Protein AF-0000000074166640 (afdb_homodimer)

Nearest PDB structures (foldseek):
  8iym-assembly3_C  TM=8.145E-01  e=6.809E-08  Helicobacter pylori 26695
  8iym-assembly1_A  TM=7.472E-01  e=8.675E-08  Helicobacter pylori 26695
  8iym-assembly2_B  TM=7.622E-01  e=2.151E-07  Helicobacter pylori 26695
  8iyo-assembly3_C  TM=7.269E-01  e=1.325E-07  Helicobacter pylori 26695
  3pp9-assembly2_B  TM=7.811E-01  e=7.218E-07  Bacillus anthracis str. Ames

pLDDT: mean 93.17, std 11.3, range [25.69, 98.88]

Foldseek 3Di:
DPPLPADWDKDFDDPVCLVQQCVQQQQPCVVPDVRGGCCSVCVNVLNVPDDLFKTKMWTPSPVHTQWIWMWGHQDQAEIEIDRTDGRPVCPPVCRSLVNVVVNLVSCVVSVHFKYKYKDFPVPPVVVVSCVVNFWAFDAKWWKFKQFADQPQDQPFDKDLDLVLAVVCLVPFPQCVRRVQWWDRLPDPPDIDHDDSVVSVCQCPVPVFKIWGADPVPGTFKIKGWSDWDWDADPVRDIFIETEITAIGGNALSRVSRHSSVVNSVCVVVVGRIYIHIYGDDPRNVVSCVVNVTDIDPGMMTMIMHGSVDPRVD/DPPLPADWDKDFDDPVCLVQVCVQQQQPCVVPDVRGGCCSVCVNVLSVPDDLFKTKMWTPSDVHTQWIWMWGHQDQAEIEIDRTDGRPVCPPVCRSLVNVVVNLVSCVVSVHFKYKYKDFPVPVVVVVSCVVNFWAFDAKWWKFKQFADQPQDQPFDKDLDLVLAVVCLVPFPQCVRRVQWWDRLPDPPDIDHDDSVVSVCQCPPPVFKIWGADPVPGTFKIKGWSDWDWDADPVRDIFIETEITAIGGNALSRVSRHSSVVNSVCVVVPGRIYIHIYGDDPRNVVSCVVNVTDIDPTMMTMIMHGSVDPRVD

InterPro domains:
  IPR000182 GNAT domain [PF00583] (36-114)
  IPR000182 GNAT domain [PS51186] (8-154)
  IPR016181 Acyl-CoA N-acyltransferase [SSF55729] (8-143)
  IPR050680 YpeA/RimI acetyltransferase [PTHR43420] (1-229)

Structure (mmCIF, N/CA/C/O backbone):
data_AF-0000000074166640-model_v1
#
loop_
_entity.id
_entity.type
_entity.pdbx_description
1 polymer 'N-acetyltransferase domain-containing protein'
#
loop_
_atom_site.group_PDB
_atom_site.id
_atom_site.type_symbol
_atom_site.label_atom_id
_atom_site.label_alt_id
_atom_site.label_comp_id
_atom_site.label_asym_id
_atom_site.label_entity_id
_atom_site.label_seq_id
_atom_site.pdbx_PDB_ins_code
_atom_site.Cartn_x
_atom_site.Cartn_y
_atom_site.Cartn_z
_atom_site.occupancy
_atom_site.B_iso_or_equiv
_atom_site.auth_seq_id
_atom_site.auth_comp_id
_atom_site.auth_asym_id
_atom_site.auth_atom_id
_atom_site.pdbx_PDB_model_num
ATOM 1 N N . MET A 1 1 ? -34.125 -19.766 -21.391 1 26.17 1 MET A N 1
ATOM 2 C CA . MET A 1 1 ? -33.031 -19.641 -20.453 1 26.17 1 MET A CA 1
ATOM 3 C C . MET A 1 1 ? -32.375 -20.984 -20.188 1 26.17 1 MET A C 1
ATOM 5 O O . MET A 1 1 ? -32.781 -21.703 -19.25 1 26.17 1 MET A O 1
ATOM 9 N N . ASP A 1 2 ? -32.25 -21.875 -21.219 1 32.22 2 ASP A N 1
ATOM 10 C CA . ASP A 1 2 ? -31.859 -23.266 -21.406 1 32.22 2 ASP A CA 1
ATOM 11 C C . ASP A 1 2 ? -30.531 -23.547 -20.703 1 32.22 2 ASP A C 1
ATOM 13 O O . ASP A 1 2 ? -29.578 -22.781 -20.812 1 32.22 2 ASP A O 1
ATOM 17 N N . GLY A 1 3 ? -30.5 -24.266 -19.594 1 36.62 3 GLY A N 1
ATOM 18 C CA . GLY A 1 3 ? -29.641 -24.734 -18.531 1 36.62 3 GLY A CA 1
ATOM 19 C C . GLY A 1 3 ? -28.281 -25.203 -19.031 1 36.62 3 GLY A C 1
ATOM 20 O O . GLY A 1 3 ? -28.203 -26 -19.969 1 36.62 3 GLY A O 1
ATOM 21 N N . MET A 1 4 ? -27.312 -24.328 -19.281 1 42.62 4 MET A N 1
ATOM 22 C CA . MET A 1 4 ? -25.922 -24.734 -19.516 1 42.62 4 MET A CA 1
ATOM 23 C C . MET A 1 4 ? -25.609 -26.047 -18.812 1 42.62 4 MET A C 1
ATOM 25 O O . MET A 1 4 ? -25.328 -26.078 -17.625 1 42.62 4 MET A O 1
ATOM 29 N N . SER A 1 5 ? -26.359 -27.031 -19.016 1 44.53 5 SER A N 1
ATOM 30 C CA . SER A 1 5 ? -26.609 -28.375 -18.484 1 44.53 5 SER A CA 1
ATOM 31 C C . SER A 1 5 ? -25.344 -29.203 -18.453 1 44.53 5 SER A C 1
ATOM 33 O O . SER A 1 5 ? -25.344 -30.328 -17.938 1 44.53 5 SER A O 1
ATOM 35 N N . GLY A 1 6 ? -24.375 -28.953 -19.391 1 56.66 6 GLY A N 1
ATOM 36 C CA . GLY A 1 6 ? -23.375 -30 -19.391 1 56.66 6 GLY A CA 1
ATOM 37 C C . GLY A 1 6 ? -22.453 -29.938 -18.188 1 56.66 6 GLY A C 1
ATOM 38 O O . GLY A 1 6 ? -22.328 -28.906 -17.531 1 56.66 6 GLY A O 1
ATOM 39 N N . GLU A 1 7 ? -22.078 -31.047 -17.516 1 79.88 7 GLU A N 1
ATOM 40 C CA . GLU A 1 7 ? -21.234 -31.266 -16.328 1 79.88 7 GLU A CA 1
ATOM 41 C C . GLU A 1 7 ? -19.875 -30.594 -16.484 1 79.88 7 GLU A C 1
ATOM 43 O O . GLU A 1 7 ? -19.219 -30.734 -17.516 1 79.88 7 GLU A O 1
ATOM 48 N N . LEU A 1 8 ? -19.578 -29.438 -15.789 1 90.25 8 LEU A N 1
ATOM 49 C CA . LEU A 1 8 ? -18.266 -28.781 -15.727 1 90.25 8 LEU A CA 1
ATOM 50 C C . LEU A 1 8 ? -17.188 -29.766 -15.281 1 90.25 8 LEU A C 1
ATOM 52 O O . LEU A 1 8 ? -17.359 -30.469 -14.281 1 90.25 8 LEU A O 1
ATOM 56 N N . THR A 1 9 ? -16.203 -29.938 -16.188 1 95.44 9 THR A N 1
ATOM 57 C CA . THR A 1 9 ? -15.094 -30.828 -15.859 1 95.44 9 THR A CA 1
ATOM 58 C C . THR A 1 9 ? -13.781 -30.047 -15.836 1 95.44 9 THR A C 1
ATOM 60 O O . THR A 1 9 ? -13.461 -29.328 -16.781 1 95.44 9 THR A O 1
ATOM 63 N N . VAL A 1 10 ? -13.047 -30.172 -14.742 1 97.56 10 VAL A N 1
ATOM 64 C CA . VAL A 1 10 ? -11.711 -29.578 -14.688 1 97.56 10 VAL A CA 1
ATOM 65 C C . VAL A 1 10 ? -10.688 -30.578 -15.203 1 97.56 10 VAL A C 1
ATOM 67 O O . VAL A 1 10 ? -10.664 -31.734 -14.766 1 97.56 10 VAL A O 1
ATOM 70 N N . ARG A 1 11 ? -9.906 -30.141 -16.109 1 97.81 11 ARG A N 1
ATOM 71 C CA . ARG A 1 11 ? -8.891 -31.016 -16.719 1 97.81 11 ARG A CA 1
ATOM 72 C C . ARG A 1 11 ? -7.645 -30.219 -17.094 1 97.81 11 ARG A C 1
ATOM 74 O O . ARG A 1 11 ? -7.656 -28.984 -17.062 1 97.81 11 ARG A O 1
ATOM 81 N N . GLN A 1 12 ? -6.602 -30.984 -17.438 1 98 12 GLN A N 1
ATOM 82 C CA . GLN A 1 12 ? -5.418 -30.344 -17.984 1 98 12 GLN A CA 1
ATOM 83 C C . GLN A 1 12 ? -5.723 -29.703 -19.344 1 98 12 GLN A C 1
ATOM 85 O O . GLN A 1 12 ? -6.441 -30.281 -20.156 1 98 12 GLN A O 1
ATOM 90 N N . ALA A 1 13 ? -5.18 -28.594 -19.578 1 98.25 13 ALA A N 1
ATOM 91 C CA . ALA A 1 13 ? -5.375 -27.859 -20.828 1 98.25 13 ALA A CA 1
ATOM 92 C C . ALA A 1 13 ? -4.676 -28.578 -21.984 1 98.25 13 ALA A C 1
ATOM 94 O O . ALA A 1 13 ? -3.705 -29.297 -21.781 1 98.25 13 ALA A O 1
ATOM 95 N N . ARG A 1 14 ? -5.195 -28.406 -23.188 1 97.31 14 ARG A N 1
ATOM 96 C CA . ARG A 1 14 ? -4.621 -28.859 -24.438 1 97.31 14 ARG A CA 1
ATOM 97 C C . ARG A 1 14 ? -4.461 -27.719 -25.438 1 97.31 14 ARG A C 1
ATOM 99 O O . ARG A 1 14 ? -5.133 -26.688 -25.312 1 97.31 14 ARG A O 1
ATOM 106 N N . LEU A 1 15 ? -3.543 -27.938 -26.375 1 96.38 15 LEU A N 1
ATOM 107 C CA . LEU A 1 15 ? -3.289 -26.891 -27.359 1 96.38 15 LEU A CA 1
ATOM 108 C C . LEU A 1 15 ? -4.566 -26.516 -28.109 1 96.38 15 LEU A C 1
ATOM 110 O O . LEU A 1 15 ? -4.758 -25.359 -28.484 1 96.38 15 LEU A O 1
ATOM 114 N N . SER A 1 16 ? -5.449 -27.469 -28.266 1 95.62 16 SER A N 1
ATOM 115 C CA . SER A 1 16 ? -6.688 -27.25 -29 1 95.62 16 SER A CA 1
ATOM 116 C C . SER A 1 16 ? -7.625 -26.312 -28.25 1 95.62 16 SER A C 1
ATOM 118 O O . SER A 1 16 ? -8.609 -25.828 -28.797 1 95.62 16 SER A O 1
ATOM 120 N N . ASP A 1 17 ? -7.32 -26.047 -26.969 1 96.5 17 ASP A N 1
ATOM 121 C CA . ASP A 1 17 ? -8.156 -25.156 -26.172 1 96.5 17 ASP A CA 1
ATOM 122 C C . ASP A 1 17 ? -7.824 -23.688 -26.469 1 96.5 17 ASP A C 1
ATOM 124 O O . ASP A 1 17 ? -8.492 -22.781 -25.953 1 96.5 17 ASP A O 1
ATOM 128 N N . HIS A 1 18 ? -6.82 -23.453 -27.297 1 95.38 18 HIS A N 1
ATOM 129 C CA . HIS A 1 18 ? -6.262 -22.125 -27.484 1 95.38 18 HIS A CA 1
ATOM 130 C C . HIS A 1 18 ? -7.34 -21.125 -27.891 1 95.38 18 HIS A C 1
ATOM 132 O O . HIS A 1 18 ? -7.453 -20.047 -27.297 1 95.38 18 HIS A O 1
ATOM 138 N N . GLU A 1 19 ? -8.109 -21.438 -28.875 1 93.62 19 GLU A N 1
ATOM 139 C CA . GLU A 1 19 ? -9.117 -20.516 -29.375 1 93.62 19 GLU A CA 1
ATOM 140 C C . GLU A 1 19 ? -10.156 -20.188 -28.312 1 93.62 19 GLU A C 1
ATOM 142 O O . GLU A 1 19 ? -10.539 -19.016 -28.156 1 93.62 19 GLU A O 1
ATOM 147 N N . ALA A 1 20 ? -10.602 -21.172 -27.609 1 94.06 20 ALA A N 1
ATOM 148 C CA . ALA A 1 20 ? -11.625 -20.984 -26.594 1 94.06 20 ALA A CA 1
ATOM 149 C C . ALA A 1 20 ? -11.094 -20.156 -25.438 1 94.06 20 ALA A C 1
ATOM 151 O O . ALA A 1 20 ? -11.812 -19.297 -24.891 1 94.06 20 ALA A O 1
ATOM 152 N N . VAL A 1 21 ? -9.852 -20.375 -25.016 1 94.62 21 VAL A N 1
ATOM 153 C CA . VAL A 1 21 ? -9.234 -19.625 -23.938 1 94.62 21 VAL A CA 1
ATOM 154 C C . VAL A 1 21 ? -9.055 -18.172 -24.359 1 94.62 21 VAL A C 1
ATOM 156 O O . VAL A 1 21 ? -9.344 -17.25 -23.594 1 94.62 21 VAL A O 1
ATOM 159 N N . THR A 1 22 ? -8.562 -18 -25.578 1 91.69 22 THR A N 1
ATOM 160 C CA . THR A 1 22 ? -8.367 -16.656 -26.109 1 91.69 22 THR A CA 1
ATOM 161 C C . THR A 1 22 ? -9.688 -15.883 -26.156 1 91.69 22 THR A C 1
ATOM 163 O O . THR A 1 22 ? -9.719 -14.688 -25.859 1 91.69 22 THR A O 1
ATOM 166 N N . ALA A 1 23 ? -10.742 -16.531 -26.438 1 89.38 23 ALA A N 1
ATOM 167 C CA . ALA A 1 23 ? -12.047 -15.906 -26.625 1 89.38 23 ALA A CA 1
ATOM 168 C C . ALA A 1 23 ? -12.492 -15.18 -25.359 1 89.38 23 ALA A C 1
ATOM 170 O O . ALA A 1 23 ? -13.047 -14.078 -25.422 1 89.38 23 ALA A O 1
ATOM 171 N N . PHE A 1 24 ? -12.234 -15.789 -24.203 1 89.5 24 PHE A N 1
ATOM 172 C CA . PHE A 1 24 ? -12.781 -15.133 -23.016 1 89.5 24 PHE A CA 1
ATOM 173 C C . PHE A 1 24 ? -11.703 -14.336 -22.297 1 89.5 24 PHE A C 1
ATOM 175 O O . PHE A 1 24 ? -12 -13.586 -21.359 1 89.5 24 PHE A O 1
ATOM 182 N N . THR A 1 25 ? -10.492 -14.398 -22.672 1 88.62 25 THR A N 1
ATOM 183 C CA . THR A 1 25 ? -9.43 -13.68 -21.969 1 88.62 25 THR A CA 1
ATOM 184 C C . THR A 1 25 ? -9.023 -12.422 -22.75 1 88.62 25 THR A C 1
ATOM 186 O O . THR A 1 25 ? -8.344 -11.547 -22.219 1 88.62 25 THR A O 1
ATOM 189 N N . SER A 1 26 ? -9.383 -12.398 -23.984 1 72.25 26 SER A N 1
ATOM 190 C CA . SER A 1 26 ? -8.93 -11.297 -24.812 1 72.25 26 SER A CA 1
ATOM 191 C C . SER A 1 26 ? -9.453 -9.961 -24.312 1 72.25 26 SER A C 1
ATOM 193 O O . SER A 1 26 ? -8.773 -8.945 -24.406 1 72.25 26 SER A O 1
ATOM 195 N N . ASP A 1 27 ? -10.68 -10.008 -23.812 1 63.03 27 ASP A N 1
ATOM 196 C CA . ASP A 1 27 ? -11.273 -8.734 -23.406 1 63.03 27 ASP A CA 1
ATOM 197 C C . ASP A 1 27 ? -11.07 -8.5 -21.906 1 63.03 27 ASP A C 1
ATOM 199 O O . ASP A 1 27 ? -11.688 -7.609 -21.328 1 63.03 27 ASP A O 1
ATOM 203 N N . THR A 1 28 ? -10.156 -9.367 -21.312 1 56.81 28 THR A N 1
ATOM 204 C CA . THR A 1 28 ? -9.867 -9.242 -19.891 1 56.81 28 THR A CA 1
ATOM 205 C C . THR A 1 28 ? -8.945 -8.055 -19.625 1 56.81 28 THR A C 1
ATOM 207 O O . THR A 1 28 ? -7.902 -7.922 -20.266 1 56.81 28 THR A O 1
ATOM 210 N N . TRP A 1 29 ? -9.383 -6.891 -19.031 1 55.88 29 TRP A N 1
ATOM 211 C CA . TRP A 1 29 ? -8.68 -5.703 -18.547 1 55.88 29 TRP A CA 1
ATOM 212 C C . TRP A 1 29 ? -8.586 -4.648 -19.656 1 55.88 29 TRP A C 1
ATOM 214 O O . TRP A 1 29 ? -7.672 -3.816 -19.641 1 55.88 29 TRP A O 1
ATOM 224 N N . ALA A 1 30 ? -9.234 -4.801 -20.797 1 46.44 30 ALA A N 1
ATOM 225 C CA . ALA A 1 30 ? -9.141 -3.875 -21.922 1 46.44 30 ALA A CA 1
ATOM 226 C C . ALA A 1 30 ? -9.078 -2.43 -21.438 1 46.44 30 ALA A C 1
ATOM 228 O O . ALA A 1 30 ? -8.43 -1.587 -22.078 1 46.44 30 ALA A O 1
ATOM 229 N N . GLU A 1 31 ? -9.656 -2.09 -20.359 1 45.41 31 GLU A N 1
ATOM 230 C CA . GLU A 1 31 ? -9.664 -0.694 -19.938 1 45.41 31 GLU A CA 1
ATOM 231 C C . GLU A 1 31 ? -8.375 -0.33 -19.203 1 45.41 31 GLU A C 1
ATOM 233 O O . GLU A 1 31 ? -8.047 0.849 -19.062 1 45.41 31 GLU A O 1
ATOM 238 N N . ARG A 1 32 ? -7.637 -1.278 -18.703 1 47.03 32 ARG A N 1
ATOM 239 C CA . ARG A 1 32 ? -6.512 -0.924 -17.844 1 47.03 32 ARG A CA 1
ATOM 240 C C . ARG A 1 32 ? -5.184 -1.232 -18.516 1 47.03 32 ARG A C 1
ATOM 242 O O . ARG A 1 32 ? -4.137 -0.723 -18.109 1 47.03 32 ARG A O 1
ATOM 249 N N . ARG A 1 33 ? -5.082 -2.242 -19.484 1 52.22 33 ARG A N 1
ATOM 250 C CA . ARG A 1 33 ? -3.814 -2.525 -20.156 1 52.22 33 ARG A CA 1
ATOM 251 C C . ARG A 1 33 ? -3.941 -2.363 -21.656 1 52.22 33 ARG A C 1
ATOM 253 O O . ARG A 1 33 ? -4.855 -2.912 -22.281 1 52.22 33 ARG A O 1
ATOM 260 N N . ASP A 1 34 ? -3.188 -1.453 -22.25 1 48.44 34 ASP A N 1
ATOM 261 C CA . ASP A 1 34 ? -3.158 -1.223 -23.688 1 48.44 34 ASP A CA 1
ATOM 262 C C . ASP A 1 34 ? -3.061 -2.541 -24.453 1 48.44 34 ASP A C 1
ATOM 264 O O . ASP A 1 34 ? -3.623 -2.676 -25.547 1 48.44 34 ASP A O 1
ATOM 268 N N . ASN A 1 35 ? -2.234 -3.531 -23.922 1 56.31 35 ASN A N 1
ATOM 269 C CA . ASN A 1 35 ? -1.966 -4.691 -24.766 1 56.31 35 ASN A CA 1
ATOM 270 C C . ASN A 1 35 ? -2.865 -5.871 -24.406 1 56.31 35 ASN A C 1
ATOM 272 O O . ASN A 1 35 ? -2.654 -6.988 -24.875 1 56.31 35 ASN A O 1
ATOM 276 N N . GLY A 1 36 ? -3.928 -5.602 -23.641 1 66.31 36 GLY A N 1
ATOM 277 C CA . GLY A 1 36 ? -4.875 -6.652 -23.312 1 66.31 36 GLY A CA 1
ATOM 278 C C . GLY A 1 36 ? -4.312 -7.691 -22.359 1 66.31 36 GLY A C 1
ATOM 279 O O . GLY A 1 36 ? -3.314 -7.438 -21.688 1 66.31 36 GLY A O 1
ATOM 280 N N . ASP A 1 37 ? -4.91 -8.82 -22.219 1 80.31 37 ASP A N 1
ATOM 281 C CA . ASP A 1 37 ? -4.48 -9.93 -21.375 1 80.31 37 ASP A CA 1
ATOM 282 C C . ASP A 1 37 ? -3.299 -10.672 -21.984 1 80.31 37 ASP A C 1
ATOM 284 O O . ASP A 1 37 ? -3.232 -10.828 -23.219 1 80.31 37 ASP A O 1
ATOM 288 N N . TYR A 1 38 ? -2.354 -11.156 -21.203 1 84.88 38 TYR A N 1
ATOM 289 C CA . TYR A 1 38 ? -1.164 -11.828 -21.703 1 84.88 38 TYR A CA 1
ATOM 290 C C . TYR A 1 38 ? -1.438 -13.305 -21.953 1 84.88 38 TYR A C 1
ATOM 292 O O . TYR A 1 38 ? -0.659 -13.984 -22.625 1 84.88 38 TYR A O 1
ATOM 300 N N . ILE A 1 39 ? -2.508 -13.805 -21.516 1 89.94 39 ILE A N 1
ATOM 301 C CA . ILE A 1 39 ? -2.77 -15.242 -21.547 1 89.94 39 ILE A CA 1
ATOM 302 C C . ILE A 1 39 ? -2.816 -15.734 -22.984 1 89.94 39 ILE A C 1
ATOM 304 O O . ILE A 1 39 ? -2.186 -16.734 -23.328 1 89.94 39 ILE A O 1
ATOM 308 N N . PRO A 1 40 ? -3.477 -15.016 -23.906 1 88.69 40 PRO A N 1
ATOM 309 C CA . PRO A 1 40 ? -3.49 -15.492 -25.297 1 88.69 40 PRO A CA 1
ATOM 310 C C . PRO A 1 40 ? -2.092 -15.602 -25.906 1 88.69 40 PRO A C 1
ATOM 312 O O . PRO A 1 40 ? -1.842 -16.469 -26.734 1 88.69 40 PRO A O 1
ATOM 315 N N . GLN A 1 41 ? -1.213 -14.797 -25.406 1 87.5 41 GLN A N 1
ATOM 316 C CA . GLN A 1 41 ? 0.131 -14.734 -25.984 1 87.5 41 GLN A CA 1
ATOM 317 C C . GLN A 1 41 ? 1.009 -15.859 -25.438 1 87.5 41 GLN A C 1
ATOM 319 O O . GLN A 1 41 ? 1.956 -16.297 -26.094 1 87.5 41 GLN A O 1
ATOM 324 N N . ILE A 1 42 ? 0.632 -16.359 -24.281 1 91.94 42 ILE A N 1
ATOM 325 C CA . ILE A 1 42 ? 1.574 -17.266 -23.641 1 91.94 42 ILE A CA 1
ATOM 326 C C . ILE A 1 42 ? 0.932 -18.641 -23.484 1 91.94 42 ILE A C 1
ATOM 328 O O . ILE A 1 42 ? 1.604 -19.609 -23.109 1 91.94 42 ILE A O 1
ATOM 332 N N . PHE A 1 43 ? -0.308 -18.828 -23.875 1 95.19 43 PHE A N 1
ATOM 333 C CA . PHE A 1 43 ? -1.073 -20.047 -23.625 1 95.19 43 PHE A CA 1
ATOM 334 C C . PHE A 1 43 ? -0.373 -21.266 -24.219 1 95.19 43 PHE A C 1
ATOM 336 O O . PHE A 1 43 ? -0.228 -22.297 -23.562 1 95.19 43 PHE A O 1
ATOM 343 N N . GLU A 1 44 ? 0.084 -21.188 -25.438 1 94.94 44 GLU A N 1
ATOM 344 C CA . GLU A 1 44 ? 0.714 -22.312 -26.109 1 94.94 44 GLU A CA 1
ATOM 345 C C . GLU A 1 44 ? 1.984 -22.75 -25.375 1 94.94 44 GLU A C 1
ATOM 347 O O . GLU A 1 44 ? 2.242 -23.953 -25.234 1 94.94 44 GLU A O 1
ATOM 352 N N . GLU A 1 45 ? 2.688 -2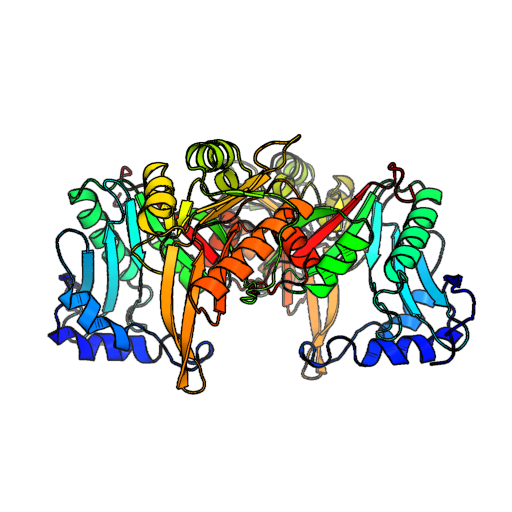1.766 -25 1 94.44 45 GLU A N 1
ATOM 353 C CA . GLU A 1 45 ? 3.898 -22.078 -24.25 1 94.44 45 GLU A CA 1
ATOM 354 C C . GLU A 1 45 ? 3.566 -22.75 -22.922 1 94.44 45 GLU A C 1
ATOM 356 O O . GLU A 1 45 ? 4.246 -23.688 -22.5 1 94.44 45 GLU A O 1
ATOM 361 N N . TRP A 1 46 ? 2.523 -22.281 -22.203 1 96 46 TRP A N 1
ATOM 362 C CA . TRP A 1 46 ? 2.07 -22.875 -20.938 1 96 46 TRP A CA 1
ATOM 363 C C . TRP A 1 46 ? 1.764 -24.359 -21.125 1 96 46 TRP A C 1
ATOM 365 O O . TRP A 1 46 ? 2.26 -25.188 -20.359 1 96 46 TRP A O 1
ATOM 375 N N . VAL A 1 47 ? 1.047 -24.625 -22.125 1 96.88 47 VAL A N 1
ATOM 376 C CA . VAL A 1 47 ? 0.603 -25.984 -22.359 1 96.88 47 VAL A CA 1
ATOM 377 C C . VAL A 1 47 ? 1.791 -26.844 -22.781 1 96.88 47 VAL A C 1
ATOM 379 O O . VAL A 1 47 ? 1.934 -27.984 -22.328 1 96.88 47 VAL A O 1
ATOM 382 N N . ALA A 1 48 ? 2.641 -26.266 -23.594 1 95.81 48 ALA A N 1
ATOM 383 C CA . ALA A 1 48 ? 3.787 -27 -24.109 1 95.81 48 ALA A CA 1
ATOM 384 C C . ALA A 1 48 ? 4.766 -27.359 -23 1 95.81 48 ALA A C 1
ATOM 386 O O . ALA A 1 48 ? 5.473 -28.359 -23.078 1 95.81 48 ALA A O 1
ATOM 387 N N . THR A 1 49 ? 4.801 -26.562 -22.031 1 94.88 49 THR A N 1
ATOM 388 C CA . THR A 1 49 ? 5.809 -26.75 -20.984 1 94.88 49 THR A CA 1
ATOM 389 C C . THR A 1 49 ? 5.207 -27.438 -19.766 1 94.88 49 THR A C 1
ATOM 391 O O . THR A 1 49 ? 5.902 -27.688 -18.781 1 94.88 49 THR A O 1
ATOM 394 N N . ASP A 1 50 ? 3.941 -27.766 -19.781 1 96.31 50 ASP A N 1
ATOM 395 C CA . ASP A 1 50 ? 3.328 -28.531 -18.703 1 96.31 50 ASP A CA 1
ATOM 396 C C . ASP A 1 50 ? 4.07 -29.844 -18.469 1 96.31 50 ASP A C 1
ATOM 398 O O . ASP A 1 50 ? 4.492 -30.5 -19.422 1 96.31 50 ASP A O 1
ATOM 402 N N . GLY A 1 51 ? 4.297 -30.188 -17.25 1 94.25 51 GLY A N 1
ATOM 403 C CA . GLY A 1 51 ? 5.02 -31.375 -16.828 1 94.25 51 GLY A CA 1
ATOM 404 C C . GLY A 1 51 ? 4.902 -31.641 -15.352 1 94.25 51 GLY A C 1
ATOM 405 O O . GLY A 1 51 ? 3.865 -31.375 -14.742 1 94.25 51 GLY A O 1
ATOM 406 N N . PRO A 1 52 ? 5.844 -32.312 -14.82 1 94.12 52 PRO A N 1
ATOM 407 C CA . PRO A 1 52 ? 5.781 -32.688 -13.414 1 94.12 52 PRO A CA 1
ATOM 408 C C . PRO A 1 52 ? 5.73 -31.5 -12.469 1 94.12 52 PRO A C 1
ATOM 410 O O . PRO A 1 52 ? 5.215 -31.609 -11.352 1 94.12 52 PRO A O 1
ATOM 413 N N . ARG A 1 53 ? 6.289 -30.375 -12.883 1 95.88 53 ARG A N 1
ATOM 414 C CA . ARG A 1 53 ? 6.395 -29.234 -11.961 1 95.88 53 ARG A CA 1
ATOM 415 C C . ARG A 1 53 ? 5.457 -28.109 -12.375 1 95.88 53 ARG A C 1
ATOM 417 O O . ARG A 1 53 ? 5.52 -27.016 -11.82 1 95.88 53 ARG A O 1
ATOM 424 N N . GLN A 1 54 ? 4.703 -28.328 -13.352 1 97.56 54 GLN A N 1
ATOM 425 C CA . GLN A 1 54 ? 3.793 -27.312 -13.875 1 97.56 54 GLN A CA 1
ATOM 426 C C . GLN A 1 54 ? 2.543 -27.953 -14.477 1 97.56 54 GLN A C 1
ATOM 428 O O . GLN A 1 54 ? 2.629 -28.984 -15.156 1 97.56 54 GLN A O 1
ATOM 433 N N . ARG A 1 55 ? 1.431 -27.391 -14.258 1 98.25 55 ARG A N 1
ATOM 434 C CA . ARG A 1 55 ? 0.184 -27.875 -14.852 1 98.25 55 ARG A CA 1
ATOM 435 C C . ARG A 1 55 ? -0.775 -26.719 -15.117 1 98.25 55 ARG A C 1
ATOM 437 O O . ARG A 1 55 ? -0.981 -25.859 -14.25 1 98.25 55 ARG A O 1
ATOM 444 N N . THR A 1 56 ? -1.287 -26.688 -16.297 1 98.56 56 THR A N 1
ATOM 445 C CA . THR A 1 56 ? -2.32 -25.734 -16.688 1 98.56 56 THR A CA 1
ATOM 446 C C . THR A 1 56 ? -3.691 -26.406 -16.719 1 98.56 56 THR A C 1
ATOM 448 O O . THR A 1 56 ? -3.885 -27.406 -17.438 1 98.56 56 THR A O 1
ATOM 451 N N . PHE A 1 57 ? -4.602 -25.891 -15.93 1 98.31 57 PHE A N 1
ATOM 452 C CA . PHE A 1 57 ? -5.953 -26.438 -15.844 1 98.31 57 PHE A CA 1
ATOM 453 C C . PHE A 1 57 ? -6.945 -25.547 -16.578 1 98.31 57 PHE A C 1
ATOM 455 O O . PHE A 1 57 ? -6.82 -24.312 -16.547 1 98.31 57 PHE A O 1
ATOM 462 N N . VAL A 1 58 ? -7.906 -26.141 -17.203 1 98 58 VAL A N 1
ATOM 463 C CA . VAL A 1 58 ? -9.078 -25.438 -17.719 1 98 58 VAL A CA 1
ATOM 464 C C . VAL A 1 58 ? -10.352 -26.062 -17.172 1 98 58 VAL A C 1
ATOM 466 O O . VAL A 1 58 ? -10.359 -27.25 -16.812 1 98 58 VAL A O 1
ATOM 469 N N . ALA A 1 59 ? -11.312 -25.266 -16.984 1 97.38 59 ALA A N 1
ATOM 470 C CA . ALA A 1 59 ? -12.672 -25.75 -16.719 1 97.38 59 ALA A CA 1
ATOM 471 C C . ALA A 1 59 ? -13.469 -25.875 -18.016 1 97.38 59 ALA A C 1
ATOM 473 O O . ALA A 1 59 ? -13.82 -24.875 -18.641 1 97.38 59 ALA A O 1
ATOM 474 N N . ASP A 1 60 ? -13.758 -27.109 -18.359 1 96.19 60 ASP A N 1
ATOM 475 C CA . ASP A 1 60 ? -14.414 -27.453 -19.625 1 96.19 60 ASP A CA 1
ATOM 476 C C . ASP A 1 60 ? -15.93 -27.562 -19.438 1 96.19 60 ASP A C 1
ATOM 478 O O . ASP A 1 60 ? -16.422 -28.5 -18.797 1 96.19 60 ASP A O 1
ATOM 482 N N . ALA A 1 61 ? -16.594 -26.625 -20.047 1 93.75 61 ALA A N 1
ATOM 483 C CA . ALA A 1 61 ? -18.062 -26.594 -19.938 1 93.75 61 ALA A CA 1
ATOM 484 C C . ALA A 1 61 ? -18.703 -27.188 -21.188 1 93.75 61 ALA A C 1
ATOM 486 O O . ALA A 1 61 ? -19.891 -26.969 -21.438 1 93.75 61 ALA A O 1
ATOM 487 N N . GLY A 1 62 ? -17.969 -27.938 -22.016 1 90.81 62 GLY A N 1
ATOM 488 C CA . GLY A 1 62 ? -18.453 -28.5 -23.266 1 90.81 62 GLY A CA 1
ATOM 489 C C . GLY A 1 62 ? -18.203 -27.594 -24.453 1 90.81 62 GLY A C 1
ATOM 490 O O . GLY A 1 62 ? -17.141 -27.656 -25.062 1 90.81 62 GLY A O 1
ATOM 491 N N . ASP A 1 63 ? -19.016 -26.641 -24.688 1 86.38 63 ASP A N 1
ATOM 492 C CA . ASP A 1 63 ? -18.906 -25.75 -25.859 1 86.38 63 ASP A CA 1
ATOM 493 C C . ASP A 1 63 ? -17.984 -24.562 -25.562 1 86.38 63 ASP A C 1
ATOM 495 O O . ASP A 1 63 ? -17.594 -23.844 -26.469 1 86.38 63 ASP A O 1
ATOM 499 N N . ASP A 1 64 ? -17.672 -24.469 -24.266 1 91.75 64 ASP A N 1
ATOM 500 C CA . ASP A 1 64 ? -16.875 -23.328 -23.828 1 91.75 64 ASP A CA 1
ATOM 501 C C . ASP A 1 64 ? -15.836 -23.734 -22.797 1 91.75 64 ASP A C 1
ATOM 503 O O . ASP A 1 64 ? -15.953 -24.797 -22.188 1 91.75 64 ASP A O 1
ATOM 507 N N . ILE A 1 65 ? -14.797 -22.938 -22.734 1 95.56 65 ILE A N 1
ATOM 508 C CA . ILE A 1 65 ? -13.914 -23 -21.578 1 95.56 65 ILE A CA 1
ATOM 509 C C . ILE A 1 65 ? -14.344 -21.953 -20.531 1 95.56 65 ILE A C 1
ATOM 511 O O . ILE A 1 65 ? -14.445 -20.766 -20.844 1 95.56 65 ILE A O 1
ATOM 515 N N . ALA A 1 66 ? -14.586 -22.469 -19.359 1 96.12 66 ALA A N 1
ATOM 516 C CA . ALA A 1 66 ? -15.18 -21.625 -18.328 1 96.12 66 ALA A CA 1
ATOM 517 C C . ALA A 1 66 ? -14.102 -20.938 -17.484 1 96.12 66 ALA A C 1
ATOM 519 O O . ALA A 1 66 ? -14.383 -19.984 -16.766 1 96.12 66 ALA A O 1
ATOM 520 N N . GLY A 1 67 ? -12.898 -21.344 -17.547 1 96.5 67 GLY A N 1
ATOM 521 C CA . GLY A 1 67 ? -11.82 -20.75 -16.781 1 96.5 67 GLY A CA 1
ATOM 522 C C . GLY A 1 67 ? -10.477 -21.406 -17.016 1 96.5 67 GLY A C 1
ATOM 523 O O . GLY A 1 67 ? -10.398 -22.453 -17.656 1 96.5 67 GLY A O 1
ATOM 524 N N . ILE A 1 68 ? -9.438 -20.781 -16.531 1 97.19 68 ILE A N 1
ATOM 525 C CA . ILE A 1 68 ? -8.078 -21.297 -16.703 1 97.19 68 ILE A CA 1
ATOM 526 C C . ILE A 1 68 ? -7.234 -20.906 -15.492 1 97.19 68 ILE A C 1
ATOM 528 O O . ILE A 1 68 ? -7.484 -19.891 -14.852 1 97.19 68 ILE A O 1
ATOM 532 N N . VAL A 1 69 ? -6.277 -21.719 -15.102 1 97.75 69 VAL A N 1
ATOM 533 C CA . VAL A 1 69 ? -5.266 -21.422 -14.094 1 97.75 69 VAL A CA 1
ATOM 534 C C . VAL A 1 69 ? -4.027 -22.281 -14.336 1 97.75 69 VAL A C 1
ATOM 536 O O . VAL A 1 69 ? -4.129 -23.406 -14.82 1 97.75 69 VAL A O 1
ATOM 539 N N . GLN A 1 70 ? -2.9 -21.75 -14.07 1 98.38 70 GLN A N 1
ATOM 540 C CA . GLN A 1 70 ? -1.681 -22.547 -14.07 1 98.38 70 GLN A CA 1
ATOM 541 C C . GLN A 1 70 ? -1.053 -22.594 -12.688 1 98.38 70 GLN A C 1
ATOM 543 O O . GLN A 1 70 ? -1.01 -21.578 -11.984 1 98.38 70 GLN A O 1
ATOM 548 N N . PHE A 1 71 ? -0.623 -23.75 -12.289 1 98.56 71 PHE A N 1
ATOM 549 C CA . PHE A 1 71 ? 0.162 -23.953 -11.078 1 98.56 71 PHE A CA 1
ATOM 550 C C . PHE A 1 71 ? 1.585 -24.391 -11.422 1 98.56 71 PHE A C 1
ATOM 552 O O . PHE A 1 71 ? 1.795 -25.219 -12.305 1 98.56 71 PHE A O 1
ATOM 559 N N . VAL A 1 72 ? 2.537 -23.781 -10.789 1 98.5 72 VAL A N 1
ATOM 560 C CA . VAL A 1 72 ? 3.949 -24.109 -10.945 1 98.5 72 VAL A CA 1
ATOM 561 C C . VAL A 1 72 ? 4.559 -24.469 -9.594 1 98.5 72 VAL A C 1
ATOM 563 O O . VAL A 1 72 ? 4.363 -23.75 -8.609 1 98.5 72 VAL A O 1
ATOM 566 N N . GLN A 1 73 ? 5.191 -25.594 -9.531 1 98.31 73 GLN A N 1
ATOM 567 C CA . GLN A 1 73 ? 5.949 -25.938 -8.336 1 98.31 73 GLN A CA 1
ATOM 568 C C . GLN A 1 73 ? 7.273 -25.172 -8.289 1 98.31 73 GLN A C 1
ATOM 570 O O . GLN A 1 73 ? 8.117 -25.328 -9.18 1 98.31 73 GLN A O 1
ATOM 575 N N . LEU A 1 74 ? 7.512 -24.406 -7.277 1 98 74 LEU A N 1
ATOM 576 C CA . LEU A 1 74 ? 8.695 -23.562 -7.176 1 98 74 LEU A CA 1
ATOM 577 C C . LEU A 1 74 ? 9.781 -24.234 -6.344 1 98 74 LEU A C 1
ATOM 579 O O . LEU A 1 74 ? 10.961 -23.938 -6.496 1 98 74 LEU A O 1
ATOM 583 N N . SER A 1 75 ? 9.422 -25.031 -5.387 1 97.25 75 SER A N 1
ATOM 584 C CA . SER A 1 75 ? 10.289 -25.844 -4.539 1 97.25 75 SER A CA 1
ATOM 585 C C . SER A 1 75 ? 9.586 -27.125 -4.109 1 97.25 75 SER A C 1
ATOM 587 O O . SER A 1 75 ? 8.484 -27.422 -4.57 1 97.25 75 SER A O 1
ATOM 589 N N . ALA A 1 76 ? 10.219 -27.875 -3.26 1 96 76 ALA A N 1
ATOM 590 C CA . ALA A 1 76 ? 9.641 -29.125 -2.797 1 96 76 ALA A CA 1
ATOM 591 C C . ALA A 1 76 ? 8.328 -28.891 -2.057 1 96 76 ALA A C 1
ATOM 593 O O . ALA A 1 76 ? 7.457 -29.766 -2.031 1 96 76 ALA A O 1
ATOM 594 N N . HIS A 1 77 ? 8.148 -27.703 -1.518 1 97.38 77 HIS A N 1
ATOM 595 C CA . HIS A 1 77 ? 6.98 -27.531 -0.666 1 97.38 77 HIS A CA 1
ATOM 596 C C . HIS A 1 77 ? 6.18 -26.297 -1.068 1 97.38 77 HIS A C 1
ATOM 598 O O . HIS A 1 77 ? 5.254 -25.891 -0.362 1 97.38 77 HIS A O 1
ATOM 604 N N . GLU A 1 78 ? 6.594 -25.609 -2.148 1 98.62 78 GLU A N 1
ATOM 605 C CA . GLU A 1 78 ? 5.902 -24.391 -2.531 1 98.62 78 GLU A CA 1
ATOM 606 C C . GLU A 1 78 ? 5.387 -24.469 -3.963 1 98.62 78 GLU A C 1
ATOM 608 O O . GLU A 1 78 ? 6.086 -24.953 -4.855 1 98.62 78 GLU A O 1
ATOM 613 N N . ALA A 1 79 ? 4.207 -23.922 -4.164 1 98.62 79 ALA A N 1
ATOM 614 C CA . ALA A 1 79 ? 3.637 -23.781 -5.5 1 98.62 79 ALA A CA 1
ATOM 615 C C . ALA A 1 79 ? 3.127 -22.359 -5.719 1 98.62 79 ALA A C 1
ATOM 617 O O . ALA A 1 79 ? 2.904 -21.609 -4.762 1 98.62 79 ALA A O 1
ATOM 618 N N . TRP A 1 80 ? 3.043 -22.016 -6.934 1 98.75 80 TRP A N 1
ATOM 619 C CA . TRP A 1 80 ? 2.574 -20.688 -7.352 1 98.75 80 TRP A CA 1
ATOM 620 C C . TRP A 1 80 ? 1.417 -20.812 -8.336 1 98.75 80 TRP A C 1
ATOM 622 O O . TRP A 1 80 ? 1.497 -21.562 -9.312 1 98.75 80 TRP A O 1
ATOM 632 N N . ALA A 1 81 ? 0.35 -20.125 -8.062 1 98.44 81 ALA A N 1
ATOM 633 C CA . ALA A 1 81 ? -0.81 -20.062 -8.945 1 98.44 81 ALA A CA 1
ATOM 634 C C . ALA A 1 81 ? -0.801 -18.781 -9.781 1 98.44 81 ALA A C 1
ATOM 636 O O . ALA A 1 81 ? -0.627 -17.688 -9.242 1 98.44 81 ALA A O 1
ATOM 637 N N . GLN A 1 82 ? -0.995 -18.891 -11.07 1 97.12 82 GLN A N 1
ATOM 638 C CA . GLN A 1 82 ? -0.989 -17.719 -11.938 1 97.12 82 GLN A CA 1
ATOM 639 C C . GLN A 1 82 ? -2.002 -17.859 -13.07 1 97.12 82 GLN A C 1
ATOM 641 O O . GLN A 1 82 ? -2.436 -18.969 -13.383 1 97.12 82 GLN A O 1
ATOM 646 N N . GLY A 1 83 ? -2.396 -16.719 -13.641 1 95.06 83 GLY A N 1
ATOM 647 C CA . GLY A 1 83 ? -3.322 -16.703 -14.758 1 95.06 83 GLY A CA 1
ATOM 648 C C . GLY A 1 83 ? -4.719 -17.172 -14.383 1 95.06 83 GLY A C 1
ATOM 649 O O . GLY A 1 83 ? -5.383 -17.859 -15.172 1 95.06 83 GLY A O 1
ATOM 650 N N . MET A 1 84 ? -5.117 -16.891 -13.18 1 94.62 84 MET A N 1
ATOM 651 C CA . MET A 1 84 ? -6.449 -17.281 -12.727 1 94.62 84 MET A CA 1
ATOM 652 C C . MET A 1 84 ? -7.523 -16.422 -13.398 1 94.62 84 MET A C 1
ATOM 654 O O . MET A 1 84 ? -7.695 -15.258 -13.055 1 94.62 84 MET A O 1
ATOM 658 N N . ARG A 1 85 ? -8.156 -17.047 -14.414 1 94.44 85 ARG A N 1
ATOM 659 C CA . ARG A 1 85 ? -9.195 -16.359 -15.164 1 94.44 85 ARG A CA 1
ATOM 660 C C . ARG A 1 85 ? -10.492 -17.156 -15.164 1 94.44 85 ARG A C 1
ATOM 662 O O . ARG A 1 85 ? -10.477 -18.391 -15.281 1 94.44 85 ARG A O 1
ATOM 669 N N . THR A 1 86 ? -11.508 -16.5 -14.977 1 92.94 86 THR A N 1
ATOM 670 C CA . THR A 1 86 ? -12.844 -17.078 -15.133 1 92.94 86 THR A CA 1
ATOM 671 C C . THR A 1 86 ? -13.594 -16.391 -16.281 1 92.94 86 THR A C 1
ATOM 673 O O . THR A 1 86 ? -13.633 -15.164 -16.359 1 92.94 86 THR A O 1
ATOM 676 N N . ASN A 1 87 ? -14.117 -17.219 -17.141 1 92.5 87 ASN A N 1
ATOM 677 C CA . ASN A 1 87 ? -15.008 -16.734 -18.203 1 92.5 87 ASN A CA 1
ATOM 678 C C . ASN A 1 87 ? -16.188 -15.961 -17.625 1 92.5 87 ASN A C 1
ATOM 680 O O . ASN A 1 87 ? -16.891 -16.453 -16.75 1 92.5 87 ASN A O 1
ATOM 684 N N . PRO A 1 88 ? -16.328 -14.766 -18.094 1 90.06 88 PRO A N 1
ATOM 685 C CA . PRO A 1 88 ? -17.391 -13.914 -17.547 1 90.06 88 PRO A CA 1
ATOM 686 C C . PRO A 1 88 ? -18.75 -14.594 -17.547 1 90.06 88 PRO A C 1
ATOM 688 O O . PRO A 1 88 ? -19.562 -14.359 -16.656 1 90.06 88 PRO A O 1
ATOM 691 N N . GLU A 1 89 ? -19.031 -15.422 -18.469 1 89.88 89 GLU A N 1
ATOM 692 C CA . GLU A 1 89 ? -20.312 -16.109 -18.578 1 89.88 89 GLU A CA 1
ATOM 693 C C . GLU A 1 89 ? -20.516 -17.109 -17.453 1 89.88 89 GLU A C 1
ATOM 695 O O . GLU A 1 89 ? -21.625 -17.578 -17.219 1 89.88 89 GLU A O 1
ATOM 700 N N . TYR A 1 90 ? -19.469 -17.406 -16.828 1 90.38 90 TYR A N 1
ATOM 701 C CA . TYR A 1 90 ? -19.547 -18.438 -15.805 1 90.38 90 TYR A CA 1
ATOM 702 C C . TYR A 1 90 ? -19.219 -17.875 -14.43 1 90.38 90 TYR A C 1
ATOM 704 O O . TYR A 1 90 ? -18.969 -18.625 -13.484 1 90.38 90 TYR A O 1
ATOM 712 N N . ARG A 1 91 ? -19.156 -16.562 -14.305 1 86.31 91 ARG A N 1
ATOM 713 C CA . ARG A 1 91 ? -18.844 -15.945 -13.016 1 86.31 91 ARG A CA 1
ATOM 714 C C . ARG A 1 91 ? -19.953 -16.234 -12 1 86.31 91 ARG A C 1
ATOM 716 O O . ARG A 1 91 ? -21.141 -16.25 -12.352 1 86.31 91 ARG A O 1
ATOM 723 N N . GLY A 1 92 ? -19.531 -16.453 -10.789 1 83.88 92 GLY A N 1
ATOM 724 C CA . GLY A 1 92 ? -20.5 -16.75 -9.734 1 83.88 92 GLY A CA 1
ATOM 725 C C . GLY A 1 92 ? -20.938 -18.203 -9.727 1 83.88 92 GLY A C 1
ATOM 726 O O . GLY A 1 92 ? -21.781 -18.594 -8.922 1 83.88 92 GLY A O 1
ATOM 727 N N . SER A 1 93 ? -20.312 -19.031 -10.633 1 85.44 93 SER A N 1
ATOM 728 C CA . SER A 1 93 ? -20.734 -20.422 -10.773 1 85.44 93 SER A CA 1
ATOM 729 C C . SER A 1 93 ? -19.797 -21.359 -10.023 1 85.44 93 SER A C 1
ATOM 731 O O . SER A 1 93 ? -19.906 -22.578 -10.125 1 85.44 93 SER A O 1
ATOM 733 N N . GLY A 1 94 ? -18.891 -20.781 -9.32 1 88.31 94 GLY A N 1
ATOM 734 C CA . GLY A 1 94 ? -17.969 -21.609 -8.547 1 88.31 94 GLY A CA 1
ATOM 735 C C . GLY A 1 94 ? -16.812 -22.141 -9.367 1 88.31 94 GLY A C 1
ATOM 736 O O . GLY A 1 94 ? -15.977 -22.891 -8.859 1 88.31 94 GLY A O 1
ATOM 737 N N . VAL A 1 95 ? -16.688 -21.828 -10.578 1 91.5 95 VAL A N 1
ATOM 738 C CA . VAL A 1 95 ? -15.664 -22.297 -11.508 1 91.5 95 VAL A CA 1
ATOM 739 C C . VAL A 1 95 ? -14.273 -22 -10.953 1 91.5 95 VAL A C 1
ATOM 741 O O . VAL A 1 95 ? -13.383 -22.844 -10.984 1 91.5 95 VAL A O 1
ATOM 744 N N . GLY A 1 96 ? -14.094 -20.828 -10.445 1 92.31 96 GLY A N 1
ATOM 745 C CA . GLY A 1 96 ? -12.805 -20.438 -9.891 1 92.31 96 GLY A CA 1
ATOM 746 C C . GLY A 1 96 ? -12.344 -21.344 -8.766 1 92.31 96 GLY A C 1
ATOM 747 O O . GLY A 1 96 ? -11.188 -21.766 -8.734 1 92.31 96 GLY A O 1
ATOM 748 N N . LEU A 1 97 ? -13.266 -21.641 -7.938 1 93 97 LEU A N 1
ATOM 749 C CA . LEU A 1 97 ? -12.984 -22.5 -6.793 1 93 97 LEU A CA 1
ATOM 750 C C . LEU A 1 97 ? -12.602 -23.906 -7.254 1 93 97 LEU A C 1
ATOM 752 O O . LEU A 1 97 ? -11.648 -24.484 -6.742 1 93 97 LEU A O 1
ATOM 756 N N . GLN A 1 98 ? -13.32 -24.391 -8.164 1 94.25 98 GLN A N 1
ATOM 757 C CA . GLN A 1 98 ? -13.055 -25.734 -8.672 1 94.25 98 GLN A CA 1
ATOM 758 C C . GLN A 1 98 ? -11.68 -25.812 -9.328 1 94.25 98 GLN A C 1
ATOM 760 O O . GLN A 1 98 ? -10.945 -26.781 -9.148 1 94.25 98 GLN A O 1
ATOM 765 N N . LEU A 1 99 ? -11.375 -24.812 -10.102 1 95.94 99 LEU A N 1
ATOM 766 C CA . LEU A 1 99 ? -10.078 -24.75 -10.766 1 95.94 99 LEU A CA 1
ATOM 767 C C . LEU A 1 99 ? -8.945 -24.719 -9.75 1 95.94 99 LEU A C 1
ATOM 769 O O . LEU A 1 99 ? -7.98 -25.484 -9.867 1 95.94 99 LEU A O 1
ATOM 773 N N . VAL A 1 100 ? -9.07 -23.891 -8.789 1 96.75 100 VAL A N 1
ATOM 774 C CA . VAL A 1 100 ? -8.023 -23.703 -7.789 1 96.75 100 VAL A CA 1
ATOM 775 C C . VAL A 1 100 ? -7.875 -24.969 -6.953 1 96.75 100 VAL A C 1
ATOM 777 O O . VAL A 1 100 ? -6.758 -25.391 -6.652 1 96.75 100 VAL A O 1
ATOM 780 N N . HIS A 1 101 ? -8.961 -25.594 -6.617 1 96.69 101 HIS A N 1
ATOM 781 C CA . HIS A 1 101 ? -8.906 -26.828 -5.844 1 96.69 101 HIS A CA 1
ATOM 782 C C . HIS A 1 101 ? -8.227 -27.953 -6.633 1 96.69 101 H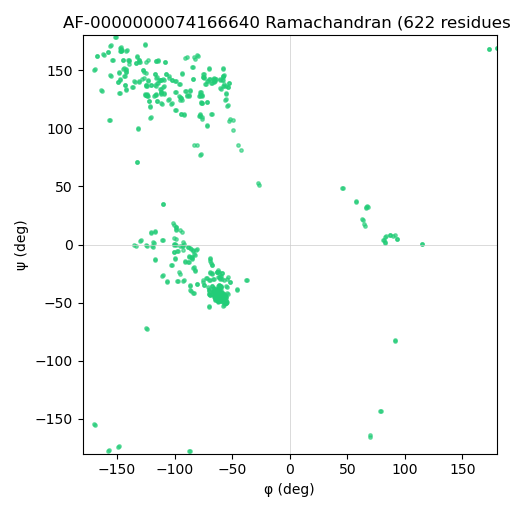IS A C 1
ATOM 784 O O . HIS A 1 101 ? -7.508 -28.766 -6.062 1 96.69 101 HIS A O 1
ATOM 790 N N . ALA A 1 102 ? -8.516 -27.984 -7.91 1 97.12 102 ALA A N 1
ATOM 791 C CA . ALA A 1 102 ? -7.801 -28.953 -8.742 1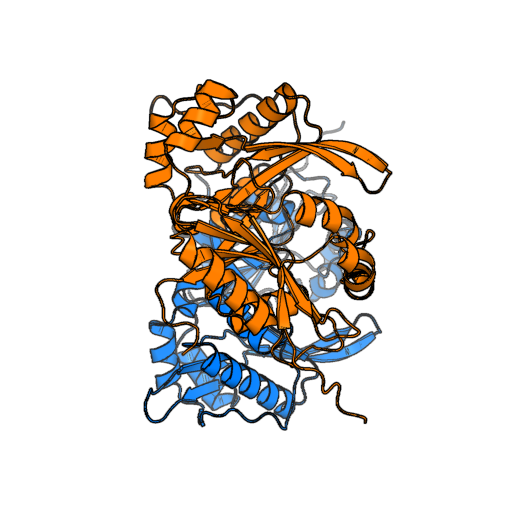 97.12 102 ALA A CA 1
ATOM 792 C C . ALA A 1 102 ? -6.293 -28.703 -8.688 1 97.12 102 ALA A C 1
ATOM 794 O O . ALA A 1 102 ? -5.504 -29.641 -8.625 1 97.12 102 ALA A O 1
ATOM 795 N N . GLY A 1 103 ? -5.926 -27.438 -8.766 1 97.88 103 GLY A N 1
ATOM 796 C CA . GLY A 1 103 ? -4.523 -27.078 -8.625 1 97.88 103 GLY A CA 1
ATOM 797 C C . GLY A 1 103 ? -3.945 -27.438 -7.273 1 97.88 103 GLY A C 1
ATOM 798 O O . GLY A 1 103 ? -2.82 -27.938 -7.188 1 97.88 103 GLY A O 1
ATOM 799 N N . PHE A 1 104 ? -4.707 -27.188 -6.195 1 98.06 104 PHE A N 1
ATOM 800 C CA . PHE A 1 104 ? -4.289 -27.562 -4.855 1 98.06 104 PHE A CA 1
ATOM 801 C C . PHE A 1 104 ? -4.07 -29.078 -4.762 1 98.06 104 PHE A C 1
ATOM 803 O O . PHE A 1 104 ? -3.066 -29.531 -4.207 1 98.06 104 PHE A O 1
ATOM 810 N N . ASP A 1 105 ? -4.992 -29.828 -5.289 1 97.44 105 ASP A N 1
ATOM 811 C CA . ASP A 1 105 ? -4.871 -31.281 -5.285 1 97.44 105 ASP A CA 1
ATOM 812 C C . ASP A 1 105 ? -3.594 -31.719 -5.988 1 97.44 105 ASP A C 1
ATOM 814 O O . ASP A 1 105 ? -2.84 -32.531 -5.461 1 97.44 105 ASP A O 1
ATOM 818 N N . TRP A 1 106 ? -3.457 -31.219 -7.172 1 97.56 106 TRP A N 1
ATOM 819 C CA . TRP A 1 106 ? -2.264 -31.547 -7.945 1 97.56 106 TRP A CA 1
ATOM 820 C C . TRP A 1 106 ? -0.999 -31.219 -7.16 1 97.56 106 TRP A C 1
ATOM 822 O O . TRP A 1 106 ? -0.083 -32.031 -7.078 1 97.56 106 TRP A O 1
ATOM 832 N N . ALA A 1 107 ? -0.917 -30.016 -6.613 1 97.62 107 ALA A N 1
ATOM 833 C CA . ALA A 1 107 ? 0.254 -29.578 -5.855 1 97.62 107 ALA A CA 1
ATOM 834 C C . ALA A 1 107 ? 0.493 -30.5 -4.652 1 97.62 107 ALA A C 1
ATOM 836 O O . ALA A 1 107 ? 1.631 -30.875 -4.375 1 97.62 107 ALA A O 1
ATOM 837 N N . ARG A 1 108 ? -0.548 -30.844 -4.004 1 96.06 108 ARG A N 1
ATOM 838 C CA . ARG A 1 108 ? -0.45 -31.734 -2.852 1 96.06 108 ARG A CA 1
ATOM 839 C C . ARG A 1 108 ? 0.143 -33.094 -3.25 1 96.06 108 ARG A C 1
ATOM 841 O O . ARG A 1 108 ? 0.936 -33.656 -2.504 1 96.06 108 ARG A O 1
ATOM 848 N N . GLU A 1 109 ? -0.304 -33.531 -4.316 1 95.56 109 GLU A N 1
ATOM 849 C CA . GLU A 1 109 ? 0.201 -34.812 -4.805 1 95.56 109 GLU A CA 1
ATOM 850 C C . GLU A 1 109 ? 1.713 -34.781 -5.008 1 95.56 109 GLU A C 1
ATOM 852 O O . GLU A 1 109 ? 2.383 -35.812 -4.945 1 95.56 109 GLU A O 1
ATOM 857 N N . GLN A 1 110 ? 2.248 -33.625 -5.215 1 94.81 110 GLN A N 1
ATOM 858 C CA . GLN A 1 110 ? 3.68 -33.438 -5.441 1 94.81 110 GLN A CA 1
ATOM 859 C C . GLN A 1 110 ? 4.41 -33.156 -4.133 1 94.81 110 GLN A C 1
ATOM 861 O O . GLN A 1 110 ? 5.605 -32.844 -4.141 1 94.81 110 GLN A O 1
ATOM 866 N N . GLY A 1 111 ? 3.682 -33.125 -3.033 1 95 111 GLY A N 1
ATOM 867 C CA . GLY A 1 111 ? 4.289 -32.906 -1.731 1 95 111 GLY A CA 1
ATOM 868 C C . GLY A 1 111 ? 4.293 -31.438 -1.32 1 95 111 GLY A C 1
ATOM 869 O O . GLY A 1 111 ? 4.855 -31.078 -0.284 1 95 111 GLY A O 1
ATOM 870 N N . VAL A 1 112 ? 3.713 -30.594 -2.062 1 97.69 112 VAL A N 1
ATOM 871 C CA . VAL A 1 112 ? 3.658 -29.156 -1.803 1 97.69 112 VAL A CA 1
ATOM 872 C C . VAL A 1 112 ? 2.727 -28.891 -0.625 1 97.69 112 VAL A C 1
ATOM 874 O O . VAL A 1 112 ? 1.653 -29.484 -0.52 1 97.69 112 VAL A O 1
ATOM 877 N N . THR A 1 113 ? 3.113 -27.906 0.268 1 98.19 113 THR A N 1
ATOM 878 C CA . THR A 1 113 ? 2.328 -27.656 1.471 1 98.19 113 THR A CA 1
ATOM 879 C C . THR A 1 113 ? 1.753 -26.25 1.455 1 98.19 113 THR A C 1
ATOM 881 O O . THR A 1 113 ? 0.875 -25.922 2.256 1 98.19 113 THR A O 1
ATOM 884 N N . VAL A 1 114 ? 2.262 -25.391 0.533 1 98.5 114 VAL A N 1
ATOM 885 C CA . VAL A 1 114 ? 1.738 -24.031 0.467 1 98.5 114 VAL A CA 1
ATOM 886 C C . VAL A 1 114 ? 1.649 -23.578 -0.99 1 98.5 114 VAL A C 1
ATOM 888 O O . VAL A 1 114 ? 2.557 -23.844 -1.783 1 98.5 114 VAL A O 1
ATOM 891 N N . ALA A 1 115 ? 0.571 -23.016 -1.384 1 98.62 115 ALA A N 1
ATOM 892 C CA . ALA A 1 115 ? 0.382 -22.359 -2.678 1 98.62 115 ALA A CA 1
ATOM 893 C C . ALA A 1 115 ? 0.156 -20.859 -2.51 1 98.62 115 ALA A C 1
ATOM 895 O O . ALA A 1 115 ? -0.546 -20.438 -1.591 1 98.62 115 ALA A O 1
ATOM 896 N N . ARG A 1 116 ? 0.744 -20.078 -3.365 1 98.81 116 ARG A N 1
ATOM 897 C CA . ARG A 1 116 ? 0.602 -18.625 -3.273 1 98.81 116 ARG A CA 1
ATOM 898 C C . ARG A 1 116 ? 0.262 -18.031 -4.633 1 98.81 116 ARG A C 1
ATOM 900 O O . ARG A 1 116 ? 0.423 -18.672 -5.664 1 98.81 116 ARG A O 1
ATOM 907 N N . ASN A 1 117 ? -0.226 -16.859 -4.648 1 98.44 117 ASN A N 1
ATOM 908 C CA . ASN A 1 117 ? -0.471 -16.047 -5.828 1 98.44 117 ASN A CA 1
ATOM 909 C C . ASN A 1 117 ? -0.253 -14.562 -5.535 1 98.44 117 ASN A C 1
ATOM 911 O O . ASN A 1 117 ? 0.009 -14.18 -4.395 1 98.44 117 ASN A O 1
ATOM 915 N N . MET A 1 118 ? -0.214 -13.844 -6.562 1 97.88 118 MET A N 1
ATOM 916 C CA . MET A 1 118 ? 0 -12.398 -6.441 1 97.88 118 MET A CA 1
ATOM 917 C C . MET A 1 118 ? -1.116 -11.625 -7.133 1 97.88 118 MET A C 1
ATOM 919 O O . MET A 1 118 ? -1.558 -12 -8.219 1 97.88 118 MET A O 1
ATOM 923 N N . VAL A 1 119 ? -1.592 -10.578 -6.492 1 96.88 119 VAL A N 1
ATOM 924 C CA . VAL A 1 119 ? -2.662 -9.734 -7.012 1 96.88 119 VAL A CA 1
ATOM 925 C C . VAL A 1 119 ? -2.316 -8.266 -6.781 1 96.88 119 VAL A C 1
ATOM 927 O O . VAL A 1 119 ? -1.871 -7.887 -5.695 1 96.88 119 VAL A O 1
ATOM 930 N N . PHE A 1 120 ? -2.541 -7.461 -7.812 1 94.44 120 PHE A N 1
ATOM 931 C CA . PHE A 1 120 ? -2.4 -6.027 -7.578 1 94.44 120 PHE A CA 1
ATOM 932 C C . PHE A 1 120 ? -3.338 -5.566 -6.469 1 94.44 120 PHE A C 1
ATOM 934 O O . PHE A 1 120 ? -4.488 -5.996 -6.398 1 94.44 120 PHE A O 1
ATOM 941 N N . SER A 1 121 ? -2.881 -4.605 -5.703 1 93.88 121 SER A N 1
ATOM 942 C CA . SER A 1 121 ? -3.641 -4.191 -4.531 1 93.88 121 SER A CA 1
ATOM 943 C C . SER A 1 121 ? -4.93 -3.48 -4.93 1 93.88 121 SER A C 1
ATOM 945 O O . SER A 1 121 ? -5.887 -3.439 -4.152 1 93.88 121 SER A O 1
ATOM 947 N N . TRP A 1 122 ? -5.008 -2.904 -6.117 1 91.5 122 TRP A N 1
ATOM 948 C CA . TRP A 1 122 ? -6.176 -2.156 -6.574 1 91.5 122 TRP A CA 1
ATOM 949 C C . TRP A 1 122 ? -7.191 -3.082 -7.234 1 91.5 122 TRP A C 1
ATOM 951 O O . TRP A 1 122 ? -8.336 -2.684 -7.484 1 91.5 122 TRP A O 1
ATOM 961 N N . ASN A 1 123 ? -6.746 -4.266 -7.559 1 92.75 123 ASN A N 1
ATOM 962 C CA . ASN A 1 123 ? -7.57 -5.223 -8.289 1 92.75 123 ASN A CA 1
ATOM 963 C C . ASN A 1 123 ? -8.586 -5.906 -7.371 1 92.75 123 ASN A C 1
ATOM 965 O O . ASN A 1 123 ? -8.477 -7.105 -7.105 1 92.75 123 ASN A O 1
ATOM 969 N N . VAL A 1 124 ? -9.602 -5.23 -7.059 1 92.38 124 VAL A N 1
ATOM 970 C CA . VAL A 1 124 ? -10.617 -5.652 -6.094 1 92.38 124 VAL A CA 1
ATOM 971 C C . VAL A 1 124 ? -11.203 -7 -6.516 1 92.38 124 VAL A C 1
ATOM 973 O O . VAL A 1 124 ? -11.344 -7.906 -5.691 1 92.38 124 VAL A O 1
ATOM 976 N N . MET A 1 125 ? -11.516 -7.141 -7.75 1 90.5 125 MET A N 1
ATOM 977 C CA . MET A 1 125 ? -12.117 -8.375 -8.242 1 90.5 125 MET A CA 1
ATOM 978 C C . MET A 1 125 ? -11.156 -9.555 -8.078 1 90.5 125 MET A C 1
ATOM 980 O O . MET A 1 125 ? -11.555 -10.625 -7.629 1 90.5 125 MET A O 1
ATOM 984 N N . GLY A 1 126 ? -9.891 -9.289 -8.484 1 93.5 126 GLY A N 1
ATOM 985 C CA . GLY A 1 126 ? -8.891 -10.336 -8.352 1 93.5 126 GLY A CA 1
ATOM 986 C C . GLY A 1 126 ? -8.656 -10.758 -6.91 1 93.5 126 GLY A C 1
ATOM 987 O O . GLY A 1 126 ? -8.539 -11.945 -6.617 1 93.5 126 GLY A O 1
ATOM 988 N N . LEU A 1 127 ? -8.594 -9.805 -6.016 1 95.62 127 LEU A N 1
ATOM 989 C CA . LEU A 1 127 ? -8.414 -10.086 -4.598 1 95.62 127 LEU A CA 1
ATOM 990 C C . LEU A 1 127 ? -9.594 -10.898 -4.051 1 95.62 127 LEU A C 1
ATOM 992 O O . LEU A 1 127 ? -9.391 -11.891 -3.35 1 95.62 127 LEU A O 1
ATOM 996 N N . GLY A 1 128 ? -10.766 -10.438 -4.352 1 93.69 128 GLY A N 1
ATOM 997 C CA . GLY A 1 128 ? -11.953 -11.172 -3.939 1 93.69 128 GLY A CA 1
ATOM 998 C C . GLY A 1 128 ? -11.969 -12.602 -4.434 1 93.69 128 GLY A C 1
ATOM 999 O O . GLY A 1 128 ? -12.32 -13.516 -3.688 1 93.69 128 GLY A O 1
ATOM 1000 N N . HIS A 1 129 ? -11.617 -12.781 -5.672 1 92.5 129 HIS A N 1
ATOM 1001 C CA . HIS A 1 129 ? -11.555 -14.109 -6.262 1 92.5 129 HIS A CA 1
ATOM 1002 C C . HIS A 1 129 ? -10.555 -14.992 -5.527 1 92.5 129 HIS A C 1
ATOM 1004 O O . HIS A 1 129 ? -10.852 -16.156 -5.215 1 92.5 129 HIS A O 1
ATOM 1010 N N . SER A 1 130 ? -9.383 -14.484 -5.281 1 96.25 130 SER A N 1
ATOM 1011 C CA . SER A 1 130 ? -8.359 -15.25 -4.574 1 96.25 130 SER A CA 1
ATOM 1012 C C . SER A 1 130 ? -8.844 -15.672 -3.191 1 96.25 130 SER A C 1
ATOM 1014 O O . SER A 1 130 ? -8.703 -16.844 -2.809 1 96.25 130 SER A O 1
ATOM 1016 N N . ARG A 1 131 ? -9.422 -14.758 -2.514 1 95.56 131 ARG A N 1
ATOM 1017 C CA . ARG A 1 131 ? -9.938 -15.047 -1.182 1 95.56 131 ARG A CA 1
ATOM 1018 C C . ARG A 1 131 ? -11.031 -16.109 -1.241 1 95.56 131 ARG A C 1
ATOM 1020 O O . ARG A 1 131 ? -11.039 -17.047 -0.446 1 95.56 131 ARG A O 1
ATOM 1027 N N . ALA A 1 132 ? -11.891 -15.969 -2.178 1 91 132 ALA A N 1
ATOM 1028 C CA . ALA A 1 132 ? -13.008 -16.906 -2.328 1 91 132 ALA A CA 1
ATOM 1029 C C . ALA A 1 132 ? -12.516 -18.281 -2.73 1 91 132 ALA A C 1
ATOM 1031 O O . ALA A 1 132 ? -13.18 -19.297 -2.455 1 91 132 ALA A O 1
ATOM 1032 N N . SER A 1 133 ? -11.375 -18.297 -3.342 1 91.62 133 SER A N 1
ATOM 1033 C CA . SER A 1 133 ? -10.836 -19.562 -3.842 1 91.62 133 SER A CA 1
ATOM 1034 C C . SER A 1 133 ? -9.992 -20.266 -2.779 1 91.62 133 SER A C 1
ATOM 1036 O O . SER A 1 133 ? -9.461 -21.344 -3.02 1 91.62 133 SER A O 1
ATOM 1038 N N . GLY A 1 134 ? -9.844 -19.641 -1.659 1 92.25 134 GLY A N 1
ATOM 1039 C CA . GLY A 1 134 ? -9.203 -20.359 -0.565 1 92.25 134 GLY A CA 1
ATOM 1040 C C . GLY A 1 134 ? -7.867 -19.766 -0.163 1 92.25 134 GLY A C 1
ATOM 1041 O O . GLY A 1 134 ? -7.199 -20.281 0.735 1 92.25 134 GLY A O 1
ATOM 1042 N N . PHE A 1 135 ? -7.445 -18.75 -0.773 1 97.44 135 PHE A N 1
ATOM 1043 C CA . PHE A 1 135 ? -6.207 -18.094 -0.375 1 97.44 135 PHE A CA 1
ATOM 1044 C C . PHE A 1 135 ? -6.457 -17.125 0.77 1 97.44 135 PHE A C 1
ATOM 1046 O O . PHE A 1 135 ? -7.488 -16.438 0.801 1 97.44 135 PHE A O 1
ATOM 1053 N N . ALA A 1 136 ? -5.559 -17.047 1.668 1 97.38 136 ALA A N 1
ATOM 1054 C CA . ALA A 1 136 ? -5.555 -16.078 2.768 1 97.38 136 ALA A CA 1
ATOM 1055 C C . ALA A 1 136 ? -4.48 -15.023 2.559 1 97.38 136 ALA A C 1
ATOM 1057 O O . ALA A 1 136 ? -3.518 -15.234 1.821 1 97.38 136 ALA A O 1
ATOM 1058 N N . PRO A 1 137 ? -4.656 -13.859 3.178 1 97.56 137 PRO A N 1
ATOM 1059 C CA . PRO A 1 137 ? -3.635 -12.812 3.049 1 97.56 137 PRO A CA 1
ATOM 1060 C C . PRO A 1 137 ? -2.271 -13.258 3.578 1 97.56 137 PRO A C 1
ATOM 1062 O O . PRO A 1 137 ? -2.195 -13.961 4.59 1 97.56 137 PRO A O 1
ATOM 1065 N N . ALA A 1 138 ? -1.204 -12.852 2.902 1 98 138 ALA A N 1
ATOM 1066 C CA . ALA A 1 138 ? 0.144 -13.203 3.344 1 98 138 ALA A CA 1
ATOM 1067 C C . ALA A 1 138 ? 1.001 -11.953 3.527 1 98 138 ALA A C 1
ATOM 1069 O O . ALA A 1 138 ? 1.286 -11.547 4.656 1 98 138 ALA A O 1
ATOM 1070 N N . THR A 1 139 ? 1.388 -11.328 2.398 1 98.12 139 THR A N 1
ATOM 1071 C CA . THR A 1 139 ? 2.275 -10.172 2.512 1 98.12 139 THR A CA 1
ATOM 1072 C C . THR A 1 139 ? 2.062 -9.211 1.347 1 98.12 139 THR A C 1
ATOM 1074 O O . THR A 1 139 ? 1.198 -9.438 0.497 1 98.12 139 THR A O 1
ATOM 1077 N N . GLU A 1 140 ? 2.809 -8.086 1.366 1 98.12 140 GLU A N 1
ATOM 1078 C CA . GLU A 1 140 ? 2.721 -7.059 0.331 1 98.12 140 GLU A CA 1
ATOM 1079 C C . GLU A 1 140 ? 4.094 -6.469 0.02 1 98.12 140 GLU A C 1
ATOM 1081 O O . GLU A 1 140 ? 4.953 -6.387 0.899 1 98.12 140 GLU A O 1
ATOM 1086 N N . PHE A 1 141 ? 4.289 -6.07 -1.205 1 98.25 141 PHE A N 1
ATOM 1087 C CA . PHE A 1 141 ? 5.551 -5.477 -1.643 1 98.25 141 PHE A CA 1
ATOM 1088 C C . PHE A 1 141 ? 5.309 -4.426 -2.717 1 98.25 141 PHE A C 1
ATOM 1090 O O . PHE A 1 141 ? 4.184 -4.258 -3.189 1 98.25 141 PHE A O 1
ATOM 1097 N N . ARG A 1 142 ? 6.312 -3.66 -2.98 1 97 142 ARG A N 1
ATOM 1098 C CA . ARG A 1 142 ? 6.305 -2.633 -4.02 1 97 142 ARG A CA 1
ATOM 1099 C C . ARG A 1 142 ? 7.57 -2.705 -4.867 1 97 142 ARG A C 1
ATOM 1101 O O . ARG A 1 142 ? 8.602 -3.199 -4.414 1 97 142 ARG A O 1
ATOM 1108 N N . TRP A 1 143 ? 7.504 -2.197 -6.117 1 97.94 143 TRP A N 1
ATOM 1109 C CA . TRP A 1 143 ? 8.648 -2.186 -7.02 1 97.94 143 TRP A CA 1
ATOM 1110 C C . TRP A 1 143 ? 9.375 -0.846 -6.961 1 97.94 143 TRP A C 1
ATOM 1112 O O . TRP A 1 143 ? 8.742 0.21 -6.918 1 97.94 143 TRP A O 1
ATOM 1122 N N . VAL A 1 144 ? 10.695 -0.927 -6.961 1 98.12 144 VAL A N 1
ATOM 1123 C CA . VAL A 1 144 ? 11.57 0.232 -7.062 1 98.12 144 VAL A CA 1
ATOM 1124 C C . VAL A 1 144 ? 12.398 0.143 -8.344 1 98.12 144 VAL A C 1
ATOM 1126 O O . VAL A 1 144 ? 12.82 -0.944 -8.742 1 98.12 144 VAL A O 1
ATOM 1129 N N . HIS A 1 145 ? 12.727 1.324 -8.977 1 98.38 145 HIS A N 1
ATOM 1130 C CA . HIS A 1 145 ? 13.32 1.291 -10.312 1 98.38 145 HIS A CA 1
ATOM 1131 C C . HIS A 1 145 ? 14.539 2.201 -10.391 1 98.38 145 HIS A C 1
ATOM 1133 O O . HIS A 1 145 ? 14.531 3.189 -11.133 1 98.38 145 HIS A O 1
ATOM 1139 N N . PRO A 1 146 ? 15.609 1.812 -9.758 1 98.44 146 PRO A N 1
ATOM 1140 C CA . PRO A 1 146 ? 16.828 2.592 -9.992 1 98.44 146 PRO A CA 1
ATOM 1141 C C . PRO A 1 146 ? 17.234 2.625 -11.469 1 98.44 146 PRO A C 1
ATOM 1143 O O . PRO A 1 146 ? 17.094 1.624 -12.172 1 98.44 146 PRO A O 1
ATOM 1146 N N . THR A 1 147 ? 17.703 3.74 -11.93 1 98.38 147 THR A N 1
ATOM 1147 C CA . THR A 1 147 ? 18.203 3.855 -13.297 1 98.38 147 THR A CA 1
ATOM 1148 C C . THR A 1 147 ? 19.594 3.258 -13.406 1 98.38 147 THR A C 1
ATOM 1150 O O . THR A 1 147 ? 20.5 3.609 -12.641 1 98.38 147 THR A O 1
ATOM 1153 N N . PRO A 1 148 ? 19.734 2.387 -14.359 1 98.75 148 PRO A N 1
ATOM 1154 C CA . PRO A 1 148 ? 21.078 1.868 -14.555 1 98.75 148 PRO A CA 1
ATOM 1155 C C . PRO A 1 148 ? 22.109 2.977 -14.75 1 98.75 148 PRO A C 1
ATOM 1157 O O . PRO A 1 148 ? 21.859 3.941 -15.477 1 98.75 148 PRO A O 1
ATOM 1160 N N . ASP A 1 149 ? 23.266 2.857 -14.086 1 98.69 149 ASP A N 1
ATOM 1161 C CA . ASP A 1 149 ? 24.297 3.885 -14.078 1 98.69 149 ASP A CA 1
ATOM 1162 C C . ASP A 1 149 ? 25.656 3.283 -13.758 1 98.69 149 ASP A C 1
ATOM 1164 O O . ASP A 1 149 ? 25.969 3.023 -12.594 1 98.69 149 ASP A O 1
ATOM 1168 N N . ALA A 1 150 ? 26.516 3.184 -14.727 1 98.19 150 ALA A N 1
ATOM 1169 C CA . ALA A 1 150 ? 27.828 2.564 -14.57 1 98.19 150 ALA A CA 1
ATOM 1170 C C . ALA A 1 150 ? 28.719 3.402 -13.664 1 98.19 150 ALA A C 1
ATOM 1172 O O . ALA A 1 150 ? 29.703 2.902 -13.125 1 98.19 150 ALA A O 1
ATOM 1173 N N . THR A 1 151 ? 28.359 4.605 -13.484 1 98.12 151 THR A N 1
ATOM 1174 C CA . THR A 1 151 ? 29.219 5.512 -12.742 1 98.12 151 THR A CA 1
ATOM 1175 C C . THR A 1 151 ? 28.781 5.609 -11.289 1 98.12 151 THR A C 1
ATOM 1177 O O . THR A 1 151 ? 29.406 6.312 -10.484 1 98.12 151 THR A O 1
ATOM 1180 N N . ALA A 1 152 ? 27.656 4.977 -10.961 1 97.62 152 ALA A N 1
ATOM 1181 C CA . ALA A 1 152 ? 27.188 5.012 -9.586 1 97.62 152 ALA A CA 1
ATOM 1182 C C . ALA A 1 152 ? 28.234 4.453 -8.625 1 97.62 152 ALA A C 1
ATOM 1184 O O . ALA A 1 152 ? 28.859 3.434 -8.914 1 97.62 152 ALA A O 1
ATOM 1185 N N . THR A 1 153 ? 28.453 5.113 -7.492 1 95.75 153 THR A N 1
ATOM 1186 C CA . THR A 1 153 ? 29.469 4.695 -6.539 1 95.75 153 THR A CA 1
ATOM 1187 C C . THR A 1 153 ? 28.906 4.656 -5.121 1 95.75 153 THR A C 1
ATOM 1189 O O . THR A 1 153 ? 28.828 5.691 -4.453 1 95.75 153 THR A O 1
ATOM 1192 N N . PRO A 1 154 ? 28.562 3.51 -4.648 1 96.31 154 PRO A N 1
ATOM 1193 C CA . PRO A 1 154 ? 28.188 3.406 -3.236 1 96.31 154 PRO A CA 1
ATOM 1194 C C . PRO A 1 154 ? 29.297 3.877 -2.299 1 96.31 154 PRO A C 1
ATOM 1196 O O . PRO A 1 154 ? 30.484 3.738 -2.617 1 96.31 154 PRO A O 1
ATOM 1199 N N . SER A 1 155 ? 28.922 4.477 -1.216 1 95.69 155 SER A N 1
ATOM 1200 C CA . SER A 1 155 ? 29.875 4.926 -0.211 1 95.69 155 SER A CA 1
ATOM 1201 C C . SER A 1 155 ? 30.484 3.748 0.541 1 95.69 155 SER A C 1
ATOM 1203 O O . SER A 1 155 ? 31.656 3.781 0.907 1 95.69 155 SER A O 1
ATOM 1205 N N . ARG A 1 156 ? 29.734 2.736 0.805 1 95.56 156 ARG A N 1
ATOM 1206 C CA . ARG A 1 156 ? 30.172 1.529 1.504 1 95.56 156 ARG A CA 1
ATOM 1207 C C . ARG A 1 156 ? 30.672 0.479 0.522 1 95.56 156 ARG A C 1
ATOM 1209 O O . ARG A 1 156 ? 30.391 0.552 -0.675 1 95.56 156 ARG A O 1
ATOM 1216 N N . ALA A 1 157 ? 31.422 -0.42 1.08 1 97.12 157 ALA A N 1
ATOM 1217 C CA . ALA A 1 157 ? 31.891 -1.531 0.258 1 97.12 157 ALA A CA 1
ATOM 1218 C C . ALA A 1 157 ? 30.734 -2.412 -0.192 1 97.12 157 ALA A C 1
ATOM 1220 O O . ALA A 1 157 ? 29.797 -2.668 0.577 1 97.12 157 ALA A O 1
ATOM 1221 N N . VAL A 1 158 ? 30.797 -2.863 -1.438 1 98 158 VAL A N 1
ATOM 1222 C CA . VAL A 1 158 ? 29.844 -3.828 -1.97 1 98 158 VAL A CA 1
ATOM 1223 C C . VAL A 1 158 ? 30.531 -5.168 -2.209 1 98 158 VAL A C 1
ATOM 1225 O O . VAL A 1 158 ? 31.5 -5.242 -2.969 1 98 158 VAL A O 1
ATOM 1228 N N . THR A 1 159 ? 30.047 -6.172 -1.584 1 97.56 159 THR A N 1
ATOM 1229 C CA . THR A 1 159 ? 30.656 -7.492 -1.684 1 97.56 159 THR A CA 1
ATOM 1230 C C . THR A 1 159 ? 29.625 -8.531 -2.129 1 97.56 159 THR A C 1
ATOM 1232 O O . THR A 1 159 ? 28.438 -8.219 -2.281 1 97.56 159 THR A O 1
ATOM 1235 N N . GLY A 1 160 ? 30.094 -9.742 -2.406 1 98.12 160 GLY A N 1
ATOM 1236 C CA . GLY A 1 160 ? 29.25 -10.883 -2.711 1 98.12 160 GLY A CA 1
ATOM 1237 C C . GLY A 1 160 ? 29.25 -11.93 -1.618 1 98.12 160 GLY A C 1
ATOM 1238 O O . GLY A 1 160 ? 29.188 -13.133 -1.903 1 98.12 160 GLY A O 1
ATOM 1239 N N . ASP A 1 161 ? 29.344 -11.461 -0.384 1 97.56 161 ASP A N 1
ATOM 1240 C CA . ASP A 1 161 ? 29.484 -12.383 0.744 1 97.56 161 ASP A CA 1
ATOM 1241 C C . ASP A 1 161 ? 28.141 -13.016 1.096 1 97.56 161 ASP A C 1
ATOM 1243 O O . ASP A 1 161 ? 27.281 -12.375 1.711 1 97.56 161 ASP A O 1
ATOM 1247 N N . VAL A 1 162 ? 28.062 -14.32 0.842 1 98.38 162 VAL A N 1
ATOM 1248 C CA . VAL A 1 162 ? 26.828 -15.062 1.007 1 98.38 162 VAL A CA 1
ATOM 1249 C C . VAL A 1 162 ? 26.453 -15.133 2.488 1 98.38 162 VAL A C 1
ATOM 1251 O O . VAL A 1 162 ? 25.281 -14.977 2.852 1 98.38 162 VAL A O 1
ATOM 1254 N N . ASN A 1 163 ? 27.422 -15.383 3.318 1 98.06 163 ASN A N 1
ATOM 1255 C CA . ASN A 1 163 ? 27.156 -15.516 4.746 1 98.06 163 ASN A CA 1
ATOM 1256 C C . ASN A 1 163 ? 26.672 -14.195 5.355 1 98.06 163 ASN A C 1
ATOM 1258 O O . ASN A 1 163 ? 25.781 -14.188 6.199 1 98.06 163 ASN A O 1
ATOM 1262 N N . ALA A 1 164 ? 27.266 -13.148 4.945 1 98.06 164 ALA A N 1
ATOM 1263 C CA . ALA A 1 164 ? 26.859 -11.828 5.422 1 98.06 164 ALA A CA 1
ATOM 1264 C C . ALA A 1 164 ? 25.422 -11.516 4.992 1 98.06 164 ALA A C 1
ATOM 1266 O O . ALA A 1 164 ? 24.609 -11.047 5.801 1 98.06 164 ALA A O 1
ATOM 1267 N N . ALA A 1 165 ? 25.141 -11.781 3.752 1 98.56 165 ALA A N 1
ATOM 1268 C CA . ALA A 1 165 ? 23.797 -11.547 3.23 1 98.56 165 ALA A CA 1
ATOM 1269 C C . ALA A 1 165 ? 22.766 -12.367 3.986 1 98.56 165 ALA A C 1
ATOM 1271 O O . ALA A 1 165 ? 21.719 -11.859 4.375 1 98.56 165 ALA A O 1
ATOM 1272 N N . TRP A 1 166 ? 23.094 -13.648 4.191 1 98.19 166 TRP A N 1
ATOM 1273 C CA . TRP A 1 166 ? 22.156 -14.57 4.832 1 98.19 166 TRP A CA 1
ATOM 1274 C C . TRP A 1 166 ? 21.891 -14.156 6.277 1 98.19 166 TRP A C 1
ATOM 1276 O O . TRP A 1 166 ? 20.75 -14.141 6.727 1 98.19 166 TRP A O 1
ATOM 1286 N N . ARG A 1 167 ? 22.938 -13.859 6.996 1 97.5 167 ARG A N 1
ATOM 1287 C CA . ARG A 1 167 ? 22.797 -13.414 8.383 1 97.5 167 ARG A CA 1
ATOM 1288 C C . ARG A 1 167 ? 21.953 -12.148 8.461 1 97.5 167 ARG A C 1
ATOM 1290 O O . ARG A 1 167 ? 21.094 -12.031 9.336 1 97.5 167 ARG A O 1
ATOM 1297 N N . PHE A 1 168 ? 22.266 -11.258 7.586 1 98.19 168 PHE A N 1
ATOM 1298 C CA . PHE A 1 168 ? 21.484 -10.031 7.547 1 98.19 168 PHE A CA 1
ATOM 1299 C C . PHE A 1 168 ? 20.016 -10.336 7.305 1 98.19 168 PHE A C 1
ATOM 1301 O O . PHE A 1 168 ? 19.141 -9.852 8.031 1 98.19 168 PHE A O 1
ATOM 1308 N N . TRP A 1 169 ? 19.688 -11.164 6.273 1 97.94 169 TRP A N 1
ATOM 1309 C CA . TRP A 1 169 ? 18.328 -11.516 5.875 1 97.94 169 TRP A CA 1
ATOM 1310 C C . TRP A 1 169 ? 17.562 -12.133 7.039 1 97.94 169 TRP A C 1
ATOM 1312 O O . TRP A 1 169 ? 16.438 -11.75 7.316 1 97.94 169 TRP A O 1
ATOM 1322 N N . GLN A 1 170 ? 18.156 -12.992 7.766 1 96.88 170 GLN A N 1
ATOM 1323 C CA . GLN A 1 170 ? 17.5 -13.766 8.805 1 96.88 170 GLN A CA 1
ATOM 1324 C C . GLN A 1 170 ? 16.969 -12.859 9.914 1 96.88 170 GLN A C 1
ATOM 1326 O O . GLN A 1 170 ? 16 -13.203 10.594 1 96.88 170 GLN A O 1
ATOM 1331 N N . SER A 1 171 ? 17.562 -11.695 10.039 1 95.38 171 SER A N 1
ATOM 1332 C CA . SER A 1 171 ? 17.141 -10.82 11.125 1 95.38 171 SER A CA 1
ATOM 1333 C C . SER A 1 171 ? 16.625 -9.484 10.594 1 95.38 171 SER A C 1
ATOM 1335 O O . SER A 1 171 ? 16.484 -8.531 11.359 1 95.38 171 SER A O 1
ATOM 1337 N N . SER A 1 172 ? 16.438 -9.406 9.367 1 96.88 172 SER A N 1
ATOM 1338 C CA . SER A 1 172 ? 16.109 -8.125 8.742 1 96.88 172 SER A CA 1
ATOM 1339 C C . SER A 1 172 ? 14.617 -7.844 8.812 1 96.88 172 SER A C 1
ATOM 1341 O O . SER A 1 172 ? 13.805 -8.773 8.82 1 96.88 172 SER A O 1
ATOM 1343 N N . ARG A 1 173 ? 14.266 -6.523 8.812 1 94.62 173 ARG A N 1
ATOM 1344 C CA . ARG A 1 173 ? 12.891 -6.055 8.688 1 94.62 173 ARG A CA 1
ATOM 1345 C C . ARG A 1 173 ? 12.281 -6.512 7.367 1 94.62 173 ARG A C 1
ATOM 1347 O O . ARG A 1 173 ? 11.094 -6.863 7.312 1 94.62 173 ARG A O 1
ATOM 1354 N N . ALA A 1 174 ? 13.062 -6.543 6.34 1 97.31 174 ALA A N 1
ATOM 1355 C CA . ALA A 1 174 ? 12.578 -6.961 5.023 1 97.31 174 ALA A CA 1
ATOM 1356 C C . ALA A 1 174 ? 12.078 -8.406 5.059 1 97.31 174 ALA A C 1
ATOM 1358 O O . ALA A 1 174 ? 11 -8.703 4.531 1 97.31 174 ALA A O 1
ATOM 1359 N N . ARG A 1 175 ? 12.836 -9.273 5.676 1 97.88 175 ARG A N 1
ATOM 1360 C CA . ARG A 1 175 ? 12.422 -10.664 5.793 1 97.88 175 ARG A CA 1
ATOM 1361 C C . ARG A 1 175 ? 11.109 -10.781 6.562 1 97.88 175 ARG A C 1
ATOM 1363 O O . ARG A 1 175 ? 10.203 -11.5 6.137 1 97.88 175 ARG A O 1
ATOM 1370 N N . ASP A 1 176 ? 11.047 -10.102 7.707 1 96.88 176 ASP A N 1
ATOM 1371 C CA . ASP A 1 176 ? 9.852 -10.172 8.539 1 96.88 176 ASP A CA 1
ATOM 1372 C C . ASP A 1 176 ? 8.617 -9.695 7.77 1 96.88 176 ASP A C 1
ATOM 1374 O O . ASP A 1 176 ? 7.578 -10.359 7.789 1 96.88 176 ASP A O 1
ATOM 1378 N N . ARG A 1 177 ? 8.742 -8.625 7.059 1 97.06 177 ARG A N 1
ATOM 1379 C CA . ARG A 1 177 ? 7.621 -8.023 6.344 1 97.06 177 ARG A CA 1
ATOM 1380 C C . ARG A 1 177 ? 7.18 -8.898 5.18 1 97.06 177 ARG A C 1
ATOM 1382 O O . ARG A 1 177 ? 5.996 -8.938 4.836 1 97.06 177 ARG A O 1
ATOM 1389 N N . LEU A 1 178 ? 8.117 -9.617 4.605 1 98.38 178 LEU A N 1
ATOM 1390 C CA . LEU A 1 178 ? 7.812 -10.414 3.422 1 98.38 178 LEU A CA 1
ATOM 1391 C C . LEU A 1 178 ? 7.586 -11.875 3.799 1 98.38 178 LEU A C 1
ATOM 1393 O O . LEU A 1 178 ? 7.391 -12.727 2.924 1 98.38 178 LEU A O 1
ATOM 1397 N N . GLN A 1 179 ? 7.691 -12.164 5.027 1 97.5 179 GLN A N 1
ATOM 1398 C CA . GLN A 1 179 ? 7.543 -13.531 5.527 1 97.5 179 GLN A CA 1
ATOM 1399 C C . GLN A 1 179 ? 8.547 -14.469 4.867 1 97.5 179 GLN A C 1
ATOM 1401 O O . GLN A 1 179 ? 8.188 -15.586 4.477 1 97.5 179 GLN A O 1
ATOM 1406 N N . GLY A 1 180 ? 9.742 -13.922 4.645 1 98.31 180 GLY A N 1
ATOM 1407 C CA . GLY A 1 180 ? 10.844 -14.727 4.137 1 98.31 180 GLY A CA 1
ATOM 1408 C C . GLY A 1 180 ? 10.812 -14.891 2.631 1 98.31 180 GLY A C 1
ATOM 1409 O O . GLY A 1 180 ? 11.609 -15.648 2.072 1 98.31 180 GLY A O 1
ATOM 1410 N N . LEU A 1 181 ? 9.93 -14.219 1.959 1 98.69 181 LEU A N 1
ATOM 1411 C CA . LEU A 1 181 ? 9.758 -14.438 0.527 1 98.69 181 LEU A CA 1
ATOM 1412 C C . LEU A 1 181 ? 10.602 -13.461 -0.278 1 98.69 181 LEU A C 1
ATOM 1414 O O . LEU A 1 181 ? 10.82 -12.32 0.149 1 98.69 181 LEU A O 1
ATOM 1418 N N . ALA A 1 182 ? 11.07 -13.891 -1.4 1 98.62 182 ALA A N 1
ATOM 1419 C CA . ALA A 1 182 ? 11.734 -13.109 -2.441 1 98.62 182 ALA A CA 1
ATOM 1420 C C . ALA A 1 182 ? 11.312 -13.578 -3.832 1 98.62 182 ALA A C 1
ATOM 1422 O O . ALA A 1 182 ? 10.703 -14.641 -3.975 1 98.62 182 ALA A O 1
ATOM 1423 N N . LEU A 1 183 ? 11.633 -12.805 -4.797 1 98.25 183 LEU A N 1
ATOM 1424 C CA . LEU A 1 183 ? 11.352 -13.227 -6.164 1 98.25 183 LEU A CA 1
ATOM 1425 C C . LEU A 1 183 ? 12.086 -14.523 -6.492 1 98.25 183 LEU A C 1
ATOM 1427 O O . LEU A 1 183 ? 13.266 -14.672 -6.164 1 98.25 183 LEU A O 1
ATOM 1431 N N . HIS A 1 184 ? 11.32 -15.367 -7.09 1 97.5 184 HIS A N 1
ATOM 1432 C CA . HIS A 1 184 ? 11.922 -16.609 -7.57 1 97.5 184 HIS A CA 1
ATOM 1433 C C . HIS A 1 184 ? 12.852 -16.344 -8.75 1 97.5 184 HIS A C 1
ATOM 1435 O O . HIS A 1 184 ? 12.57 -15.492 -9.594 1 97.5 184 HIS A O 1
ATOM 1441 N N . THR A 1 185 ? 13.938 -17.047 -8.797 1 94.88 185 THR A N 1
ATOM 1442 C CA . THR A 1 185 ? 14.977 -16.75 -9.781 1 94.88 185 THR A CA 1
ATOM 1443 C C . THR A 1 185 ? 14.555 -17.234 -11.164 1 94.88 185 THR A C 1
ATOM 1445 O O . THR A 1 185 ? 14.914 -16.625 -12.172 1 94.88 185 THR A O 1
ATOM 1448 N N . ASP A 1 186 ? 13.773 -18.297 -11.234 1 91.69 186 ASP A N 1
ATOM 1449 C CA . ASP A 1 186 ? 13.5 -18.922 -12.523 1 91.69 186 ASP A CA 1
ATOM 1450 C C . ASP A 1 186 ? 12.078 -18.625 -12.992 1 91.69 186 ASP A C 1
ATOM 1452 O O . ASP A 1 186 ? 11.781 -18.688 -14.188 1 91.69 186 ASP A O 1
ATOM 1456 N N . GLU A 1 187 ? 11.188 -18.5 -12.047 1 94.44 187 GLU A N 1
ATOM 1457 C CA . GLU A 1 187 ? 9.797 -18.203 -12.398 1 94.44 187 GLU A CA 1
ATOM 1458 C C . GLU A 1 187 ? 9.484 -16.719 -12.242 1 94.44 187 GLU A C 1
ATOM 1460 O O . GLU A 1 187 ? 9.438 -16.203 -11.117 1 94.44 187 GLU A O 1
ATOM 1465 N N . SER A 1 188 ? 9.18 -16.109 -13.352 1 90.75 188 SER A N 1
ATOM 1466 C CA . SER A 1 188 ? 8.906 -14.672 -13.328 1 90.75 188 SER A CA 1
ATOM 1467 C C . SER A 1 188 ? 7.633 -14.367 -12.547 1 90.75 188 SER A C 1
ATOM 1469 O O . SER A 1 188 ? 6.68 -15.156 -12.562 1 90.75 188 SER A O 1
ATOM 1471 N N . TRP A 1 189 ? 7.637 -13.266 -11.812 1 91.94 189 TRP A N 1
ATOM 1472 C CA . TRP A 1 189 ? 6.5 -12.711 -11.086 1 91.94 189 TRP A CA 1
ATOM 1473 C C . TRP A 1 189 ? 6.062 -13.648 -9.961 1 91.94 189 TRP A C 1
ATOM 1475 O O . TRP A 1 189 ? 4.906 -13.609 -9.531 1 91.94 189 TRP A O 1
ATOM 1485 N N . ALA A 1 190 ? 6.875 -14.562 -9.602 1 97.88 190 ALA A N 1
ATOM 1486 C CA . ALA A 1 190 ? 6.562 -15.477 -8.5 1 97.88 190 ALA A CA 1
ATOM 1487 C C . ALA A 1 190 ? 7.488 -15.234 -7.309 1 97.88 190 ALA A C 1
ATOM 1489 O O . ALA A 1 190 ? 8.672 -14.93 -7.484 1 97.88 190 ALA A O 1
ATOM 1490 N N . LEU A 1 191 ? 6.949 -15.328 -6.16 1 98.62 191 LEU A N 1
ATOM 1491 C CA . LEU A 1 191 ? 7.754 -15.258 -4.945 1 98.62 191 LEU A CA 1
ATOM 1492 C C . LEU A 1 191 ? 7.867 -16.625 -4.289 1 98.62 191 LEU A C 1
ATOM 1494 O O . LEU A 1 191 ? 6.93 -17.438 -4.344 1 98.62 191 LEU A O 1
ATOM 1498 N N . ALA A 1 192 ? 8.953 -16.891 -3.688 1 98.44 192 ALA A N 1
ATOM 1499 C CA . ALA A 1 192 ? 9.234 -18.094 -2.912 1 98.44 192 ALA A CA 1
ATOM 1500 C C . ALA A 1 192 ? 10.164 -17.781 -1.739 1 98.44 192 ALA A C 1
ATOM 1502 O O . ALA A 1 192 ? 10.734 -16.703 -1.662 1 98.44 192 ALA A O 1
ATOM 1503 N N . GLU A 1 193 ? 10.227 -18.734 -0.858 1 98 193 GLU A N 1
ATOM 1504 C CA . GLU A 1 193 ? 11.156 -18.594 0.255 1 98 193 GLU A CA 1
ATOM 1505 C C . GLU A 1 193 ? 12.578 -18.359 -0.244 1 98 193 GLU A C 1
ATOM 1507 O O . GLU A 1 193 ? 13.062 -19.078 -1.129 1 98 193 GLU A O 1
ATOM 1512 N N . LEU A 1 194 ? 13.219 -17.344 0.291 1 98.38 194 LEU A N 1
ATOM 1513 C CA . LEU A 1 194 ? 14.633 -17.156 0.002 1 98.38 194 LEU A CA 1
ATOM 1514 C C . LEU A 1 194 ? 15.492 -18.109 0.81 1 98.38 194 LEU A C 1
ATOM 1516 O O . LEU A 1 194 ? 15.305 -18.25 2.021 1 98.38 194 LEU A O 1
ATOM 1520 N N . THR A 1 195 ? 16.359 -18.781 0.162 1 97.38 195 THR A N 1
ATOM 1521 C CA . THR A 1 195 ? 17.25 -19.719 0.833 1 97.38 195 THR A CA 1
ATOM 1522 C C . THR A 1 195 ? 18.703 -19.266 0.7 1 97.38 195 THR A C 1
ATOM 1524 O O . THR A 1 195 ? 19.047 -18.516 -0.219 1 97.38 195 THR A O 1
ATOM 1527 N N . ARG A 1 196 ? 19.484 -19.734 1.592 1 97.44 196 ARG A N 1
ATOM 1528 C CA . ARG A 1 196 ? 20.922 -19.453 1.52 1 97.44 196 ARG A CA 1
ATOM 1529 C C . ARG A 1 196 ? 21.516 -19.984 0.225 1 97.44 196 ARG A C 1
ATOM 1531 O O . ARG A 1 196 ? 22.391 -19.359 -0.365 1 97.44 196 ARG A O 1
ATOM 1538 N N . ASP A 1 197 ? 21.031 -21.109 -0.208 1 96.56 197 ASP A N 1
ATOM 1539 C CA . ASP A 1 197 ? 21.531 -21.719 -1.438 1 96.56 197 ASP A CA 1
ATOM 1540 C C . ASP A 1 197 ? 21.25 -20.812 -2.645 1 96.56 197 ASP A C 1
ATOM 1542 O O . ASP A 1 197 ? 22.078 -20.734 -3.557 1 96.56 197 ASP A O 1
ATOM 1546 N N . ARG A 1 198 ? 20.125 -20.25 -2.686 1 96.62 198 ARG A N 1
ATOM 1547 C CA . ARG A 1 198 ? 19.812 -19.344 -3.781 1 96.62 198 ARG A CA 1
ATOM 1548 C C . ARG A 1 198 ? 20.75 -18.141 -3.791 1 96.62 198 ARG A C 1
ATOM 1550 O O . ARG A 1 198 ? 21.172 -17.688 -4.855 1 96.62 198 ARG A O 1
ATOM 1557 N N . LEU A 1 199 ? 21.078 -17.594 -2.625 1 97.75 199 LEU A N 1
ATOM 1558 C CA . LEU A 1 199 ? 22.031 -16.5 -2.531 1 97.75 199 LEU A CA 1
ATOM 1559 C C . LEU A 1 199 ? 23.422 -16.938 -2.971 1 97.75 199 LEU A C 1
ATOM 1561 O O . LEU A 1 199 ? 24.125 -16.188 -3.645 1 97.75 199 LEU A O 1
ATOM 1565 N N . ALA A 1 200 ? 23.781 -18.141 -2.561 1 97.81 200 ALA A N 1
ATOM 1566 C CA . ALA A 1 200 ? 25.062 -18.688 -2.971 1 97.81 200 ALA A CA 1
ATOM 1567 C C . ALA A 1 200 ? 25.156 -18.797 -4.492 1 97.81 200 ALA A C 1
ATOM 1569 O O . ALA A 1 200 ? 26.172 -18.453 -5.086 1 97.81 200 ALA A O 1
ATOM 1570 N N . ALA A 1 201 ? 24.141 -19.281 -5.086 1 96.81 201 ALA A N 1
ATOM 1571 C CA . ALA A 1 201 ? 24.094 -19.406 -6.539 1 96.81 201 ALA A CA 1
ATOM 1572 C C . ALA A 1 201 ? 24.188 -18.031 -7.207 1 96.81 201 ALA A C 1
ATOM 1574 O O . ALA A 1 201 ? 24.875 -17.875 -8.211 1 96.81 201 ALA A O 1
ATOM 1575 N N . ALA A 1 202 ? 23.484 -17.062 -6.68 1 96 202 ALA A N 1
ATOM 1576 C CA . ALA A 1 202 ? 23.547 -15.711 -7.207 1 96 202 ALA A CA 1
ATOM 1577 C C . ALA A 1 202 ? 24.969 -15.156 -7.148 1 96 202 ALA A C 1
ATOM 1579 O O . ALA A 1 202 ? 25.406 -14.461 -8.07 1 96 202 ALA A O 1
ATOM 1580 N N . SER A 1 203 ? 25.609 -15.406 -6.086 1 95.94 203 SER A N 1
ATOM 1581 C CA . SER A 1 203 ? 26.969 -14.914 -5.895 1 95.94 203 SER A CA 1
ATOM 1582 C C . SER A 1 203 ? 27.953 -15.633 -6.812 1 95.94 203 SER A C 1
ATOM 1584 O O . SER A 1 203 ? 28.656 -14.992 -7.605 1 95.94 203 SER A O 1
ATOM 1586 N N . SER A 1 204 ? 27.953 -16.953 -6.77 1 94.56 204 SER A N 1
ATOM 1587 C CA . SER A 1 204 ? 29 -17.75 -7.395 1 94.56 204 SER A CA 1
ATOM 1588 C C . SER A 1 204 ? 28.766 -17.906 -8.891 1 94.56 204 SER A C 1
ATOM 1590 O O . SER A 1 204 ? 29.719 -17.938 -9.672 1 94.56 204 SER A O 1
ATOM 1592 N N . GLU A 1 205 ? 27.547 -17.969 -9.273 1 89.19 205 GLU A N 1
ATOM 1593 C CA . GLU A 1 205 ? 27.25 -18.328 -10.656 1 89.19 205 GLU A CA 1
ATOM 1594 C C . GLU A 1 205 ? 27.031 -17.078 -11.508 1 89.19 205 GLU A C 1
ATOM 1596 O O . GLU A 1 205 ? 27.266 -17.094 -12.719 1 89.19 205 GLU A O 1
ATOM 1601 N N . ARG A 1 206 ? 26.656 -15.961 -10.922 1 89.75 206 ARG A N 1
ATOM 1602 C CA . ARG A 1 206 ? 26.172 -14.859 -11.742 1 89.75 206 ARG A CA 1
ATOM 1603 C C . ARG A 1 206 ? 26.781 -13.531 -11.297 1 89.75 206 ARG A C 1
ATOM 1605 O O . ARG A 1 206 ? 26.531 -12.492 -11.914 1 89.75 206 ARG A O 1
ATOM 1612 N N . ASP A 1 207 ? 27.641 -13.555 -10.258 1 95.06 207 ASP A N 1
ATOM 1613 C CA . ASP A 1 207 ? 28.125 -12.297 -9.695 1 95.06 207 ASP A CA 1
ATOM 1614 C C . ASP A 1 207 ? 26.969 -11.312 -9.5 1 95.06 207 ASP A C 1
ATOM 1616 O O . ASP A 1 207 ? 27.031 -10.172 -9.969 1 95.06 207 ASP A O 1
ATOM 1620 N N . ALA A 1 208 ? 25.922 -11.828 -8.891 1 97.5 208 ALA A N 1
ATOM 1621 C CA . ALA A 1 208 ? 24.641 -11.109 -8.852 1 97.5 208 ALA A CA 1
ATOM 1622 C C . ALA A 1 208 ? 24.234 -10.781 -7.422 1 97.5 208 ALA A C 1
ATOM 1624 O O . ALA A 1 208 ? 23.125 -10.328 -7.176 1 97.5 208 ALA A O 1
ATOM 1625 N N . LEU A 1 209 ? 25.078 -11.148 -6.422 1 98.75 209 LEU A N 1
ATOM 1626 C CA . LEU A 1 209 ? 24.812 -10.828 -5.027 1 98.75 209 LEU A CA 1
ATOM 1627 C C . LEU A 1 209 ? 25.516 -9.531 -4.621 1 98.75 209 LEU A C 1
ATOM 1629 O O . LEU A 1 209 ? 26.719 -9.383 -4.828 1 98.75 209 LEU A O 1
ATOM 1633 N N . LEU A 1 210 ? 24.766 -8.594 -4.094 1 98.81 210 LEU A N 1
ATOM 1634 C CA . LEU A 1 210 ? 25.266 -7.281 -3.695 1 98.81 210 LEU A CA 1
ATOM 1635 C C . LEU A 1 210 ? 25.031 -7.039 -2.207 1 98.81 210 LEU A C 1
ATOM 1637 O O . LEU A 1 210 ? 23.891 -6.859 -1.772 1 98.81 210 LEU A O 1
ATOM 1641 N N . VAL A 1 211 ? 26.094 -7.043 -1.447 1 98.75 211 VAL A N 1
ATOM 1642 C CA . VAL A 1 211 ? 26.047 -6.836 -0.004 1 98.75 211 VAL A CA 1
ATOM 1643 C C . VAL A 1 211 ? 26.781 -5.551 0.363 1 98.75 211 VAL A C 1
ATOM 1645 O O . VAL A 1 211 ? 27.953 -5.383 0.018 1 98.75 211 VAL A O 1
ATOM 1648 N N . VAL A 1 212 ? 26.094 -4.699 1.017 1 98.38 212 VAL A N 1
ATOM 1649 C CA . VAL A 1 212 ? 26.703 -3.439 1.439 1 98.38 212 VAL A CA 1
ATOM 1650 C C . VAL A 1 212 ? 27.203 -3.566 2.873 1 98.38 212 VAL A C 1
ATOM 1652 O O . VAL A 1 212 ? 26.453 -3.91 3.781 1 98.38 212 VAL A O 1
ATOM 1655 N N . GLN A 1 213 ? 28.453 -3.211 3.025 1 97.38 213 GLN A N 1
ATOM 1656 C CA . GLN A 1 213 ? 29.109 -3.41 4.316 1 97.38 213 GLN A CA 1
ATOM 1657 C C . GLN A 1 213 ? 29.906 -2.18 4.727 1 97.38 213 GLN A C 1
ATOM 1659 O O . GLN A 1 213 ? 30.484 -1.502 3.875 1 97.38 213 GLN A O 1
ATOM 1664 N N . ASP A 1 214 ? 29.797 -1.956 5.945 1 94.12 214 ASP A N 1
ATOM 1665 C CA . ASP A 1 214 ? 30.562 -0.914 6.617 1 94.12 214 ASP A CA 1
ATOM 1666 C C . ASP A 1 214 ? 31.578 -1.518 7.578 1 94.12 214 ASP A C 1
ATOM 1668 O O . ASP A 1 214 ? 31.281 -2.498 8.266 1 94.12 214 ASP A O 1
ATOM 1672 N N . ASP A 1 215 ? 32.812 -0.918 7.668 1 91.56 215 ASP A N 1
ATOM 1673 C CA . ASP A 1 215 ? 33.875 -1.469 8.508 1 91.56 215 ASP A CA 1
ATOM 1674 C C . ASP A 1 215 ? 33.438 -1.495 9.977 1 91.56 215 ASP A C 1
ATOM 1676 O O . ASP A 1 215 ? 33.75 -2.449 10.703 1 91.56 215 ASP A O 1
ATOM 1680 N N . ALA A 1 216 ? 32.812 -0.483 10.367 1 93 216 ALA A N 1
ATOM 1681 C CA . ALA A 1 216 ? 32.469 -0.35 11.773 1 93 216 ALA A CA 1
ATOM 1682 C C . ALA A 1 216 ? 31.141 -1.057 12.07 1 93 216 ALA A C 1
ATOM 1684 O O . ALA A 1 216 ? 31.016 -1.769 13.07 1 93 216 ALA A O 1
ATOM 1685 N N . ALA A 1 217 ? 30.188 -0.986 11.227 1 93.12 217 ALA A N 1
ATOM 1686 C CA . ALA A 1 217 ? 28.828 -1.428 11.516 1 93.12 217 ALA A CA 1
ATOM 1687 C C . ALA A 1 217 ? 28.562 -2.82 10.945 1 93.12 217 ALA A C 1
ATOM 1689 O O . ALA A 1 217 ? 27.594 -3.473 11.312 1 93.12 217 ALA A O 1
ATOM 1690 N N . GLY A 1 218 ? 29.484 -3.32 10.062 1 96.38 218 GLY A N 1
ATOM 1691 C CA . GLY A 1 218 ? 29.25 -4.605 9.422 1 96.38 218 GLY A CA 1
ATOM 1692 C C . GLY A 1 218 ? 28.281 -4.523 8.25 1 96.38 218 GLY A C 1
ATOM 1693 O O . GLY A 1 218 ? 28.344 -3.584 7.453 1 96.38 218 GLY A O 1
ATOM 1694 N N . THR A 1 219 ? 27.453 -5.57 8.117 1 98 219 THR A N 1
ATOM 1695 C CA . THR A 1 219 ? 26.531 -5.629 6.988 1 98 219 THR A CA 1
ATOM 1696 C C . THR A 1 219 ? 25.328 -4.723 7.227 1 98 219 THR A C 1
ATOM 1698 O O . THR A 1 219 ? 24.656 -4.832 8.258 1 98 219 THR A O 1
ATOM 1701 N N . GLU A 1 220 ? 25.016 -3.916 6.238 1 98 220 GLU A N 1
ATOM 1702 C CA . GLU A 1 220 ? 23.953 -2.936 6.434 1 98 220 GLU A CA 1
ATOM 1703 C C . GLU A 1 220 ? 22.859 -3.084 5.375 1 98 220 GLU A C 1
ATOM 1705 O O . GLU A 1 220 ? 21.891 -2.326 5.363 1 98 220 GLU A O 1
ATOM 1710 N N . GLY A 1 221 ? 22.984 -4.004 4.445 1 98.31 221 GLY A N 1
ATOM 1711 C CA . GLY A 1 221 ? 21.969 -4.262 3.441 1 98.31 221 GLY A CA 1
ATOM 1712 C C . GLY A 1 221 ? 22.422 -5.254 2.381 1 98.31 221 GLY A C 1
ATOM 1713 O O . GLY A 1 221 ? 23.594 -5.605 2.311 1 98.31 221 GLY A O 1
ATOM 1714 N N . PHE A 1 222 ? 21.5 -5.691 1.607 1 98.56 222 PHE A N 1
ATOM 1715 C CA . PHE A 1 222 ? 21.844 -6.562 0.491 1 98.56 222 PHE A CA 1
ATOM 1716 C C . PHE A 1 222 ? 20.703 -6.602 -0.529 1 98.56 222 PHE A C 1
ATOM 1718 O O . PHE A 1 222 ? 19.594 -6.168 -0.243 1 98.56 222 PHE A O 1
ATOM 1725 N N . THR A 1 223 ? 21 -7.047 -1.636 1 98.81 223 THR A N 1
ATOM 1726 C CA . THR A 1 223 ? 20.094 -7.457 -2.701 1 98.81 223 THR A CA 1
ATOM 1727 C C . THR A 1 223 ? 20.766 -8.461 -3.631 1 98.81 223 THR A C 1
ATOM 1729 O O . THR A 1 223 ? 21.938 -8.805 -3.439 1 98.81 223 THR A O 1
ATOM 1732 N N . PHE A 1 224 ? 20 -9.039 -4.523 1 98.75 224 PHE A N 1
ATOM 1733 C CA . PHE A 1 224 ? 20.578 -9.914 -5.527 1 98.75 224 PHE A CA 1
ATOM 1734 C C . PHE A 1 224 ? 19.797 -9.844 -6.832 1 98.75 224 PHE A C 1
ATOM 1736 O O . PHE A 1 224 ? 18.578 -9.688 -6.82 1 98.75 224 PHE A O 1
ATOM 1743 N N . ARG A 1 225 ? 20.453 -9.898 -7.871 1 98.69 225 ARG A N 1
ATOM 1744 C CA . ARG A 1 225 ? 19.797 -9.945 -9.172 1 98.69 225 ARG A CA 1
ATOM 1745 C C . ARG A 1 225 ? 19.25 -11.328 -9.461 1 98.69 225 ARG A C 1
ATOM 1747 O O . ARG A 1 225 ? 20 -12.312 -9.508 1 98.69 225 ARG A O 1
ATOM 1754 N N . ALA A 1 226 ? 17.984 -11.406 -9.695 1 97.69 226 ALA A N 1
ATOM 1755 C CA . ALA A 1 226 ? 17.312 -12.672 -9.977 1 97.69 226 ALA A CA 1
ATOM 1756 C C . ALA A 1 226 ? 17.453 -13.047 -11.445 1 97.69 226 ALA A C 1
ATOM 1758 O O . ALA A 1 226 ? 17.688 -14.211 -11.773 1 97.69 226 ALA A O 1
ATOM 1759 N N . ARG A 1 227 ? 17.297 -12.047 -12.32 1 96.94 227 ARG A N 1
ATOM 1760 C CA . ARG A 1 227 ? 17.359 -12.344 -13.742 1 96.94 227 ARG A CA 1
ATOM 1761 C C . ARG A 1 227 ? 17.469 -11.07 -14.57 1 96.94 227 ARG A C 1
ATOM 1763 O O . ARG A 1 227 ? 17.266 -9.969 -14.047 1 96.94 227 ARG A O 1
ATOM 1770 N N . THR A 1 228 ? 17.891 -11.266 -15.781 1 97.06 228 THR A N 1
ATOM 1771 C CA . THR A 1 228 ? 17.719 -10.289 -16.859 1 97.06 228 THR A CA 1
ATOM 1772 C C . THR A 1 228 ? 16.828 -10.844 -17.953 1 97.06 228 THR A C 1
ATOM 1774 O O . THR A 1 228 ? 16.828 -12.047 -18.219 1 97.06 228 THR A O 1
ATOM 1777 N N . TYR A 1 229 ? 16.031 -10 -18.516 1 95.31 229 TYR A N 1
ATOM 1778 C CA . TYR A 1 229 ? 15.172 -10.445 -19.609 1 95.31 229 TYR A CA 1
ATOM 1779 C C . TYR A 1 229 ? 14.82 -9.289 -20.531 1 95.31 229 TYR A C 1
ATOM 1781 O O . TYR A 1 229 ? 14.914 -8.125 -20.156 1 95.31 229 TYR A O 1
ATOM 1789 N N . ASP A 1 230 ? 14.438 -9.68 -21.719 1 95.31 230 ASP A N 1
ATOM 1790 C CA . ASP A 1 230 ? 14.039 -8.688 -22.703 1 95.31 230 ASP A CA 1
ATOM 1791 C C . ASP A 1 230 ? 12.516 -8.57 -22.781 1 95.31 230 ASP A C 1
ATOM 1793 O O . ASP A 1 230 ? 11.805 -9.562 -22.656 1 95.31 230 ASP A O 1
ATOM 1797 N N . ARG A 1 231 ? 12.094 -7.34 -22.922 1 91.12 231 ARG A N 1
ATOM 1798 C CA . ARG A 1 231 ? 10.672 -7.066 -23.094 1 91.12 231 ARG A CA 1
ATOM 1799 C C . ARG A 1 231 ? 10.453 -5.91 -24.062 1 91.12 231 ARG A C 1
ATOM 1801 O O . ARG A 1 231 ? 11.211 -4.941 -24.062 1 91.12 231 ARG A O 1
ATOM 1808 N N . GLU A 1 232 ? 9.375 -6.043 -24.812 1 89.75 232 GLU A N 1
ATOM 1809 C CA . GLU A 1 232 ? 9.023 -4.941 -25.703 1 89.75 232 GLU A CA 1
ATOM 1810 C C . GLU A 1 232 ? 8.172 -3.896 -24.984 1 89.75 232 GLU A C 1
ATOM 1812 O O . GLU A 1 232 ? 7.199 -4.238 -24.312 1 89.75 232 GLU A O 1
ATOM 1817 N N . ASN A 1 233 ? 8.547 -2.654 -25.141 1 87.38 233 ASN A N 1
ATOM 1818 C CA . ASN A 1 233 ? 7.758 -1.594 -24.516 1 87.38 233 ASN A CA 1
ATOM 1819 C C . ASN A 1 233 ? 6.613 -1.146 -25.422 1 87.38 233 ASN A C 1
ATOM 1821 O O . ASN A 1 233 ? 6.379 -1.738 -26.484 1 87.38 233 ASN A O 1
ATOM 1825 N N . ALA A 1 234 ? 5.84 -0.157 -25.016 1 84 234 ALA A N 1
ATOM 1826 C CA . ALA A 1 234 ? 4.633 0.296 -25.703 1 84 234 ALA A CA 1
ATOM 1827 C C . ALA A 1 234 ? 4.965 0.825 -27.094 1 84 234 ALA A C 1
ATOM 1829 O O . ALA A 1 234 ? 4.137 0.75 -28 1 84 234 ALA A O 1
ATOM 1830 N N . ASP A 1 235 ? 6.172 1.25 -27.344 1 88.31 235 ASP A N 1
ATOM 1831 C CA . ASP A 1 235 ? 6.605 1.819 -28.609 1 88.31 235 ASP A CA 1
ATOM 1832 C C . ASP A 1 235 ? 7.188 0.743 -29.531 1 88.31 235 ASP A C 1
ATOM 1834 O O . ASP A 1 235 ? 7.691 1.047 -30.609 1 88.31 235 ASP A O 1
ATOM 1838 N N . GLY A 1 236 ? 7.207 -0.423 -29.016 1 88.38 236 GLY A N 1
ATOM 1839 C CA . GLY A 1 236 ? 7.711 -1.531 -29.797 1 88.38 236 GLY A CA 1
ATOM 1840 C C . GLY A 1 236 ? 9.219 -1.707 -29.688 1 88.38 236 GLY A C 1
ATOM 1841 O O . GLY A 1 236 ? 9.812 -2.463 -30.453 1 88.38 236 GLY A O 1
ATOM 1842 N N . VAL A 1 237 ? 9.758 -0.986 -28.828 1 93.69 237 VAL A N 1
ATOM 1843 C CA . VAL A 1 237 ? 11.203 -1.087 -28.625 1 93.69 237 VAL A CA 1
ATOM 1844 C C . VAL A 1 237 ? 11.516 -2.141 -27.562 1 93.69 237 VAL A C 1
ATOM 1846 O O . VAL A 1 237 ? 10.898 -2.152 -26.5 1 93.69 237 VAL A O 1
ATOM 1849 N N . THR A 1 238 ? 12.484 -3.021 -27.922 1 95.38 238 THR A N 1
ATOM 1850 C CA . THR A 1 238 ? 12.906 -4.035 -26.969 1 95.38 238 THR A CA 1
ATOM 1851 C C . THR A 1 238 ? 13.805 -3.424 -25.891 1 95.38 238 THR A C 1
ATOM 1853 O O . THR A 1 238 ? 14.781 -2.736 -26.203 1 95.38 238 THR A O 1
ATOM 1856 N N . GLU A 1 239 ? 13.484 -3.666 -24.625 1 96.88 239 GLU A N 1
ATOM 1857 C CA . GLU A 1 239 ? 14.273 -3.232 -23.484 1 96.88 239 GLU A CA 1
ATOM 1858 C C . GLU A 1 239 ? 14.727 -4.422 -22.641 1 96.88 239 GLU A C 1
ATOM 1860 O O . GLU A 1 239 ? 13.977 -5.387 -22.469 1 96.88 239 GLU A O 1
ATOM 1865 N N . THR A 1 240 ? 15.969 -4.336 -22.25 1 98.12 240 THR A N 1
ATOM 1866 C CA . THR A 1 240 ? 16.5 -5.328 -21.328 1 98.12 240 THR A CA 1
ATOM 1867 C C . THR A 1 240 ? 16.234 -4.91 -19.875 1 98.12 240 THR A C 1
ATOM 1869 O O . THR A 1 240 ? 16.562 -3.795 -19.469 1 98.12 240 THR A O 1
ATOM 1872 N N . TRP A 1 241 ? 15.664 -5.785 -19.109 1 97.88 241 TRP A N 1
ATOM 1873 C CA . TRP A 1 241 ? 15.344 -5.535 -17.719 1 97.88 241 TRP A CA 1
ATOM 1874 C C . TRP A 1 241 ? 16.25 -6.352 -16.797 1 97.88 241 TRP A C 1
ATOM 1876 O O . TRP A 1 241 ? 16.531 -7.52 -17.078 1 97.88 241 TRP A O 1
ATOM 1886 N N . ALA A 1 242 ? 16.734 -5.746 -15.781 1 98.44 242 ALA A N 1
ATOM 1887 C CA . ALA A 1 242 ? 17.328 -6.453 -14.656 1 98.44 242 ALA A CA 1
ATOM 1888 C C . ALA A 1 242 ? 16.406 -6.461 -13.445 1 98.44 242 ALA A C 1
ATOM 1890 O O . ALA A 1 242 ? 15.961 -5.402 -12.992 1 98.44 242 ALA A O 1
ATOM 1891 N N . GLU A 1 243 ? 16.125 -7.625 -12.961 1 98.44 243 GLU A N 1
ATOM 1892 C CA . GLU A 1 243 ? 15.203 -7.789 -11.844 1 98.44 243 GLU A CA 1
ATOM 1893 C C . GLU A 1 243 ? 15.93 -8.266 -10.594 1 98.44 243 GLU A C 1
ATOM 1895 O O . GLU A 1 243 ? 16.703 -9.227 -10.648 1 98.44 243 GLU A O 1
ATOM 1900 N N . TYR A 1 244 ? 15.688 -7.605 -9.469 1 98.75 244 TYR A N 1
ATOM 1901 C CA . TYR A 1 244 ? 16.344 -7.922 -8.203 1 98.75 244 TYR A CA 1
ATOM 1902 C C . TYR A 1 244 ? 15.352 -8.508 -7.207 1 98.75 244 TYR A C 1
ATOM 1904 O O . TYR A 1 244 ? 14.258 -7.965 -7.023 1 98.75 244 TYR A O 1
ATOM 1912 N N . GLY A 1 245 ? 15.727 -9.594 -6.633 1 98.44 245 GLY A N 1
ATOM 1913 C CA . GLY A 1 245 ? 14.82 -10.5 -5.934 1 98.44 245 GLY A CA 1
ATOM 1914 C C . GLY A 1 245 ? 14.203 -9.883 -4.691 1 98.44 245 GLY A C 1
ATOM 1915 O O . GLY A 1 245 ? 13.047 -10.156 -4.367 1 98.44 245 GLY A O 1
ATOM 1916 N N . VAL A 1 246 ? 14.977 -9.148 -3.953 1 98.69 246 VAL A N 1
ATOM 1917 C CA . VAL A 1 246 ? 14.539 -8.43 -2.76 1 98.69 246 VAL A CA 1
ATOM 1918 C C . VAL A 1 246 ? 15.641 -7.477 -2.303 1 98.69 246 VAL A C 1
ATOM 1920 O O . VAL A 1 246 ? 16.828 -7.719 -2.545 1 98.69 246 VAL A O 1
ATOM 1923 N N . ALA A 1 247 ? 15.242 -6.43 -1.71 1 98.69 247 ALA A N 1
ATOM 1924 C CA . ALA A 1 247 ? 16.219 -5.539 -1.1 1 98.69 247 ALA A CA 1
ATOM 1925 C C . ALA A 1 247 ? 15.883 -5.266 0.363 1 98.69 247 ALA A C 1
ATOM 1927 O O . ALA A 1 247 ? 14.711 -5.176 0.727 1 98.69 247 ALA A O 1
ATOM 1928 N N . GLY A 1 248 ? 16.875 -5.164 1.158 1 98.25 248 GLY A N 1
ATOM 1929 C CA . GLY A 1 248 ? 16.797 -4.754 2.551 1 98.25 248 GLY A CA 1
ATOM 1930 C C . GLY A 1 248 ? 17.984 -3.932 2.998 1 98.25 248 GLY A C 1
ATOM 1931 O O . GLY A 1 248 ? 19.094 -4.098 2.48 1 98.25 248 GLY A O 1
ATOM 1932 N N . TRP A 1 249 ? 17.812 -3.092 3.92 1 98.44 249 TRP A N 1
ATOM 1933 C CA . TRP A 1 249 ? 18.859 -2.234 4.453 1 98.44 249 TRP A CA 1
ATOM 1934 C C . TRP A 1 249 ? 18.516 -1.751 5.855 1 98.44 249 TRP A C 1
ATOM 1936 O O . TRP A 1 249 ? 17.375 -1.882 6.297 1 98.44 249 TRP A O 1
ATOM 1946 N N . THR A 1 250 ? 19.469 -1.222 6.578 1 97.06 250 THR A N 1
ATOM 1947 C CA . THR A 1 250 ? 19.312 -0.831 7.977 1 97.06 250 THR A CA 1
ATOM 1948 C C . THR A 1 250 ? 18.766 0.589 8.078 1 97.06 250 THR A C 1
ATOM 1950 O O . THR A 1 250 ? 18.031 0.912 9.023 1 97.06 250 THR A O 1
ATOM 1953 N N . ASP A 1 251 ? 19.125 1.488 7.188 1 95.5 251 ASP A N 1
ATOM 1954 C CA . ASP A 1 251 ? 18.75 2.895 7.254 1 95.5 251 ASP A CA 1
ATOM 1955 C C . ASP A 1 251 ? 18.828 3.547 5.875 1 95.5 251 ASP A C 1
ATOM 1957 O O . ASP A 1 251 ? 19.125 2.881 4.883 1 95.5 251 ASP A O 1
ATOM 1961 N N . ALA A 1 252 ? 18.562 4.82 5.801 1 96.69 252 ALA A N 1
ATOM 1962 C CA . ALA A 1 252 ? 18.453 5.547 4.539 1 96.69 252 ALA A CA 1
ATOM 1963 C C . ALA A 1 252 ? 19.781 5.602 3.814 1 96.69 252 ALA A C 1
ATOM 1965 O O . ALA A 1 252 ? 19.844 5.57 2.582 1 96.69 252 ALA A O 1
ATOM 1966 N N . GLU A 1 253 ? 20.859 5.742 4.543 1 96.69 253 GLU A N 1
ATOM 1967 C CA . GLU A 1 253 ? 22.188 5.77 3.918 1 96.69 253 GLU A CA 1
ATOM 1968 C C . GLU A 1 253 ? 22.516 4.43 3.268 1 96.69 253 GLU A C 1
ATOM 1970 O O . GLU A 1 253 ? 23.047 4.391 2.156 1 96.69 253 GLU A O 1
ATOM 1975 N N . ALA A 1 254 ? 22.234 3.363 3.975 1 98 254 ALA A N 1
ATOM 1976 C CA . ALA A 1 254 ? 22.422 2.035 3.395 1 98 254 ALA A CA 1
ATOM 1977 C C . ALA A 1 254 ? 21.516 1.836 2.178 1 98 254 ALA A C 1
ATOM 1979 O O . ALA A 1 254 ? 21.922 1.2 1.199 1 98 254 ALA A O 1
ATOM 1980 N N . CYS A 1 255 ? 20.375 2.33 2.254 1 98.38 255 CYS A N 1
ATOM 1981 C CA . CYS A 1 255 ? 19.469 2.307 1.107 1 98.38 255 CYS A CA 1
ATOM 1982 C C . CYS A 1 255 ? 20.109 2.961 -0.109 1 98.38 255 CYS A C 1
ATOM 1984 O O . CYS A 1 255 ? 20.094 2.396 -1.203 1 98.38 255 CYS A O 1
ATOM 1986 N N . ARG A 1 256 ? 20.625 4.125 0.059 1 98.12 256 ARG A N 1
ATOM 1987 C CA . ARG A 1 256 ? 21.297 4.84 -1.021 1 98.12 256 ARG A CA 1
ATOM 1988 C C . ARG A 1 256 ? 22.391 3.986 -1.643 1 98.12 256 ARG A C 1
ATOM 1990 O O . ARG A 1 256 ? 22.531 3.934 -2.867 1 98.12 256 ARG A O 1
ATOM 1997 N N . ASP A 1 257 ? 23.109 3.332 -0.781 1 98.62 257 ASP A N 1
ATOM 1998 C CA . ASP A 1 257 ? 24.219 2.504 -1.256 1 98.62 257 ASP A CA 1
ATOM 1999 C C . ASP A 1 257 ? 23.703 1.285 -2.018 1 98.62 257 ASP A C 1
ATOM 2001 O O . ASP A 1 257 ? 24.266 0.897 -3.039 1 98.62 257 ASP A O 1
ATOM 2005 N N . ILE A 1 258 ? 22.688 0.652 -1.502 1 98.75 258 ILE A N 1
ATOM 2006 C CA . ILE A 1 258 ? 22.094 -0.509 -2.166 1 98.75 258 ILE A CA 1
ATOM 2007 C C . ILE A 1 258 ? 21.594 -0.109 -3.549 1 98.75 258 ILE A C 1
ATOM 2009 O O . ILE A 1 258 ? 21.844 -0.804 -4.535 1 98.75 258 ILE A O 1
ATOM 2013 N N . LEU A 1 259 ? 20.891 1 -3.654 1 98.75 259 LEU A N 1
ATOM 2014 C CA . LEU A 1 259 ? 20.328 1.436 -4.926 1 98.75 259 LEU A CA 1
ATOM 2015 C C . LEU A 1 259 ? 21.438 1.836 -5.902 1 98.75 259 LEU A C 1
ATOM 2017 O O . LEU A 1 259 ? 21.312 1.608 -7.109 1 98.75 259 LEU A O 1
ATOM 2021 N N . ALA A 1 260 ? 22.484 2.42 -5.371 1 98.69 260 ALA A N 1
ATOM 2022 C CA . ALA A 1 260 ? 23.641 2.701 -6.207 1 98.69 260 ALA A CA 1
ATOM 2023 C C . ALA A 1 260 ? 24.266 1.409 -6.723 1 98.69 260 ALA A C 1
ATOM 2025 O O . ALA A 1 260 ? 24.656 1.323 -7.887 1 98.69 260 ALA A O 1
ATOM 2026 N N . ALA A 1 261 ? 24.391 0.446 -5.859 1 98.75 261 ALA A N 1
ATOM 2027 C CA . ALA A 1 261 ? 24.938 -0.85 -6.258 1 98.75 261 ALA A CA 1
ATOM 2028 C C . ALA A 1 261 ? 24.062 -1.496 -7.336 1 98.75 261 ALA A C 1
ATOM 2030 O O . ALA A 1 261 ? 24.578 -2.082 -8.289 1 98.75 261 ALA A O 1
ATOM 2031 N N . VAL A 1 262 ? 22.781 -1.409 -7.195 1 98.88 262 VAL A N 1
ATOM 2032 C CA . VAL A 1 262 ? 21.844 -1.935 -8.18 1 98.88 262 VAL A CA 1
ATOM 2033 C C . VAL A 1 262 ? 22.031 -1.221 -9.516 1 98.88 262 VAL A C 1
ATOM 2035 O O . VAL A 1 262 ? 22.109 -1.864 -10.57 1 98.88 262 VAL A O 1
ATOM 2038 N N . ALA A 1 263 ? 22.094 0.086 -9.461 1 98.81 263 ALA A N 1
ATOM 2039 C CA . ALA A 1 263 ? 22.281 0.877 -10.68 1 98.81 263 ALA A CA 1
ATOM 2040 C C . ALA A 1 263 ? 23.547 0.458 -11.422 1 98.81 263 ALA A C 1
ATOM 2042 O O . ALA A 1 263 ? 23.531 0.277 -12.641 1 98.81 263 ALA A O 1
ATOM 2043 N N . ARG A 1 264 ? 24.594 0.342 -10.703 1 98.56 264 ARG A N 1
ATOM 2044 C CA . ARG A 1 264 ? 25.875 -0.045 -11.289 1 98.56 264 ARG A CA 1
ATOM 2045 C C . ARG A 1 264 ? 25.812 -1.46 -11.859 1 98.56 264 ARG A C 1
ATOM 2047 O O . ARG A 1 264 ? 26.297 -1.714 -12.961 1 98.56 264 ARG A O 1
ATOM 2054 N N . ASP A 1 265 ? 25.297 -2.422 -11.109 1 98.69 265 ASP A N 1
ATOM 2055 C CA . ASP A 1 265 ? 25.172 -3.803 -11.57 1 98.69 265 ASP A CA 1
ATOM 2056 C C . ASP A 1 265 ? 24.297 -3.887 -12.82 1 98.69 265 ASP A C 1
ATOM 2058 O O . ASP A 1 265 ? 24.609 -4.633 -13.75 1 98.69 265 ASP A O 1
ATOM 2062 N N . ALA A 1 266 ? 23.172 -3.162 -12.812 1 98.81 266 ALA A N 1
ATOM 2063 C CA . ALA A 1 266 ? 22.281 -3.143 -13.969 1 98.81 266 ALA A CA 1
ATOM 2064 C C . ALA A 1 266 ? 23.016 -2.646 -15.211 1 98.81 266 ALA A C 1
ATOM 2066 O O . ALA A 1 266 ? 22.844 -3.203 -16.297 1 98.81 266 ALA A O 1
ATOM 2067 N N . ALA A 1 267 ? 23.766 -1.593 -15.008 1 98.62 267 ALA A N 1
ATOM 2068 C CA . ALA A 1 267 ? 24.562 -1.09 -16.125 1 98.62 267 ALA A CA 1
ATOM 2069 C C . ALA A 1 267 ? 25.578 -2.135 -16.594 1 98.62 267 ALA A C 1
ATOM 2071 O O . ALA A 1 267 ? 25.797 -2.301 -17.797 1 98.62 267 ALA A O 1
ATOM 2072 N N . ARG A 1 268 ? 26.203 -2.766 -15.703 1 97.94 268 ARG A N 1
ATOM 2073 C CA . ARG A 1 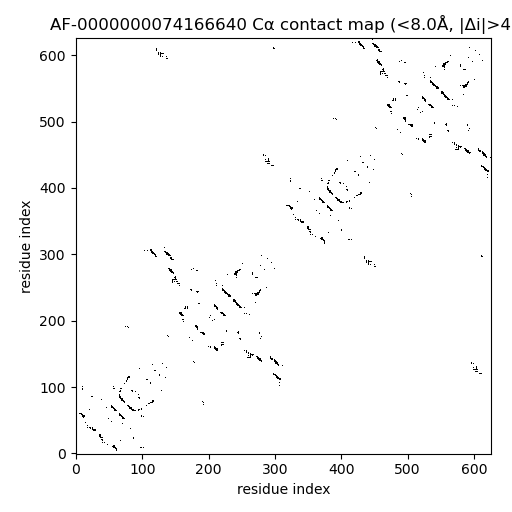268 ? 27.188 -3.789 -16 1 97.94 268 ARG A CA 1
ATOM 2074 C C . ARG A 1 268 ? 26.594 -4.879 -16.891 1 97.94 268 ARG A C 1
ATOM 2076 O O . ARG A 1 268 ? 27.281 -5.418 -17.766 1 97.94 268 ARG A O 1
ATOM 2083 N N . VAL A 1 269 ? 25.359 -5.238 -16.734 1 98.12 269 VAL A N 1
ATOM 2084 C CA . VAL A 1 269 ? 24.734 -6.316 -17.5 1 98.12 269 VAL A CA 1
ATOM 2085 C C . VAL A 1 269 ? 23.938 -5.73 -18.656 1 98.12 269 VAL A C 1
ATOM 2087 O O . VAL A 1 269 ? 23.047 -6.387 -19.203 1 98.12 269 VAL A O 1
ATOM 2090 N N . ASP A 1 270 ? 24.125 -4.488 -18.938 1 98 270 ASP A N 1
ATOM 2091 C CA . ASP A 1 270 ? 23.578 -3.783 -20.094 1 98 270 ASP A CA 1
ATOM 2092 C C . ASP A 1 270 ? 22.062 -3.691 -20 1 98 270 ASP A C 1
ATOM 2094 O O . ASP A 1 270 ? 21.375 -3.812 -21.016 1 98 270 ASP A O 1
ATOM 2098 N N . ALA A 1 271 ? 21.547 -3.617 -18.812 1 98.62 271 ALA A N 1
ATOM 2099 C CA . ALA A 1 271 ? 20.109 -3.422 -18.641 1 98.62 271 ALA A CA 1
ATOM 2100 C C . ALA A 1 271 ? 19.703 -1.983 -18.969 1 98.62 271 ALA A C 1
ATOM 2102 O O . ALA A 1 271 ? 20.453 -1.048 -18.672 1 98.62 271 ALA A O 1
ATOM 2103 N N . ASP A 1 272 ? 18.5 -1.841 -19.5 1 98.31 272 ASP A N 1
ATOM 2104 C CA . ASP A 1 272 ? 17.906 -0.531 -19.75 1 98.31 272 ASP A CA 1
ATOM 2105 C C . ASP A 1 272 ? 17.062 -0.076 -18.578 1 98.31 272 ASP A C 1
ATOM 2107 O O . ASP A 1 272 ? 16.906 1.124 -18.328 1 98.31 272 ASP A O 1
ATOM 2111 N N . ARG A 1 273 ? 16.469 -1.04 -17.906 1 97.94 273 ARG A N 1
ATOM 2112 C CA . ARG A 1 273 ? 15.531 -0.798 -16.797 1 97.94 273 ARG A CA 1
ATOM 2113 C C . ARG A 1 273 ? 15.758 -1.788 -15.664 1 97.94 273 ARG A C 1
ATOM 2115 O O . ARG A 1 273 ? 16.328 -2.857 -15.867 1 97.94 273 ARG A O 1
ATOM 2122 N N . THR A 1 274 ? 15.305 -1.379 -14.531 1 98.56 274 THR A N 1
ATOM 2123 C CA . THR A 1 274 ? 15.406 -2.264 -13.375 1 98.56 274 THR A CA 1
ATOM 2124 C C . THR A 1 274 ? 14.062 -2.363 -12.656 1 98.56 274 THR A C 1
ATOM 2126 O O . THR A 1 274 ? 13.195 -1.51 -12.828 1 98.56 274 THR A O 1
ATOM 2129 N N . ARG A 1 275 ? 13.938 -3.41 -11.93 1 97.94 275 ARG A N 1
ATOM 2130 C CA . ARG A 1 275 ? 12.961 -3.438 -10.852 1 97.94 275 ARG A CA 1
ATOM 2131 C C . ARG A 1 275 ? 13.492 -4.211 -9.648 1 97.94 275 ARG A C 1
ATOM 2133 O O . ARG A 1 275 ? 14.133 -5.25 -9.805 1 97.94 275 ARG A O 1
ATOM 2140 N N . VAL A 1 276 ? 13.273 -3.697 -8.531 1 98.75 276 VAL A N 1
ATOM 2141 C CA . VAL A 1 276 ? 13.719 -4.246 -7.258 1 98.75 276 VAL A CA 1
ATOM 2142 C C . VAL A 1 276 ? 12.508 -4.477 -6.348 1 98.75 276 VAL A C 1
ATOM 2144 O O . VAL A 1 276 ? 11.727 -3.557 -6.105 1 98.75 276 VAL A O 1
ATOM 2147 N N . LEU A 1 277 ? 12.359 -5.711 -5.898 1 98.75 277 LEU A N 1
ATOM 2148 C CA . LEU A 1 277 ? 11.281 -6.004 -4.961 1 98.75 277 LEU A CA 1
ATOM 2149 C C . LEU A 1 277 ? 11.578 -5.422 -3.586 1 98.75 277 LEU A C 1
ATOM 2151 O O . LEU A 1 277 ? 12.625 -5.707 -3 1 98.75 277 LEU A O 1
ATOM 2155 N N . LEU A 1 278 ? 10.711 -4.605 -3.096 1 98.25 278 LEU A N 1
ATOM 2156 C CA . LEU A 1 278 ? 10.812 -3.951 -1.796 1 98.25 278 LEU A CA 1
ATOM 2157 C C . LEU A 1 278 ? 9.578 -4.23 -0.951 1 98.25 278 LEU A C 1
ATOM 2159 O O . LEU A 1 278 ? 8.445 -4.059 -1.418 1 98.25 278 LEU A O 1
ATOM 2163 N N . PRO A 1 279 ? 9.789 -4.707 0.346 1 97.69 279 PRO A N 1
ATOM 2164 C CA . PRO A 1 279 ? 8.586 -4.793 1.179 1 97.69 279 PRO A CA 1
ATOM 2165 C C . PRO A 1 279 ? 7.801 -3.482 1.222 1 97.69 279 PRO A C 1
ATOM 2167 O O . PRO A 1 279 ? 8.398 -2.404 1.255 1 97.69 279 PRO A O 1
ATOM 2170 N N . GLU A 1 280 ? 6.492 -3.557 1.169 1 97 280 GLU A N 1
ATOM 2171 C CA . GLU A 1 280 ? 5.668 -2.379 1.419 1 97 280 GLU A CA 1
ATOM 2172 C C . GLU A 1 280 ? 5.754 -1.944 2.879 1 97 280 GLU A C 1
ATOM 2174 O O . GLU A 1 280 ? 5.297 -2.658 3.773 1 97 280 GLU A O 1
ATOM 2179 N N . ASP A 1 281 ? 6.32 -0.88 3.068 1 93.81 281 ASP A N 1
ATOM 2180 C CA . ASP A 1 281 ? 6.609 -0.325 4.387 1 93.81 281 ASP A CA 1
ATOM 2181 C C . ASP A 1 281 ? 6.938 1.164 4.293 1 93.81 281 ASP A C 1
ATOM 2183 O O . ASP A 1 281 ? 7.738 1.578 3.451 1 93.81 281 ASP A O 1
ATOM 2187 N N . VAL A 1 282 ? 6.352 1.955 5.105 1 96.12 282 VAL A N 1
ATOM 2188 C CA . VAL A 1 282 ? 6.52 3.402 5.031 1 96.12 282 VAL A CA 1
ATOM 2189 C C . VAL A 1 282 ? 7.996 3.762 5.172 1 96.12 282 VAL A C 1
ATOM 2191 O O . VAL A 1 282 ? 8.492 4.664 4.492 1 96.12 282 VAL A O 1
ATOM 2194 N N . GLY A 1 283 ? 8.672 3.102 6.086 1 96.75 283 GLY A N 1
ATOM 2195 C CA . GLY A 1 283 ? 10.086 3.365 6.277 1 96.75 283 GLY A CA 1
ATOM 2196 C C . GLY A 1 283 ? 10.93 3.055 5.051 1 96.75 283 GLY A C 1
ATOM 2197 O O . GLY A 1 283 ? 11.719 3.885 4.609 1 96.75 283 GLY A O 1
ATOM 2198 N N . MET A 1 284 ? 10.734 1.935 4.504 1 96.5 284 MET A N 1
ATOM 2199 C CA . MET A 1 284 ? 11.539 1.508 3.361 1 96.5 284 MET A CA 1
ATOM 2200 C C . MET A 1 284 ? 11.203 2.322 2.119 1 96.5 284 MET A C 1
ATOM 2202 O O . MET A 1 284 ? 12.094 2.756 1.39 1 96.5 284 MET A O 1
ATOM 2206 N N . VAL A 1 285 ? 9.914 2.543 1.917 1 97 285 VAL A N 1
ATOM 2207 C CA . VAL A 1 285 ? 9.484 3.299 0.746 1 97 285 VAL A CA 1
ATOM 2208 C C . VAL A 1 285 ? 9.992 4.734 0.843 1 97 285 VAL A C 1
ATOM 2210 O O . VAL A 1 285 ? 10.477 5.297 -0.145 1 97 285 VAL A O 1
ATOM 2213 N N . SER A 1 286 ? 9.883 5.324 2.016 1 97.25 286 SER A N 1
ATOM 2214 C CA . SER A 1 286 ? 10.32 6.711 2.152 1 97.25 286 SER A CA 1
ATOM 2215 C C . SER A 1 286 ? 11.844 6.816 2.117 1 97.25 286 SER A C 1
ATOM 2217 O O . SER A 1 286 ? 12.391 7.84 1.706 1 97.25 286 SER A O 1
ATOM 2219 N N . ASP A 1 287 ? 12.609 5.77 2.566 1 97.62 287 ASP A N 1
ATOM 2220 C CA . ASP A 1 287 ? 14.055 5.734 2.355 1 97.62 287 ASP A CA 1
ATOM 2221 C C . ASP A 1 287 ? 14.398 5.875 0.875 1 97.62 287 ASP A C 1
ATOM 2223 O O . ASP A 1 287 ? 15.305 6.625 0.511 1 97.62 287 ASP A O 1
ATOM 2227 N N . VAL A 1 288 ? 13.68 5.152 0.056 1 97.69 288 VAL A N 1
ATOM 2228 C CA . VAL A 1 288 ? 13.891 5.195 -1.388 1 97.69 288 VAL A CA 1
ATOM 2229 C C . VAL A 1 288 ? 13.578 6.594 -1.914 1 97.69 288 VAL A C 1
ATOM 2231 O O . VAL A 1 288 ? 14.305 7.125 -2.754 1 97.69 288 VAL A O 1
ATOM 2234 N N . ALA A 1 289 ? 12.562 7.141 -1.416 1 95.31 289 ALA A N 1
ATOM 2235 C CA . ALA A 1 289 ? 12.109 8.445 -1.887 1 95.31 289 ALA A CA 1
ATOM 2236 C C . ALA A 1 289 ? 13.18 9.516 -1.646 1 95.31 289 ALA A C 1
ATOM 2238 O O . ALA A 1 289 ? 13.328 10.445 -2.443 1 95.31 289 ALA A O 1
ATOM 2239 N N . VAL A 1 290 ? 13.906 9.414 -0.582 1 94.19 290 VAL A N 1
ATOM 2240 C CA . VAL A 1 290 ? 14.961 10.367 -0.264 1 94.19 290 VAL A CA 1
ATOM 2241 C C . VAL A 1 290 ? 16.016 10.359 -1.368 1 94.19 290 VAL A C 1
ATOM 2243 O O . VAL A 1 290 ? 16.672 11.375 -1.622 1 94.19 290 VAL A O 1
ATOM 2246 N N . THR A 1 291 ? 16.172 9.227 -2.023 1 94.56 291 THR A N 1
ATOM 2247 C CA . THR A 1 291 ? 17.172 9.094 -3.08 1 94.56 291 THR A CA 1
ATOM 2248 C C . THR A 1 291 ? 16.609 9.555 -4.422 1 94.56 291 THR A C 1
ATOM 2250 O O . THR A 1 291 ? 17.312 9.57 -5.43 1 94.56 291 THR A O 1
ATOM 2253 N N . ARG A 1 292 ? 15.312 9.938 -4.488 1 92.38 292 ARG A N 1
ATOM 2254 C CA . ARG A 1 292 ? 14.602 10.375 -5.688 1 92.38 292 ARG A CA 1
ATOM 2255 C C . ARG A 1 292 ? 14.531 9.258 -6.719 1 92.38 292 ARG A C 1
ATOM 2257 O O . ARG A 1 292 ? 14.531 9.516 -7.926 1 92.38 292 ARG A O 1
ATOM 2264 N N . THR A 1 293 ? 14.672 8.031 -6.227 1 96.19 293 THR A N 1
ATOM 2265 C CA . THR A 1 293 ? 14.531 6.863 -7.082 1 96.19 293 THR A CA 1
ATOM 2266 C C . THR A 1 293 ? 13.062 6.594 -7.395 1 96.19 293 THR A C 1
ATOM 2268 O O . THR A 1 293 ? 12.203 6.711 -6.52 1 96.19 293 THR A O 1
ATOM 2271 N N . ASP A 1 294 ? 12.844 6.129 -8.617 1 95.88 294 ASP A N 1
ATOM 2272 C CA . ASP A 1 294 ? 11.477 5.848 -9.055 1 95.88 294 ASP A CA 1
ATOM 2273 C C . ASP A 1 294 ? 10.891 4.664 -8.297 1 95.88 294 ASP A C 1
ATOM 2275 O O . ASP A 1 294 ? 11.578 3.674 -8.047 1 95.88 294 ASP A O 1
ATOM 2279 N N . ILE A 1 295 ? 9.602 4.812 -7.938 1 95.06 295 ILE A N 1
ATOM 2280 C CA . ILE A 1 295 ? 8.867 3.803 -7.184 1 95.06 295 ILE A CA 1
ATOM 2281 C C . ILE A 1 295 ? 7.523 3.531 -7.859 1 95.06 295 ILE A C 1
ATOM 2283 O O . ILE A 1 295 ? 6.883 4.449 -8.375 1 95.06 295 ILE A O 1
ATOM 2287 N N . GLY A 1 296 ? 7.152 2.229 -7.867 1 94.69 296 GLY A N 1
ATOM 2288 C CA . GLY A 1 296 ? 5.816 1.909 -8.344 1 94.69 296 GLY A CA 1
ATOM 2289 C C . GLY A 1 296 ? 4.723 2.609 -7.559 1 94.69 296 GLY A C 1
ATOM 2290 O O . GLY A 1 296 ? 4.844 2.801 -6.348 1 94.69 296 GLY A O 1
ATOM 2291 N N . ASP A 1 297 ? 3.602 2.857 -8.18 1 91.56 297 ASP A N 1
ATOM 2292 C CA . ASP A 1 297 ? 2.525 3.643 -7.582 1 91.56 297 ASP A CA 1
ATOM 2293 C C . ASP A 1 297 ? 1.786 2.842 -6.516 1 91.56 297 ASP A C 1
ATOM 2295 O O . ASP A 1 297 ? 1.265 3.41 -5.555 1 91.56 297 ASP A O 1
ATOM 2299 N N . THR A 1 298 ? 1.688 1.511 -6.812 1 94.56 298 THR A N 1
ATOM 2300 C CA . THR A 1 298 ? 0.838 0.671 -5.977 1 94.56 298 THR A CA 1
ATOM 2301 C C . THR A 1 298 ? 1.604 -0.552 -5.48 1 94.56 298 THR A C 1
ATOM 2303 O O . THR A 1 298 ? 2.529 -1.023 -6.145 1 94.56 298 THR A O 1
ATOM 2306 N N . PRO A 1 299 ? 1.225 -1.025 -4.336 1 96.25 299 PRO A N 1
ATOM 2307 C CA . PRO A 1 299 ? 1.796 -2.309 -3.926 1 96.25 299 PRO A CA 1
ATOM 2308 C C . PRO A 1 299 ? 1.109 -3.502 -4.59 1 96.25 299 PRO A C 1
ATOM 2310 O O . PRO A 1 299 ? 0.049 -3.346 -5.199 1 96.25 299 PRO A O 1
ATOM 2313 N N . ASP A 1 300 ? 1.783 -4.57 -4.539 1 97.38 300 ASP A N 1
ATOM 2314 C CA . ASP A 1 300 ? 1.235 -5.879 -4.898 1 97.38 300 ASP A CA 1
ATOM 2315 C C . ASP A 1 300 ? 1.058 -6.754 -3.66 1 97.38 300 ASP A C 1
ATOM 2317 O O . ASP A 1 300 ? 1.867 -6.699 -2.732 1 97.38 300 ASP A O 1
ATOM 2321 N N . PHE A 1 301 ? -0.012 -7.492 -3.664 1 98.44 301 PHE A N 1
ATOM 2322 C CA . PHE A 1 301 ? -0.323 -8.383 -2.553 1 98.44 301 PHE A CA 1
ATOM 2323 C C . PHE A 1 301 ? 0.017 -9.828 -2.904 1 98.44 301 PHE A C 1
ATOM 2325 O O . PHE A 1 301 ? -0.18 -10.258 -4.043 1 98.44 301 PHE A O 1
ATOM 2332 N N . VAL A 1 302 ? 0.527 -10.531 -1.951 1 98.75 302 VAL A N 1
ATOM 2333 C CA . VAL A 1 302 ? 0.686 -11.977 -2.037 1 98.75 302 VAL A CA 1
ATOM 2334 C C . VAL A 1 302 ? -0.302 -12.664 -1.096 1 98.75 302 VAL A C 1
ATOM 2336 O O . VAL A 1 302 ? -0.45 -12.258 0.06 1 98.75 302 VAL A O 1
ATOM 2339 N N . LEU A 1 303 ? -0.994 -13.594 -1.604 1 98.69 303 LEU A N 1
ATOM 2340 C CA . LEU A 1 303 ? -1.876 -14.445 -0.808 1 98.69 303 LEU A CA 1
ATOM 2341 C C . LEU A 1 303 ? -1.382 -15.883 -0.8 1 98.69 303 LEU A C 1
ATOM 2343 O O . LEU A 1 303 ? -0.605 -16.281 -1.671 1 98.69 303 LEU A O 1
ATOM 2347 N N . ALA A 1 304 ? -1.812 -16.641 0.223 1 98.62 304 ALA A N 1
ATOM 2348 C CA . ALA A 1 304 ? -1.3 -17.984 0.399 1 98.62 304 ALA A CA 1
ATOM 2349 C C . ALA A 1 304 ? -2.4 -18.938 0.871 1 98.62 304 ALA A C 1
ATOM 2351 O O . ALA A 1 304 ? -3.361 -18.5 1.514 1 98.62 304 ALA A O 1
ATOM 2352 N N . ALA A 1 305 ? -2.268 -20.141 0.512 1 98.25 305 ALA A N 1
ATOM 2353 C CA . ALA A 1 305 ? -3.135 -21.203 0.997 1 98.25 305 ALA A CA 1
ATOM 2354 C C . ALA A 1 305 ? -2.318 -22.328 1.637 1 98.25 305 ALA A C 1
ATOM 2356 O O . ALA A 1 305 ? -1.327 -22.781 1.064 1 98.25 305 ALA A O 1
ATOM 2357 N N . ASP A 1 306 ? -2.691 -22.703 2.812 1 97.56 306 ASP A N 1
ATOM 2358 C CA . ASP A 1 306 ? -2.113 -23.859 3.484 1 97.56 306 ASP A CA 1
ATOM 2359 C C . ASP A 1 306 ? -2.709 -25.156 2.947 1 97.56 306 ASP A C 1
ATOM 2361 O O . ASP A 1 306 ? -3.855 -25.484 3.252 1 97.56 306 ASP A O 1
ATOM 2365 N N . LEU A 1 307 ? -1.95 -25.938 2.234 1 96.88 307 LEU A N 1
ATOM 2366 C CA . LEU A 1 307 ? -2.457 -27.109 1.538 1 96.88 307 LEU A CA 1
ATOM 2367 C C . LEU A 1 307 ? -2.523 -28.312 2.477 1 96.88 307 LEU A C 1
ATOM 2369 O O . LEU A 1 307 ? -3.004 -29.375 2.09 1 96.88 307 LEU A O 1
ATOM 2373 N N . THR A 1 308 ? -2.031 -28.141 3.697 1 95.75 308 THR A N 1
ATOM 2374 C CA . THR A 1 308 ? -2.152 -29.219 4.672 1 95.75 308 THR A CA 1
ATOM 2375 C C . THR A 1 308 ? -3.523 -29.188 5.34 1 95.75 308 THR A C 1
ATOM 2377 O O . THR A 1 308 ? -3.891 -30.125 6.055 1 95.75 308 THR A O 1
ATOM 2380 N N . SER A 1 309 ? -4.285 -28.141 5.066 1 90.94 309 SER A N 1
ATOM 2381 C CA . SER A 1 309 ? -5.621 -28 5.629 1 90.94 309 SER A CA 1
ATOM 2382 C C . SER A 1 309 ? -6.652 -28.781 4.816 1 90.94 309 SER A C 1
ATOM 2384 O O . SER A 1 309 ? -6.379 -29.188 3.686 1 90.94 309 SER A O 1
ATOM 2386 N N . ASP A 1 310 ? -7.773 -29.016 5.441 1 89.94 310 ASP A N 1
ATOM 2387 C CA . ASP A 1 310 ? -8.906 -29.578 4.707 1 89.94 310 ASP A CA 1
ATOM 2388 C C . ASP A 1 310 ? -9.688 -28.469 3.988 1 89.94 310 ASP A C 1
ATOM 2390 O O . ASP A 1 310 ? -10.742 -28.047 4.453 1 89.94 310 ASP A O 1
ATOM 2394 N N . TYR A 1 311 ? -9.258 -28.109 2.809 1 86 311 TYR A N 1
ATOM 2395 C CA . TYR A 1 311 ? -9.805 -26.953 2.105 1 86 311 TYR A CA 1
ATOM 2396 C C . TYR A 1 311 ? -11.055 -27.344 1.326 1 86 311 TYR A C 1
ATOM 2398 O O . TYR A 1 311 ? -11.734 -26.469 0.765 1 86 311 TYR A O 1
ATOM 2406 N N . ARG A 1 312 ? -11.383 -28.547 1.125 1 84.75 312 ARG A N 1
ATOM 2407 C CA . ARG A 1 312 ? -12.602 -28.953 0.437 1 84.75 312 ARG A CA 1
ATOM 2408 C C . ARG A 1 312 ? -13.734 -29.188 1.429 1 84.75 312 ARG A C 1
ATOM 2410 O O . ARG A 1 312 ? -14.828 -29.625 1.043 1 84.75 312 ARG A O 1
ATOM 2417 N N . ALA A 1 313 ? -13.594 -29.125 2.768 1 73.81 313 ALA A N 1
ATOM 2418 C CA . ALA A 1 313 ? -14.633 -29.359 3.76 1 73.81 313 ALA A CA 1
ATOM 2419 C C . ALA A 1 313 ? -15.609 -28.188 3.828 1 73.81 313 ALA A C 1
ATOM 2421 O O . ALA A 1 313 ? -15.25 -27.062 3.504 1 73.81 313 ALA A O 1
ATOM 2422 N N . MET B 1 1 ? 24.578 35.906 -13.117 1 25.69 1 MET B N 1
ATOM 2423 C CA . MET B 1 1 ? 23.938 34.969 -12.195 1 25.69 1 MET B CA 1
ATOM 2424 C C . MET B 1 1 ? 23.734 35.594 -10.828 1 25.69 1 MET B C 1
ATOM 2426 O O . MET B 1 1 ? 24.594 35.5 -9.961 1 25.69 1 MET B O 1
ATOM 2430 N N . ASP B 1 2 ? 23.375 36.875 -10.719 1 31.84 2 ASP B N 1
ATOM 2431 C CA . ASP B 1 2 ? 23.219 37.906 -9.688 1 31.84 2 ASP B CA 1
ATOM 2432 C C . ASP B 1 2 ? 22.406 37.406 -8.508 1 31.84 2 ASP B C 1
ATOM 2434 O O . ASP B 1 2 ? 21.297 36.875 -8.688 1 31.84 2 ASP B O 1
ATOM 2438 N N . GLY B 1 3 ? 23 36.969 -7.398 1 36.22 3 GLY B N 1
ATOM 2439 C CA . GLY B 1 3 ? 22.812 36.25 -6.148 1 36.22 3 GLY B CA 1
ATOM 2440 C C . GLY B 1 3 ? 21.562 36.656 -5.41 1 36.22 3 GLY B C 1
ATOM 2441 O O . GLY B 1 3 ? 21.281 37.844 -5.242 1 36.22 3 GLY B O 1
ATOM 2442 N N . MET B 1 4 ? 20.359 36.094 -5.676 1 42.56 4 MET B N 1
ATOM 2443 C CA . MET B 1 4 ? 19.156 36.219 -4.859 1 42.56 4 MET B CA 1
ATOM 2444 C C . MET B 1 4 ? 19.516 36.469 -3.4 1 42.56 4 MET B C 1
ATOM 2446 O O . MET B 1 4 ? 19.797 35.531 -2.65 1 42.56 4 MET B O 1
ATOM 2450 N N . SER B 1 5 ? 20.328 37.406 -3.133 1 44.19 5 SER B N 1
ATOM 2451 C CA . SER B 1 5 ? 21.094 37.906 -1.996 1 44.19 5 SER B CA 1
ATOM 2452 C C . SER B 1 5 ? 20.203 38.156 -0.788 1 44.19 5 SER B C 1
ATOM 2454 O O . SER B 1 5 ? 20.688 38.531 0.283 1 44.19 5 SER B O 1
ATOM 2456 N N . GLY B 1 6 ? 18.875 38.469 -1.039 1 56.66 6 GLY B N 1
ATOM 2457 C CA . GLY B 1 6 ? 18.266 38.938 0.192 1 56.66 6 GLY B CA 1
ATOM 2458 C C . GLY B 1 6 ? 18.031 37.844 1.199 1 56.66 6 GLY B C 1
ATOM 2459 O O . GLY B 1 6 ? 18.016 36.656 0.84 1 56.66 6 GLY B O 1
ATOM 2460 N N . GLU B 1 7 ? 18.281 38 2.5 1 80.06 7 GLU B N 1
ATOM 2461 C CA . GLU B 1 7 ? 18.156 37.094 3.65 1 80.06 7 GLU B CA 1
ATOM 2462 C C . GLU B 1 7 ? 16.781 36.469 3.719 1 80.06 7 GLU B C 1
ATOM 2464 O O . GLU B 1 7 ? 15.766 37.156 3.602 1 80.06 7 GLU B O 1
ATOM 2469 N N . LEU B 1 8 ? 16.594 35.125 3.412 1 90.12 8 LEU B N 1
ATOM 2470 C CA . LEU B 1 8 ? 15.359 34.375 3.578 1 90.12 8 LEU B CA 1
ATOM 2471 C C . LEU B 1 8 ? 14.844 34.469 5.008 1 90.12 8 LEU B C 1
ATOM 2473 O O . LEU B 1 8 ? 15.594 34.25 5.961 1 90.12 8 LEU B O 1
ATOM 2477 N N . THR B 1 9 ? 13.625 35.031 5.105 1 95.38 9 THR B N 1
ATOM 2478 C CA . THR B 1 9 ? 13.016 35.125 6.426 1 95.38 9 THR B CA 1
ATOM 2479 C C . THR B 1 9 ? 11.727 34.312 6.492 1 95.38 9 THR B C 1
ATOM 2481 O O . THR B 1 9 ? 10.859 34.438 5.621 1 95.38 9 THR B O 1
ATOM 2484 N N . VAL B 1 10 ? 11.617 33.469 7.488 1 97.56 10 VAL B N 1
ATOM 2485 C CA . VAL B 1 10 ? 10.367 32.75 7.715 1 97.56 10 VAL B CA 1
ATOM 2486 C C . VAL B 1 10 ? 9.461 33.562 8.633 1 97.56 10 VAL B C 1
ATOM 2488 O O . VAL B 1 10 ? 9.891 34 9.695 1 97.56 10 VAL B O 1
ATOM 2491 N N . ARG B 1 11 ? 8.281 33.75 8.203 1 97.81 11 ARG B N 1
ATOM 2492 C CA . ARG B 1 11 ? 7.32 34.531 8.969 1 97.81 11 ARG B CA 1
ATOM 2493 C C . ARG B 1 11 ? 5.902 34 8.781 1 97.81 11 ARG B C 1
ATOM 2495 O O . ARG B 1 11 ? 5.664 33.156 7.906 1 97.81 11 ARG B O 1
ATOM 2502 N N . GLN B 1 12 ? 4.992 34.531 9.617 1 97.94 12 GLN B N 1
ATOM 2503 C CA . GLN B 1 12 ? 3.582 34.25 9.406 1 97.94 12 GLN B CA 1
ATOM 2504 C C . GLN B 1 12 ? 3.086 34.844 8.094 1 97.94 12 GLN B C 1
ATOM 2506 O O . GLN B 1 12 ? 3.451 35.969 7.742 1 97.94 12 GLN B O 1
ATOM 2511 N N . ALA B 1 13 ? 2.275 34.156 7.43 1 98.25 13 ALA B N 1
ATOM 2512 C CA . ALA B 1 13 ? 1.708 34.594 6.164 1 98.25 13 ALA B CA 1
ATOM 2513 C C . ALA B 1 13 ? 0.73 35.75 6.379 1 98.25 13 ALA B C 1
ATOM 2515 O O . ALA B 1 13 ? 0.142 35.875 7.457 1 98.25 13 ALA B O 1
ATOM 2516 N N . ARG B 1 14 ? 0.591 36.625 5.387 1 97.25 14 ARG B N 1
ATOM 2517 C CA . ARG B 1 14 ? -0.38 37.719 5.316 1 97.25 14 ARG B CA 1
ATOM 2518 C C . ARG B 1 14 ? -1.224 37.594 4.051 1 97.25 14 ARG B C 1
ATOM 2520 O O . ARG B 1 14 ? -0.811 37 3.07 1 97.25 14 ARG B O 1
ATOM 2527 N N . LEU B 1 15 ? -2.398 38.25 4.133 1 96.38 15 LEU B N 1
ATOM 2528 C CA . LEU B 1 15 ? -3.297 38.188 2.982 1 96.38 15 LEU B CA 1
ATOM 2529 C C . LEU B 1 15 ? -2.615 38.75 1.738 1 96.38 15 LEU B C 1
ATOM 2531 O O . LEU B 1 15 ? -2.875 38.281 0.624 1 96.38 15 LEU B O 1
ATOM 2535 N N . SER B 1 16 ? -1.718 39.688 1.925 1 95.62 16 SER B N 1
ATOM 2536 C CA . SER B 1 16 ? -1.032 40.344 0.812 1 95.62 16 SER B CA 1
ATOM 2537 C C . SER B 1 16 ? -0.079 39.375 0.113 1 95.62 16 SER B C 1
ATOM 2539 O O . SER B 1 16 ? 0.409 39.656 -0.982 1 95.62 16 SER B O 1
ATOM 2541 N N . ASP B 1 17 ? 0.173 38.219 0.724 1 96.5 17 ASP B N 1
ATOM 2542 C CA . ASP B 1 17 ? 1.064 37.219 0.12 1 96.5 17 ASP B CA 1
ATOM 2543 C C . ASP B 1 17 ? 0.332 36.375 -0.928 1 96.5 17 ASP B C 1
ATOM 2545 O O . ASP B 1 17 ? 0.943 35.562 -1.612 1 96.5 17 ASP B O 1
ATOM 2549 N N . HIS B 1 18 ? -0.964 36.594 -1.062 1 95.38 18 HIS B N 1
ATOM 2550 C CA . HIS B 1 18 ? -1.822 35.719 -1.857 1 95.38 18 HIS B CA 1
ATOM 2551 C C . HIS B 1 18 ? -1.296 35.594 -3.281 1 95.38 18 HIS B C 1
ATOM 2553 O O . HIS B 1 18 ? -1.163 34.469 -3.789 1 95.38 18 HIS B O 1
ATOM 2559 N N . GLU B 1 19 ? -1.011 36.656 -3.926 1 93.62 19 GLU B N 1
ATOM 2560 C CA . GLU B 1 19 ? -0.578 36.625 -5.32 1 93.62 19 GLU B CA 1
ATOM 2561 C C . GLU B 1 19 ? 0.74 35.875 -5.469 1 93.62 19 GLU B C 1
ATOM 2563 O O . GLU B 1 19 ? 0.895 35.062 -6.383 1 93.62 19 GLU B O 1
ATOM 2568 N N . ALA B 1 20 ? 1.66 36.125 -4.598 1 94 20 ALA B N 1
ATOM 2569 C CA . ALA B 1 20 ? 2.973 35.5 -4.66 1 94 20 ALA B CA 1
ATOM 2570 C C . ALA B 1 20 ? 2.867 34 -4.402 1 94 20 ALA B C 1
ATOM 2572 O O . ALA B 1 20 ? 3.549 33.188 -5.051 1 94 20 ALA B O 1
ATOM 2573 N N . VAL B 1 21 ? 2.037 33.562 -3.447 1 94.69 21 VAL B N 1
ATOM 2574 C CA . VAL B 1 21 ? 1.835 32.156 -3.135 1 94.69 21 VAL B CA 1
ATOM 2575 C C . VAL B 1 21 ? 1.169 31.453 -4.316 1 94.69 21 VAL B C 1
ATOM 2577 O O . VAL B 1 21 ? 1.573 30.359 -4.699 1 94.69 21 VAL B O 1
ATOM 2580 N N . THR B 1 22 ? 0.163 32.125 -4.848 1 91.75 22 THR B N 1
ATOM 2581 C CA . THR B 1 22 ? -0.543 31.547 -5.996 1 91.75 22 THR B CA 1
ATOM 2582 C C . THR B 1 22 ? 0.409 31.344 -7.168 1 91.75 22 THR B C 1
ATOM 2584 O O . THR B 1 22 ? 0.31 30.359 -7.891 1 91.75 22 THR B O 1
ATOM 2587 N N . ALA B 1 23 ? 1.325 32.219 -7.344 1 89.44 23 ALA B N 1
ATOM 2588 C CA . ALA B 1 23 ? 2.23 32.188 -8.492 1 89.44 23 ALA B CA 1
ATOM 2589 C C . ALA B 1 23 ? 3.041 30.906 -8.539 1 89.44 23 ALA B C 1
ATOM 2591 O O . ALA B 1 23 ? 3.248 30.344 -9.617 1 89.44 23 ALA B O 1
ATOM 2592 N N . PHE B 1 24 ? 3.482 30.438 -7.383 1 89.44 24 PHE B N 1
ATOM 2593 C CA . PHE B 1 24 ? 4.359 29.281 -7.477 1 89.44 24 PHE B CA 1
ATOM 2594 C C . PHE B 1 24 ? 3.594 28 -7.164 1 89.44 24 PHE B C 1
ATOM 2596 O O . PHE B 1 24 ? 4.121 26.891 -7.34 1 89.44 24 PHE B O 1
ATOM 2603 N N . THR B 1 25 ? 2.393 28.047 -6.758 1 88.62 25 THR B N 1
ATOM 2604 C CA . THR B 1 25 ? 1.648 26.844 -6.414 1 88.62 25 THR B CA 1
ATOM 2605 C C . THR B 1 25 ? 0.68 26.469 -7.531 1 88.62 25 THR B C 1
ATOM 2607 O O . THR B 1 25 ? 0.159 25.344 -7.562 1 88.62 25 THR B O 1
ATOM 2610 N N . SER B 1 26 ? 0.415 27.391 -8.367 1 72.06 26 SER B N 1
ATOM 2611 C CA . SER B 1 26 ? -0.599 27.156 -9.391 1 72.06 26 SER B CA 1
ATOM 2612 C C . SER B 1 26 ? -0.185 26.016 -10.32 1 72.06 26 SER B C 1
ATOM 2614 O O . SER B 1 26 ? -1.027 25.234 -10.773 1 72.06 26 SER B O 1
ATOM 2616 N N . ASP B 1 27 ? 1.105 25.984 -10.602 1 63.03 27 ASP B N 1
ATOM 2617 C CA . ASP B 1 27 ? 1.537 24.969 -11.562 1 63.03 27 ASP B CA 1
ATOM 2618 C C . ASP B 1 27 ? 1.992 23.688 -10.844 1 63.03 27 ASP B C 1
ATOM 2620 O O . ASP B 1 27 ? 2.588 22.812 -11.461 1 63.03 27 ASP B O 1
ATOM 2624 N N . THR B 1 28 ? 1.683 23.656 -9.508 1 56.88 28 THR B N 1
ATOM 2625 C CA . THR B 1 28 ? 2.059 22.484 -8.727 1 56.88 28 THR B CA 1
ATOM 2626 C C . THR B 1 28 ? 1.119 21.312 -9.008 1 56.88 28 THR B C 1
ATOM 2628 O O . THR B 1 28 ? -0.103 21.469 -8.945 1 56.88 28 THR B O 1
ATOM 2631 N N . TRP B 1 29 ? 1.521 20.203 -9.703 1 55.75 29 TRP B N 1
ATOM 2632 C CA . TRP B 1 29 ? 0.869 18.922 -9.977 1 55.75 29 TRP B CA 1
ATOM 2633 C C . TRP B 1 29 ? 0.053 18.984 -11.266 1 55.75 29 TRP B C 1
ATOM 2635 O O . TRP B 1 29 ? -0.919 18.25 -11.43 1 55.75 29 TRP B O 1
ATOM 2645 N N . ALA B 1 30 ? 0.098 20.047 -12.078 1 46.5 30 ALA B N 1
ATOM 2646 C CA . ALA B 1 30 ? -0.692 20.219 -13.297 1 46.5 30 ALA B CA 1
ATOM 2647 C C . ALA B 1 30 ? -0.837 18.891 -14.039 1 46.5 30 ALA B C 1
ATOM 2649 O O . ALA B 1 30 ? -1.861 18.641 -14.68 1 46.5 30 ALA B O 1
ATOM 2650 N N . GLU B 1 31 ? 0.079 18.016 -13.977 1 45.75 31 GLU B N 1
ATOM 2651 C CA . GLU B 1 31 ? -0.019 16.781 -14.758 1 45.75 31 GLU B CA 1
ATOM 2652 C C . GLU B 1 31 ? -0.858 15.734 -14.031 1 45.75 31 GLU B C 1
ATOM 2654 O O . GLU B 1 31 ? -1.347 14.781 -14.648 1 45.75 31 GLU B O 1
ATOM 2659 N N . ARG B 1 32 ? -1.04 15.852 -12.734 1 47.22 32 ARG B N 1
ATOM 2660 C CA . ARG B 1 32 ? -1.676 14.758 -12.008 1 47.22 32 ARG B CA 1
ATOM 2661 C C . ARG B 1 32 ? -3.068 15.148 -11.531 1 47.22 32 ARG B C 1
ATOM 2663 O O . ARG B 1 32 ? -3.883 14.289 -11.195 1 47.22 32 ARG B O 1
ATOM 2670 N N . ARG B 1 33 ? -3.393 16.484 -11.289 1 52.41 33 ARG B N 1
ATOM 2671 C CA . ARG B 1 33 ? -4.73 16.875 -10.852 1 52.41 33 ARG B CA 1
ATOM 2672 C C . ARG B 1 33 ? -5.363 17.859 -11.82 1 52.41 33 ARG B C 1
ATOM 2674 O O . ARG B 1 33 ? -4.75 18.875 -12.164 1 52.41 33 ARG B O 1
ATOM 2681 N N . ASP B 1 34 ? -6.48 17.5 -12.43 1 48.62 34 ASP B N 1
ATOM 2682 C CA . ASP B 1 34 ? -7.23 18.359 -13.336 1 48.62 34 ASP B CA 1
ATOM 2683 C C . ASP B 1 34 ? -7.395 19.766 -12.75 1 48.62 34 ASP B C 1
ATOM 2685 O O . ASP B 1 34 ? -7.395 20.75 -13.484 1 48.62 34 ASP B O 1
ATOM 2689 N N . ASN B 1 35 ? -7.629 19.859 -11.375 1 56.72 35 ASN B N 1
ATOM 2690 C CA . ASN B 1 35 ? -8.008 21.172 -10.859 1 56.72 35 ASN B CA 1
ATOM 2691 C C . ASN B 1 35 ? -6.82 21.906 -10.242 1 56.72 35 ASN B C 1
ATOM 2693 O O . ASN B 1 35 ? -6.984 22.938 -9.602 1 56.72 35 ASN B O 1
ATOM 2697 N N . GLY B 1 36 ? -5.602 21.422 -10.523 1 66.5 36 GLY B N 1
ATOM 2698 C CA . GLY B 1 36 ? -4.414 22.109 -10.039 1 66.5 36 GLY B CA 1
ATOM 2699 C C . GLY B 1 36 ? -4.234 22.016 -8.539 1 66.5 36 GLY B C 1
ATOM 2700 O O . GLY B 1 36 ? -4.824 21.141 -7.895 1 66.5 36 GLY B O 1
ATOM 2701 N N . ASP B 1 37 ? -3.416 22.781 -7.926 1 80.56 37 ASP B N 1
ATOM 2702 C CA . ASP B 1 37 ? -3.152 22.844 -6.488 1 80.56 37 ASP B CA 1
ATOM 2703 C C . ASP B 1 37 ? -4.301 23.531 -5.75 1 80.56 37 ASP B C 1
ATOM 2705 O O . ASP B 1 37 ? -4.895 24.484 -6.258 1 80.56 37 ASP B O 1
ATOM 2709 N N . TYR B 1 38 ? -4.641 23.094 -4.551 1 84.88 38 TYR B N 1
ATOM 2710 C CA . TYR B 1 38 ? -5.758 23.656 -3.793 1 84.88 38 TYR B CA 1
ATOM 2711 C C . TYR B 1 38 ? -5.316 24.875 -2.996 1 84.88 38 TYR B C 1
ATOM 2713 O O . TYR B 1 38 ? -6.156 25.641 -2.514 1 84.88 38 TYR B O 1
ATOM 2721 N N . ILE B 1 39 ? -4.09 25.125 -2.898 1 90 39 ILE B N 1
ATOM 2722 C CA . ILE B 1 39 ? -3.568 26.156 -2.012 1 90 39 ILE B CA 1
ATOM 2723 C C . ILE B 1 39 ? -4.086 27.531 -2.451 1 90 39 ILE B C 1
ATOM 2725 O O . ILE B 1 39 ? -4.574 28.297 -1.629 1 90 39 ILE B O 1
ATOM 2729 N N . PRO B 1 40 ? -4.098 27.844 -3.748 1 88.62 40 PRO B N 1
ATOM 2730 C CA . PRO B 1 40 ? -4.621 29.156 -4.152 1 88.62 40 PRO B CA 1
ATOM 2731 C C . PRO B 1 40 ? -6.078 29.359 -3.75 1 88.62 40 PRO B C 1
ATOM 2733 O O . PRO B 1 40 ? -6.492 30.484 -3.461 1 88.62 40 PRO B O 1
ATOM 2736 N N . GLN B 1 41 ? -6.785 28.281 -3.648 1 87.38 41 GLN B N 1
ATOM 2737 C CA . GLN B 1 41 ? -8.219 28.359 -3.375 1 87.38 41 GLN B CA 1
ATOM 2738 C C . GLN B 1 41 ? -8.484 28.531 -1.883 1 87.38 41 GLN B C 1
ATOM 2740 O O . GLN B 1 41 ? -9.516 29.094 -1.492 1 87.38 41 GLN B O 1
ATOM 2745 N N . ILE B 1 42 ? -7.52 28.141 -1.099 1 91.88 42 ILE B N 1
ATOM 2746 C CA . ILE B 1 42 ? -7.844 28.078 0.323 1 91.88 42 ILE B CA 1
ATOM 2747 C C . ILE B 1 42 ? -6.918 29.016 1.099 1 91.88 42 ILE B C 1
ATOM 2749 O O . ILE B 1 42 ? -7.121 29.25 2.291 1 91.88 42 ILE B O 1
ATOM 2753 N N . PHE B 1 43 ? -5.992 29.688 0.45 1 95.12 43 PHE B N 1
ATOM 2754 C CA . PHE B 1 43 ? -4.953 30.484 1.1 1 95.12 43 PHE B CA 1
ATOM 2755 C C . PHE B 1 43 ? -5.57 31.562 1.975 1 95.12 43 PHE B C 1
ATOM 2757 O O . PHE B 1 43 ? -5.172 31.75 3.127 1 95.12 43 PHE B O 1
ATOM 2764 N N . GLU B 1 44 ? -6.539 32.281 1.489 1 94.88 44 GLU B N 1
ATOM 2765 C CA . GLU B 1 44 ? -7.148 33.375 2.234 1 94.88 44 GLU B CA 1
ATOM 2766 C C . GLU B 1 44 ? -7.816 32.875 3.512 1 94.88 44 GLU B C 1
ATOM 2768 O O . GLU B 1 44 ? -7.719 33.5 4.562 1 94.88 44 GLU B O 1
ATOM 2773 N N . GLU B 1 45 ? -8.461 31.812 3.334 1 94.44 45 GLU B N 1
ATOM 2774 C CA . GLU B 1 45 ? -9.094 31.203 4.508 1 94.44 45 GLU B CA 1
ATOM 2775 C C . GLU B 1 45 ? -8.055 30.781 5.535 1 94.44 45 GLU B C 1
ATOM 2777 O O . GLU B 1 45 ? -8.25 30.969 6.738 1 94.44 45 GLU B O 1
ATOM 2782 N N . TRP B 1 46 ? -6.926 30.172 5.102 1 95.94 46 TRP B N 1
ATOM 2783 C CA . TRP B 1 46 ? -5.832 29.766 5.98 1 95.94 46 TRP B CA 1
ATOM 2784 C C . TRP B 1 46 ? -5.332 30.953 6.805 1 95.94 46 TRP B C 1
ATOM 2786 O O . TRP B 1 46 ? -5.23 30.859 8.031 1 95.94 46 TRP B O 1
ATOM 2796 N N . VAL B 1 47 ? -5.105 32 6.129 1 96.81 47 VAL B N 1
ATOM 2797 C CA . VAL B 1 47 ? -4.539 33.156 6.773 1 96.81 47 VAL B CA 1
ATOM 2798 C C . VAL B 1 47 ? -5.566 33.781 7.719 1 96.81 47 VAL B C 1
ATOM 2800 O O . VAL B 1 47 ? -5.23 34.188 8.836 1 96.81 47 VAL B O 1
ATOM 2803 N N . ALA B 1 48 ? -6.809 33.781 7.266 1 95.75 48 ALA B N 1
ATOM 2804 C CA . ALA B 1 48 ? -7.875 34.406 8.047 1 95.75 48 ALA B CA 1
ATOM 2805 C C . ALA B 1 48 ? -8.133 33.656 9.336 1 95.75 48 ALA B C 1
ATOM 2807 O O . ALA B 1 48 ? -8.562 34.219 10.336 1 95.75 48 ALA B O 1
ATOM 2808 N N . THR B 1 49 ? -7.887 32.406 9.297 1 94.75 49 THR B N 1
ATOM 2809 C CA . THR B 1 49 ? -8.234 31.578 10.445 1 94.75 49 THR B CA 1
ATOM 2810 C C . THR B 1 49 ? -7.008 31.281 11.305 1 94.75 49 THR B C 1
ATOM 2812 O O . THR B 1 49 ? -7.102 30.594 12.32 1 94.75 49 THR B O 1
ATOM 2815 N N . ASP B 1 50 ? -5.859 31.797 10.93 1 96.38 50 ASP B N 1
ATOM 2816 C CA . ASP B 1 50 ? -4.668 31.656 11.766 1 96.38 50 ASP B CA 1
ATOM 2817 C C . ASP B 1 50 ? -4.918 32.219 13.164 1 96.38 50 ASP B C 1
ATOM 2819 O O . ASP B 1 50 ? -5.578 33.25 13.32 1 96.38 50 ASP B O 1
ATOM 2823 N N . GLY B 1 51 ? -4.473 31.547 14.164 1 94.19 51 GLY B N 1
ATOM 2824 C CA . GLY B 1 51 ? -4.648 31.875 15.562 1 94.19 51 GLY B CA 1
ATOM 2825 C C . GLY B 1 51 ? -3.809 31.016 16.5 1 94.19 51 GLY B C 1
ATOM 2826 O O . GLY B 1 51 ? -2.691 30.625 16.156 1 94.19 51 GLY B O 1
ATOM 2827 N N . PRO B 1 52 ? -4.242 30.875 17.672 1 94.06 52 PRO B N 1
ATOM 2828 C CA . PRO B 1 52 ? -3.459 30.141 18.672 1 94.06 52 PRO B CA 1
ATOM 2829 C C . PRO B 1 52 ? -3.236 28.672 18.281 1 94.06 52 PRO B C 1
ATOM 2831 O O . PRO B 1 52 ? -2.256 28.062 18.719 1 94.06 52 PRO B O 1
ATOM 2834 N N . ARG B 1 53 ? -4.148 28.094 17.5 1 95.94 53 ARG B N 1
ATOM 2835 C CA . ARG B 1 53 ? -4.066 26.672 17.234 1 95.94 53 ARG B CA 1
ATOM 2836 C C . ARG B 1 53 ? -3.686 26.406 15.773 1 95.94 53 ARG B C 1
ATOM 2838 O O . ARG B 1 53 ? -3.721 25.266 15.312 1 95.94 53 ARG B O 1
ATOM 2845 N N . GLN B 1 54 ? -3.436 27.422 15.07 1 97.56 54 GLN B N 1
ATOM 2846 C CA . GLN B 1 54 ? -3.109 27.312 13.648 1 97.56 54 GLN B CA 1
ATOM 2847 C C . GLN B 1 54 ? -2.168 28.438 13.219 1 97.56 54 GLN B C 1
ATOM 2849 O O . GLN B 1 54 ? -2.33 29.578 13.641 1 97.56 54 GLN B O 1
ATOM 2854 N N . ARG B 1 55 ? -1.225 28.141 12.414 1 98.25 55 ARG B N 1
ATOM 2855 C CA . ARG B 1 55 ? -0.316 29.156 11.875 1 98.25 55 ARG B CA 1
ATOM 2856 C C . ARG B 1 55 ? 0.14 28.781 10.469 1 98.25 55 ARG B C 1
ATOM 2858 O O . ARG B 1 55 ? 0.532 27.641 10.219 1 98.25 55 ARG B O 1
ATOM 2865 N N . THR B 1 56 ? 0.022 29.719 9.594 1 98.56 56 THR B N 1
ATOM 2866 C CA . THR B 1 56 ? 0.532 29.578 8.234 1 98.56 56 THR B CA 1
ATOM 2867 C C . THR B 1 56 ? 1.841 30.344 8.07 1 98.56 56 THR B C 1
ATOM 2869 O O . THR B 1 56 ? 1.894 31.547 8.312 1 98.56 56 THR B O 1
ATOM 2872 N N . PHE B 1 57 ? 2.881 29.625 7.695 1 98.31 57 PHE B N 1
ATOM 2873 C CA . PHE B 1 57 ? 4.199 30.234 7.508 1 98.31 57 PHE B CA 1
ATOM 2874 C C . PHE B 1 57 ? 4.523 30.375 6.027 1 98.31 57 PHE B C 1
ATOM 2876 O O . PHE B 1 57 ? 4.168 29.5 5.223 1 98.31 57 PHE B O 1
ATOM 2883 N N . VAL B 1 58 ? 5.203 31.422 5.691 1 98 58 VAL B N 1
ATOM 2884 C CA . VAL B 1 58 ? 5.816 31.562 4.375 1 98 58 VAL B CA 1
ATOM 2885 C C . VAL B 1 58 ? 7.305 31.875 4.535 1 98 58 VAL B C 1
ATOM 2887 O O . VAL B 1 58 ? 7.73 32.406 5.559 1 98 58 VAL B O 1
ATOM 2890 N N . ALA B 1 59 ? 8.047 31.422 3.621 1 97.38 59 ALA B N 1
ATOM 2891 C CA . ALA B 1 59 ? 9.438 31.828 3.469 1 97.38 59 ALA B CA 1
ATOM 2892 C C . ALA B 1 59 ? 9.555 33.031 2.516 1 97.38 59 ALA B C 1
ATOM 2894 O O . ALA B 1 59 ? 9.367 32.875 1.305 1 97.38 59 ALA B O 1
ATOM 2895 N N . ASP B 1 60 ? 9.914 34.156 3.072 1 96.19 60 ASP B N 1
ATOM 2896 C CA . ASP B 1 60 ? 9.969 35.438 2.348 1 96.19 60 ASP B CA 1
ATOM 2897 C C . ASP B 1 60 ? 11.383 35.688 1.828 1 96.19 60 ASP B C 1
ATOM 2899 O O . ASP B 1 60 ? 12.297 35.969 2.611 1 96.19 60 ASP B O 1
ATOM 2903 N N . ALA B 1 61 ? 11.492 35.656 0.525 1 93.69 61 ALA B N 1
ATOM 2904 C CA . ALA B 1 61 ? 12.789 35.875 -0.105 1 93.69 61 ALA B CA 1
ATOM 2905 C C . ALA B 1 61 ? 12.898 37.281 -0.649 1 93.69 61 ALA B C 1
ATOM 2907 O O . ALA B 1 61 ? 13.758 37.562 -1.486 1 93.69 61 ALA B O 1
ATOM 2908 N N . GLY B 1 62 ? 12.047 38.219 -0.199 1 90.75 62 GLY B N 1
ATOM 2909 C CA . GLY B 1 62 ? 12.008 39.594 -0.69 1 90.75 62 GLY B CA 1
ATOM 2910 C C . GLY B 1 62 ? 11.047 39.781 -1.846 1 90.75 62 GLY B C 1
ATOM 2911 O O . GLY B 1 62 ? 9.859 40 -1.634 1 90.75 62 GLY B O 1
ATOM 2912 N N . ASP B 1 63 ? 11.422 39.5 -3.012 1 86.31 63 ASP B N 1
ATOM 2913 C CA . ASP B 1 63 ? 10.602 39.719 -4.203 1 86.31 63 ASP B CA 1
ATOM 2914 C C . ASP B 1 63 ? 9.695 38.5 -4.473 1 86.31 63 ASP B C 1
ATOM 2916 O O . ASP B 1 63 ? 8.781 38.594 -5.289 1 86.31 63 ASP B O 1
ATOM 2920 N N . ASP B 1 64 ? 10 37.438 -3.715 1 91.75 64 ASP B N 1
ATOM 2921 C CA . ASP B 1 64 ? 9.266 36.219 -3.939 1 91.75 64 ASP B CA 1
ATOM 2922 C C . ASP B 1 64 ? 8.93 35.531 -2.617 1 91.75 64 ASP B C 1
ATOM 2924 O O . ASP B 1 64 ? 9.539 35.812 -1.587 1 91.75 64 ASP B O 1
ATOM 2928 N N . ILE B 1 65 ? 7.902 34.688 -2.682 1 95.62 65 ILE B N 1
ATOM 2929 C CA . ILE B 1 65 ? 7.684 33.719 -1.618 1 95.62 65 ILE B CA 1
ATOM 2930 C C . ILE B 1 65 ? 8.312 32.406 -2.008 1 95.62 65 ILE B C 1
ATOM 2932 O O . ILE B 1 65 ? 8.008 31.844 -3.064 1 95.62 65 ILE B O 1
ATOM 2936 N N . ALA B 1 66 ? 9.172 31.938 -1.137 1 96.12 66 ALA B N 1
ATOM 2937 C CA . ALA B 1 66 ? 9.977 30.766 -1.465 1 96.12 66 ALA B CA 1
ATOM 2938 C C . ALA B 1 66 ? 9.281 29.484 -1.02 1 96.12 66 ALA B C 1
ATOM 2940 O O . ALA B 1 66 ? 9.648 28.391 -1.448 1 96.12 66 ALA B O 1
ATOM 2941 N N . GLY B 1 67 ? 8.305 29.531 -0.204 1 96.5 67 GLY B N 1
ATOM 2942 C CA . GLY B 1 67 ? 7.605 28.359 0.268 1 96.5 67 GLY B CA 1
ATOM 2943 C C . GLY B 1 67 ? 6.48 28.672 1.233 1 96.5 67 GLY B C 1
ATOM 2944 O O . GLY B 1 67 ? 6.34 29.812 1.673 1 96.5 67 GLY B O 1
ATOM 2945 N N . ILE B 1 68 ? 5.68 27.703 1.521 1 97.19 68 ILE B N 1
ATOM 2946 C CA . ILE B 1 68 ? 4.543 27.875 2.42 1 97.19 68 ILE B CA 1
ATOM 2947 C C . ILE B 1 68 ? 4.289 26.578 3.174 1 97.19 68 ILE B C 1
ATOM 2949 O O . ILE B 1 68 ? 4.574 25.484 2.664 1 97.19 68 ILE B O 1
ATOM 2953 N N . VAL B 1 69 ? 3.811 26.641 4.395 1 97.75 69 VAL B N 1
ATOM 2954 C CA . VAL B 1 69 ? 3.336 25.5 5.172 1 97.75 69 VAL B CA 1
ATOM 2955 C C . VAL B 1 69 ? 2.344 25.969 6.23 1 97.75 69 VAL B C 1
ATOM 2957 O O . VAL B 1 69 ? 2.449 27.094 6.73 1 97.75 69 VAL B O 1
ATOM 2960 N N . GLN B 1 70 ? 1.379 25.172 6.508 1 98.38 70 GLN B N 1
ATOM 2961 C CA . GLN B 1 70 ? 0.499 25.453 7.641 1 98.38 70 GLN B CA 1
ATOM 2962 C C . GLN B 1 70 ? 0.612 24.359 8.695 1 98.38 70 GLN B C 1
ATOM 2964 O O . GLN B 1 70 ? 0.684 23.172 8.367 1 98.38 70 GLN B O 1
ATOM 2969 N N . PHE B 1 71 ? 0.669 24.75 9.922 1 98.56 71 PHE B N 1
ATOM 2970 C CA . PHE B 1 71 ? 0.593 23.859 11.07 1 98.56 71 PHE B CA 1
ATOM 2971 C C . PHE B 1 71 ? -0.7 24.078 11.852 1 98.56 71 PHE B C 1
ATOM 2973 O O . PHE B 1 71 ? -1.112 25.219 12.062 1 98.56 71 PHE B O 1
ATOM 2980 N N . VAL B 1 72 ? -1.35 23.016 12.195 1 98.5 72 VAL B N 1
ATOM 2981 C CA . VAL B 1 72 ? -2.572 23.047 12.992 1 98.5 72 VAL B CA 1
ATOM 2982 C C . VAL B 1 72 ? -2.396 22.188 14.242 1 98.5 72 VAL B C 1
ATOM 2984 O O . VAL B 1 72 ? -1.934 21.047 14.156 1 98.5 72 VAL B O 1
ATOM 2987 N N . GLN B 1 73 ? -2.676 22.781 15.367 1 98.31 73 GLN B N 1
ATOM 2988 C CA . GLN B 1 73 ? -2.707 21.984 16.594 1 98.31 73 GLN B CA 1
ATOM 2989 C C . GLN B 1 73 ? -3.992 21.172 16.688 1 98.31 73 GLN B C 1
ATOM 2991 O O . GLN B 1 73 ? -5.09 21.719 16.703 1 98.31 73 GLN B O 1
ATOM 2996 N N . LEU B 1 74 ? -3.902 19.875 16.797 1 98 74 LEU B N 1
ATOM 2997 C CA . LEU B 1 74 ? -5.059 18.984 16.797 1 98 74 LEU B CA 1
ATOM 2998 C C . LEU B 1 74 ? -5.461 18.609 18.219 1 98 74 LEU B C 1
ATOM 3000 O O . LEU B 1 74 ? -6.617 18.266 18.453 1 98 74 LEU B O 1
ATOM 3004 N N . SER B 1 75 ? -4.551 18.531 19.109 1 97.31 75 SER B N 1
ATOM 3005 C CA . SER B 1 75 ? -4.73 18.281 20.531 1 97.31 75 SER B CA 1
ATOM 3006 C C . SER B 1 75 ? -3.656 18.984 21.359 1 97.31 75 SER B C 1
ATOM 3008 O O . SER B 1 75 ? -2.85 19.734 20.828 1 97.31 75 SER B O 1
ATOM 3010 N N . ALA B 1 76 ? -3.639 18.734 22.625 1 96 76 ALA B N 1
ATOM 3011 C CA . ALA B 1 76 ? -2.662 19.375 23.516 1 96 76 ALA B CA 1
ATOM 3012 C C . ALA B 1 76 ? -1.239 18.969 23.141 1 96 76 ALA B C 1
ATOM 3014 O O . ALA B 1 76 ? -0.289 19.703 23.375 1 96 76 ALA B O 1
ATOM 3015 N N . HIS B 1 77 ? -1.097 17.828 22.484 1 97.38 77 HIS B N 1
ATOM 3016 C CA . HIS B 1 77 ? 0.268 17.359 22.266 1 97.38 77 HIS B CA 1
ATOM 3017 C C . HIS B 1 77 ? 0.509 17 20.812 1 97.38 77 HIS B C 1
ATOM 3019 O O . HIS B 1 77 ? 1.55 16.422 20.469 1 97.38 77 HIS B O 1
ATOM 3025 N N . GLU B 1 78 ? -0.493 17.219 19.938 1 98.62 78 GLU B N 1
ATOM 3026 C CA . GLU B 1 78 ? -0.335 16.812 18.547 1 98.62 78 GLU B CA 1
ATOM 3027 C C . GLU B 1 78 ? -0.531 18 17.609 1 98.62 78 GLU B C 1
ATOM 3029 O O . GLU B 1 78 ? -1.436 18.812 17.797 1 98.62 78 GLU B O 1
ATOM 3034 N N . ALA B 1 79 ? 0.283 18.031 16.578 1 98.62 79 ALA B N 1
ATOM 3035 C CA . ALA B 1 79 ? 0.13 19 15.492 1 98.62 79 ALA B CA 1
ATOM 3036 C C . ALA B 1 79 ? 0.165 18.328 14.125 1 98.62 79 ALA B C 1
ATOM 3038 O O . ALA B 1 79 ? 0.641 17.203 14 1 98.62 79 ALA B O 1
ATOM 3039 N N . TRP B 1 80 ? -0.399 18.984 13.195 1 98.75 80 TRP B N 1
ATOM 3040 C CA . TRP B 1 80 ? -0.469 18.5 11.82 1 98.75 80 TRP B CA 1
ATOM 3041 C C . TRP B 1 80 ? 0.101 19.531 10.859 1 98.75 80 TRP B C 1
ATOM 3043 O O . TRP B 1 80 ? -0.251 20.719 10.922 1 98.75 80 TRP B O 1
ATOM 3053 N N . ALA B 1 81 ? 0.994 19.109 10.016 1 98.44 81 ALA B N 1
ATOM 3054 C CA . ALA B 1 81 ? 1.573 19.953 8.977 1 98.44 81 ALA B CA 1
ATOM 3055 C C . ALA B 1 81 ? 0.91 19.688 7.625 1 98.44 81 ALA B C 1
ATOM 3057 O O . ALA B 1 81 ? 0.776 18.547 7.207 1 98.44 81 ALA B O 1
ATOM 3058 N N . GLN B 1 82 ? 0.503 20.719 6.93 1 97.06 82 GLN B N 1
ATOM 3059 C CA . GLN B 1 82 ? -0.153 20.547 5.637 1 97.06 82 GLN B CA 1
ATOM 3060 C C . GLN B 1 82 ? 0.233 21.672 4.68 1 97.06 82 GLN B C 1
ATOM 3062 O O . GLN B 1 82 ? 0.702 22.734 5.109 1 97.06 82 GLN B O 1
ATOM 3067 N N . GLY B 1 83 ? 0.073 21.406 3.387 1 95 83 GLY B N 1
ATOM 3068 C CA . GLY B 1 83 ? 0.348 22.406 2.357 1 95 83 GLY B CA 1
ATOM 3069 C C . GLY B 1 83 ? 1.82 22.75 2.24 1 95 83 GLY B C 1
ATOM 3070 O O . GLY B 1 83 ? 2.174 23.906 2.006 1 95 83 GLY B O 1
ATOM 3071 N N . MET B 1 84 ? 2.658 21.781 2.496 1 94.62 84 MET B N 1
ATOM 3072 C CA . MET B 1 84 ? 4.098 22.016 2.396 1 94.62 84 MET B CA 1
ATOM 3073 C C . MET B 1 84 ? 4.523 22.156 0.938 1 94.62 84 MET B C 1
ATOM 3075 O O . MET B 1 84 ? 4.57 21.172 0.202 1 94.62 84 MET B O 1
ATOM 3079 N N . ARG B 1 85 ? 4.734 23.422 0.559 1 94.44 85 ARG B N 1
ATOM 3080 C CA . ARG B 1 85 ? 5.137 23.719 -0.811 1 94.44 85 ARG B CA 1
ATOM 3081 C C . ARG B 1 85 ? 6.43 24.531 -0.834 1 94.44 85 ARG B C 1
ATOM 3083 O O . ARG B 1 85 ? 6.621 25.438 -0.015 1 94.44 85 ARG B O 1
ATOM 3090 N N . THR B 1 86 ? 7.25 24.188 -1.677 1 92.88 86 THR B N 1
ATOM 3091 C CA . THR B 1 86 ? 8.453 24.953 -1.959 1 92.88 86 THR B CA 1
ATOM 3092 C C . THR B 1 86 ? 8.43 25.484 -3.391 1 92.88 86 T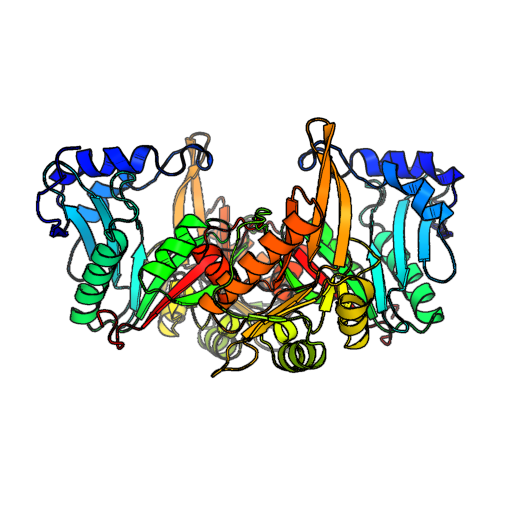HR B C 1
ATOM 3094 O O . THR B 1 86 ? 8.164 24.734 -4.332 1 92.88 86 THR B O 1
ATOM 3097 N N . ASN B 1 87 ? 8.656 26.766 -3.506 1 92.44 87 ASN B N 1
ATOM 3098 C CA . ASN B 1 87 ? 8.836 27.391 -4.812 1 92.44 87 ASN B CA 1
ATOM 3099 C C . ASN B 1 87 ? 9.945 26.719 -5.609 1 92.44 87 ASN B C 1
ATOM 3101 O O . ASN B 1 87 ? 11.062 26.578 -5.117 1 92.44 87 ASN B O 1
ATOM 3105 N N . PRO B 1 88 ? 9.602 26.297 -6.781 1 90 88 PRO B N 1
ATOM 3106 C CA . PRO B 1 88 ? 10.586 25.562 -7.586 1 90 88 PRO B CA 1
ATOM 3107 C C . PRO B 1 88 ? 11.906 26.297 -7.723 1 90 88 PRO B C 1
ATOM 3109 O O . PRO B 1 88 ? 12.969 25.672 -7.789 1 90 88 PRO B O 1
ATOM 3112 N N . GLU B 1 89 ? 11.906 27.578 -7.742 1 89.88 89 GLU B N 1
ATOM 3113 C CA . GLU B 1 89 ? 13.109 28.375 -7.898 1 89.88 89 GLU B CA 1
ATOM 3114 C C . GLU B 1 89 ? 14.008 28.281 -6.668 1 89.88 89 GLU B C 1
ATOM 3116 O O . GLU B 1 89 ? 15.18 28.672 -6.715 1 89.88 89 GLU B O 1
ATOM 3121 N N . TYR B 1 90 ? 13.469 27.797 -5.656 1 90.44 90 TYR B N 1
ATOM 3122 C CA . TYR B 1 90 ? 14.219 27.766 -4.406 1 90.44 90 TYR B CA 1
ATOM 3123 C C . TYR B 1 90 ? 14.445 26.328 -3.939 1 90.44 90 TYR B C 1
ATOM 3125 O O . TYR B 1 90 ? 14.812 26.109 -2.785 1 90.44 90 TYR B O 1
ATOM 3133 N N . ARG B 1 91 ? 14.156 25.359 -4.781 1 86.38 91 ARG B N 1
ATOM 3134 C CA . ARG B 1 91 ? 14.352 23.969 -4.402 1 86.38 91 ARG B CA 1
ATOM 3135 C C . ARG B 1 91 ? 15.828 23.672 -4.16 1 86.38 91 ARG B C 1
ATOM 3137 O O . ARG B 1 91 ? 16.688 24.188 -4.875 1 86.38 91 ARG B O 1
ATOM 3144 N N . GLY B 1 92 ? 16.062 22.859 -3.178 1 84 92 GLY B N 1
ATOM 3145 C CA . GLY B 1 92 ? 17.438 22.516 -2.848 1 84 92 GLY B CA 1
ATOM 3146 C C . GLY B 1 92 ? 18.141 23.562 -2.008 1 84 92 GLY B C 1
ATOM 3147 O O . GLY B 1 92 ? 19.328 23.438 -1.7 1 84 92 GLY B O 1
ATOM 3148 N N . SER B 1 93 ? 17.375 24.625 -1.62 1 85.5 93 SER B N 1
ATOM 3149 C CA . SER B 1 93 ? 17.969 25.734 -0.893 1 85.5 93 SER B CA 1
ATOM 3150 C C . SER B 1 93 ? 17.719 25.625 0.606 1 85.5 93 SER B C 1
ATOM 3152 O O . SER B 1 93 ? 18.047 26.531 1.369 1 85.5 93 SER B O 1
ATOM 3154 N N . GLY B 1 94 ? 17.125 24.547 0.973 1 88.31 94 GLY B N 1
ATOM 3155 C CA . GLY B 1 94 ? 16.859 24.359 2.391 1 88.31 94 GLY B CA 1
ATOM 3156 C C . GLY B 1 94 ? 15.609 25.047 2.873 1 88.31 94 GLY B C 1
ATOM 3157 O O . GLY B 1 94 ? 15.289 25.016 4.062 1 88.31 94 GLY B O 1
ATOM 3158 N N . VAL B 1 95 ? 14.875 25.688 2.088 1 91.38 95 VAL B N 1
ATOM 3159 C CA . VAL B 1 95 ? 13.68 26.453 2.408 1 91.38 95 VAL B CA 1
ATOM 3160 C C . VAL B 1 95 ? 12.664 25.562 3.117 1 91.38 95 VAL B C 1
ATOM 3162 O O . VAL B 1 95 ? 12.07 25.969 4.117 1 91.38 95 VAL B O 1
ATOM 3165 N N . GLY B 1 96 ? 12.484 24.375 2.631 1 92.25 96 GLY B N 1
ATOM 3166 C CA . GLY B 1 96 ? 11.547 23.453 3.238 1 92.25 96 GLY B CA 1
ATOM 3167 C C . GLY B 1 96 ? 11.859 23.156 4.691 1 92.25 96 GLY B C 1
ATOM 3168 O O . GLY B 1 96 ? 10.969 23.156 5.539 1 92.25 96 GLY B O 1
ATOM 3169 N N . LEU B 1 97 ? 13.102 22.953 4.91 1 93.06 97 LEU B N 1
ATOM 3170 C CA . LEU B 1 97 ? 13.562 22.641 6.258 1 93.06 97 LEU B CA 1
ATOM 3171 C C . LEU B 1 97 ? 13.328 23.828 7.191 1 93.06 97 LEU B C 1
ATOM 3173 O O . LEU B 1 97 ? 12.867 23.641 8.32 1 93.06 97 LEU B O 1
ATOM 3177 N N . GLN B 1 98 ? 13.648 24.969 6.734 1 94.19 98 GLN B N 1
ATOM 3178 C CA . GLN B 1 98 ? 13.469 26.172 7.543 1 94.19 98 GLN B CA 1
ATOM 3179 C C . GLN B 1 98 ? 11.992 26.391 7.879 1 94.19 98 GLN B C 1
ATOM 3181 O O . GLN B 1 98 ? 11.656 26.75 9.008 1 94.19 98 GLN B O 1
ATOM 3186 N N . LEU B 1 99 ? 11.172 26.203 6.906 1 95.88 99 LEU B N 1
ATOM 3187 C CA . LEU B 1 99 ? 9.734 26.359 7.105 1 95.88 99 LEU B CA 1
ATOM 3188 C C . LEU B 1 99 ? 9.219 25.375 8.148 1 95.88 99 LEU B C 1
ATOM 3190 O O . LEU B 1 99 ? 8.5 25.75 9.07 1 95.88 99 LEU B O 1
ATOM 3194 N N . VAL B 1 100 ? 9.586 24.156 7.996 1 96.75 100 VAL B N 1
ATOM 3195 C CA . VAL B 1 100 ? 9.102 23.094 8.875 1 96.75 100 VAL B CA 1
ATOM 3196 C C . VAL B 1 100 ? 9.625 23.312 10.289 1 96.75 100 VAL B C 1
ATOM 3198 O O . VAL B 1 100 ? 8.891 23.141 11.266 1 96.75 100 VAL B O 1
ATOM 3201 N N . HIS B 1 101 ? 10.859 23.719 10.406 1 96.62 101 HIS B N 1
ATOM 3202 C CA . HIS B 1 101 ? 11.43 23.984 11.719 1 96.62 101 HIS B CA 1
ATOM 3203 C C . HIS B 1 101 ? 10.719 25.141 12.414 1 96.62 101 HIS B C 1
ATOM 3205 O O . HIS B 1 101 ? 10.539 25.125 13.633 1 96.62 101 HIS B O 1
ATOM 3211 N N . ALA B 1 102 ? 10.383 26.141 11.633 1 97.06 102 ALA B N 1
ATOM 3212 C CA . ALA B 1 102 ? 9.586 27.219 12.211 1 97.06 102 ALA B CA 1
ATOM 3213 C C . ALA B 1 102 ? 8.258 26.703 12.75 1 97.06 102 ALA B C 1
ATOM 3215 O O . ALA B 1 102 ? 7.812 27.109 13.82 1 97.06 102 ALA B O 1
ATOM 3216 N N . GLY B 1 103 ? 7.633 25.828 11.992 1 97.81 103 GLY B N 1
ATOM 3217 C CA . GLY B 1 103 ? 6.414 25.188 12.445 1 97.81 103 GLY B CA 1
ATOM 3218 C C . GLY B 1 103 ? 6.617 24.344 13.688 1 97.81 103 GLY B C 1
ATOM 3219 O O . GLY B 1 103 ? 5.793 24.375 14.609 1 97.81 103 GLY B O 1
ATOM 3220 N N . PHE B 1 104 ? 7.723 23.562 13.711 1 98.06 104 PHE B N 1
ATOM 3221 C CA . PHE B 1 104 ? 8.062 22.766 14.891 1 98.06 104 PHE B CA 1
ATOM 3222 C C . PHE B 1 104 ? 8.234 23.656 16.109 1 98.06 104 PHE B C 1
ATOM 3224 O O . PHE B 1 104 ? 7.719 23.344 17.188 1 98.06 104 PHE B O 1
ATOM 3231 N N . ASP B 1 105 ? 8.953 24.734 15.945 1 97.38 105 ASP B N 1
ATOM 3232 C CA . ASP B 1 105 ? 9.164 25.688 17.047 1 97.38 105 ASP B CA 1
ATOM 3233 C C . ASP B 1 105 ? 7.836 26.203 17.578 1 97.38 105 ASP B C 1
ATOM 3235 O O . ASP B 1 105 ? 7.602 26.219 18.781 1 97.38 105 ASP B O 1
ATOM 3239 N N . TRP B 1 106 ? 7.055 26.672 16.656 1 97.5 106 TRP B N 1
ATOM 3240 C CA . TRP B 1 106 ? 5.746 27.188 17.031 1 97.5 106 TRP B CA 1
ATOM 3241 C C . TRP B 1 106 ? 4.941 26.141 17.797 1 97.5 106 TRP B C 1
ATOM 3243 O O . TRP B 1 106 ? 4.367 26.438 18.844 1 97.5 106 TRP B O 1
ATOM 3253 N N . ALA B 1 107 ? 4.863 24.938 17.25 1 97.56 107 ALA B N 1
ATOM 3254 C CA . ALA B 1 107 ? 4.109 23.859 17.891 1 97.56 107 ALA B CA 1
ATOM 3255 C C . ALA B 1 107 ? 4.652 23.547 19.281 1 97.56 107 ALA B C 1
ATOM 3257 O O . ALA B 1 107 ? 3.881 23.359 20.219 1 97.56 107 ALA B O 1
ATOM 3258 N N . ARG B 1 108 ? 5.926 23.547 19.391 1 96.12 108 ARG B N 1
ATOM 3259 C CA . ARG B 1 108 ? 6.562 23.297 20.672 1 96.12 108 ARG B CA 1
ATOM 3260 C C . ARG B 1 108 ? 6.16 24.344 21.703 1 96.12 108 ARG B C 1
ATOM 3262 O O . ARG B 1 108 ? 5.941 24.031 22.875 1 96.12 108 ARG B O 1
ATOM 3269 N N . GLU B 1 109 ? 6.156 25.5 21.281 1 95.5 109 GLU B N 1
ATOM 3270 C CA . GLU B 1 109 ? 5.777 26.594 22.172 1 95.5 109 GLU B CA 1
ATOM 3271 C C . GLU B 1 109 ? 4.371 26.391 22.719 1 95.5 109 GLU B C 1
ATOM 3273 O O . GLU B 1 109 ? 4.047 26.891 23.797 1 95.5 109 GLU B O 1
ATOM 3278 N N . GLN B 1 110 ? 3.564 25.656 22.016 1 94.75 110 GLN B N 1
ATOM 3279 C CA . GLN B 1 110 ? 2.189 25.391 22.438 1 94.75 110 GLN B CA 1
ATOM 3280 C C . GLN B 1 110 ? 2.096 24.109 23.25 1 94.75 110 GLN B C 1
ATOM 3282 O O . GLN B 1 110 ? 0.999 23.672 23.594 1 94.75 110 GLN B O 1
ATOM 3287 N N . GLY B 1 111 ? 3.219 23.469 23.484 1 94.94 111 GLY B N 1
ATOM 3288 C CA . GLY B 1 111 ? 3.246 22.266 24.297 1 94.94 111 GLY B CA 1
ATOM 3289 C C . GLY B 1 111 ? 3.121 21 23.469 1 94.94 111 GLY B C 1
ATOM 3290 O O . GLY B 1 111 ? 3.039 19.891 24.031 1 94.94 111 GLY B O 1
ATOM 3291 N N . VAL B 1 112 ? 3.096 21.078 22.203 1 97.69 112 VAL B N 1
ATOM 3292 C CA . VAL B 1 112 ? 2.957 19.953 21.297 1 97.69 112 VAL B CA 1
ATOM 3293 C C . VAL B 1 112 ? 4.246 19.125 21.297 1 97.69 112 VAL B C 1
ATOM 3295 O O . VAL B 1 112 ? 5.344 19.688 21.297 1 97.69 112 VAL B O 1
ATOM 3298 N N . THR B 1 113 ? 4.113 17.766 21.25 1 98.12 113 THR B N 1
ATOM 3299 C CA . THR B 1 113 ? 5.293 16.906 21.344 1 98.12 113 THR B CA 1
ATOM 3300 C C . THR B 1 113 ? 5.477 16.094 20.062 1 98.12 113 THR B C 1
ATOM 3302 O O . THR B 1 113 ? 6.531 15.492 19.844 1 98.12 113 THR B O 1
ATOM 3305 N N . VAL B 1 114 ? 4.43 16.094 19.203 1 98.5 114 VAL B N 1
ATOM 3306 C CA . VAL B 1 114 ? 4.559 15.344 17.953 1 98.5 114 VAL B CA 1
ATOM 3307 C C . VAL B 1 114 ? 3.873 16.109 16.828 1 98.5 114 VAL B C 1
ATOM 3309 O O . VAL B 1 114 ? 2.787 16.656 17 1 98.5 114 VAL B O 1
ATOM 3312 N N . ALA B 1 115 ? 4.496 16.234 15.711 1 98.62 115 ALA B N 1
ATOM 3313 C CA . ALA B 1 115 ? 3.926 16.766 14.477 1 98.62 115 ALA B CA 1
ATOM 3314 C C . ALA B 1 115 ? 3.875 15.688 13.391 1 98.62 115 ALA B C 1
ATOM 3316 O O . ALA B 1 115 ? 4.809 14.898 13.25 1 98.62 115 ALA B O 1
ATOM 3317 N N . ARG B 1 116 ? 2.811 15.641 12.641 1 98.81 116 ARG B N 1
ATOM 3318 C CA . ARG B 1 116 ? 2.662 14.641 11.594 1 98.81 116 ARG B CA 1
ATOM 3319 C C . ARG B 1 116 ? 2.197 15.273 10.289 1 98.81 116 ARG B C 1
ATOM 3321 O O . ARG B 1 116 ? 1.723 16.406 10.281 1 98.81 116 ARG B O 1
ATOM 3328 N N . ASN B 1 117 ? 2.361 14.617 9.227 1 98.44 117 ASN B N 1
ATOM 3329 C CA . ASN B 1 117 ? 1.854 14.961 7.906 1 98.44 117 ASN B CA 1
ATOM 3330 C C . ASN B 1 117 ? 1.486 13.719 7.102 1 98.44 117 ASN B C 1
ATOM 3332 O O . ASN B 1 117 ? 1.707 12.594 7.555 1 98.44 117 ASN B O 1
ATOM 3336 N N . MET B 1 118 ? 0.816 13.961 6.066 1 97.81 118 MET B N 1
ATOM 3337 C CA . MET B 1 118 ? 0.374 12.875 5.203 1 97.81 118 MET B CA 1
ATOM 3338 C C . MET B 1 118 ? 0.853 13.086 3.771 1 97.81 118 MET B C 1
ATOM 3340 O O . MET B 1 118 ? 0.818 14.203 3.262 1 97.81 118 MET B O 1
ATOM 3344 N N . VAL B 1 119 ? 1.342 12.031 3.146 1 96.88 119 VAL B N 1
ATOM 3345 C CA . VAL B 1 119 ? 1.847 12.062 1.778 1 96.88 119 VAL B CA 1
ATOM 3346 C C . VAL B 1 119 ? 1.343 10.844 1.011 1 96.88 119 VAL B C 1
ATOM 3348 O O . VAL B 1 119 ? 1.372 9.727 1.525 1 96.88 119 VAL B O 1
ATOM 3351 N N . PHE B 1 120 ? 0.895 11.078 -0.218 1 94.56 120 PHE B N 1
ATOM 3352 C CA . PHE B 1 120 ? 0.582 9.93 -1.051 1 94.56 120 PHE B CA 1
ATOM 3353 C C . PHE B 1 120 ? 1.799 9.023 -1.204 1 94.56 120 PHE B C 1
ATOM 3355 O O . PHE B 1 120 ? 2.92 9.508 -1.378 1 94.56 120 PHE B O 1
ATOM 3362 N N . SER B 1 121 ? 1.546 7.75 -1.279 1 94 121 SER B N 1
ATOM 3363 C CA . SER B 1 121 ? 2.646 6.793 -1.291 1 94 121 SER B CA 1
ATOM 3364 C C . SER B 1 121 ? 3.439 6.875 -2.59 1 94 121 SER B C 1
ATOM 3366 O O . SER B 1 121 ? 4.613 6.504 -2.633 1 94 121 SER B O 1
ATOM 3368 N N . TRP B 1 122 ? 2.854 7.348 -3.676 1 91.56 122 TRP B N 1
ATOM 3369 C CA . TRP B 1 122 ? 3.506 7.414 -4.98 1 91.56 122 TRP B CA 1
ATOM 3370 C C . TRP B 1 122 ? 4.273 8.727 -5.141 1 91.56 122 TRP B C 1
ATOM 3372 O O . TRP B 1 122 ? 5.066 8.875 -6.07 1 91.56 122 TRP B O 1
ATOM 3382 N N . ASN B 1 123 ? 3.975 9.656 -4.266 1 92.88 123 ASN B N 1
ATOM 3383 C CA . ASN B 1 123 ? 4.547 10.992 -4.355 1 92.88 123 ASN B CA 1
ATOM 3384 C C . ASN B 1 123 ? 5.988 11.023 -3.854 1 92.88 123 ASN B C 1
ATOM 3386 O O . ASN B 1 123 ? 6.277 11.617 -2.812 1 92.88 123 ASN B O 1
ATOM 3390 N N . VAL B 1 124 ? 6.875 10.578 -4.641 1 92.5 124 VAL B N 1
ATOM 3391 C CA . VAL B 1 124 ? 8.281 10.398 -4.301 1 92.5 124 VAL B CA 1
ATOM 3392 C C . VAL B 1 124 ? 8.867 11.727 -3.826 1 92.5 124 VAL B C 1
ATOM 3394 O O . VAL B 1 124 ? 9.562 11.781 -2.807 1 92.5 124 VAL B O 1
ATOM 3397 N N . MET B 1 125 ? 8.594 12.766 -4.52 1 90.62 125 MET B N 1
ATOM 3398 C CA . MET B 1 125 ? 9.148 14.07 -4.172 1 90.62 125 MET B CA 1
ATOM 3399 C C . MET B 1 125 ? 8.641 14.531 -2.809 1 90.62 125 MET B C 1
ATOM 3401 O O . MET B 1 125 ? 9.414 15.016 -1.983 1 90.62 125 MET B O 1
ATOM 3405 N N . GLY B 1 126 ? 7.301 14.375 -2.623 1 93.56 126 GLY B N 1
ATOM 3406 C CA . GLY B 1 126 ? 6.727 14.758 -1.345 1 93.56 126 GLY B CA 1
ATOM 3407 C C . GLY B 1 126 ? 7.281 13.969 -0.177 1 93.56 126 GLY B C 1
ATOM 3408 O O . GLY B 1 126 ? 7.562 14.531 0.884 1 93.56 126 GLY B O 1
ATOM 3409 N N . LEU B 1 127 ? 7.445 12.672 -0.353 1 95.62 127 LEU B N 1
ATOM 3410 C CA . LEU B 1 127 ? 8.008 11.812 0.685 1 95.62 127 LEU B CA 1
ATOM 3411 C C . LEU B 1 127 ? 9.438 12.219 1.009 1 95.62 127 LEU B C 1
ATOM 3413 O O . LEU B 1 127 ? 9.805 12.344 2.18 1 95.62 127 LEU B O 1
ATOM 3417 N N . GLY B 1 128 ? 10.211 12.375 -0.016 1 93.69 128 GLY B N 1
ATOM 3418 C CA . GLY B 1 128 ? 11.578 12.828 0.178 1 93.69 128 GLY B CA 1
ATOM 3419 C C . GLY B 1 128 ? 11.672 14.141 0.933 1 93.69 128 GLY B C 1
ATOM 3420 O O . GLY B 1 128 ? 12.516 14.297 1.817 1 93.69 128 GLY B O 1
ATOM 3421 N N . HIS B 1 129 ? 10.836 15.062 0.563 1 92.44 129 HIS B N 1
ATOM 3422 C CA . HIS B 1 129 ? 10.797 16.359 1.23 1 92.44 129 HIS B CA 1
ATOM 3423 C C . HIS B 1 129 ? 10.453 16.203 2.709 1 92.44 129 HIS B C 1
ATOM 3425 O O . HIS B 1 129 ? 11.102 16.828 3.564 1 92.44 129 HIS B O 1
ATOM 3431 N N . SER B 1 130 ? 9.453 15.445 3.01 1 96.12 130 SER B N 1
ATOM 3432 C CA . SER B 1 130 ? 9.055 15.227 4.398 1 96.12 130 SER B CA 1
ATOM 3433 C C . SER B 1 130 ? 10.203 14.625 5.207 1 96.12 130 SER B C 1
ATOM 3435 O O . SER B 1 130 ? 10.508 15.102 6.305 1 96.12 130 SER B O 1
ATOM 3437 N N . ARG B 1 131 ? 10.82 13.664 4.648 1 95.5 131 ARG B N 1
ATOM 3438 C CA . ARG B 1 131 ? 11.938 13.023 5.324 1 95.5 131 ARG B CA 1
ATOM 3439 C C . ARG B 1 131 ? 13.078 14.008 5.543 1 95.5 131 ARG B C 1
ATOM 3441 O O . ARG B 1 131 ? 13.656 14.062 6.633 1 95.5 131 ARG B O 1
ATOM 3448 N N . ALA B 1 132 ? 13.359 14.766 4.566 1 90.88 132 ALA B N 1
ATOM 3449 C CA . ALA B 1 132 ? 14.453 15.734 4.637 1 90.88 132 ALA B CA 1
ATOM 3450 C C . ALA B 1 132 ? 14.133 16.844 5.637 1 90.88 132 ALA B C 1
ATOM 3452 O O . ALA B 1 132 ? 15.039 17.469 6.195 1 90.88 132 ALA B O 1
ATOM 3453 N N . SER B 1 133 ? 12.875 17.047 5.844 1 91.44 133 SER B N 1
ATOM 3454 C CA . SER B 1 133 ? 12.445 18.125 6.727 1 91.44 133 SER B CA 1
ATOM 3455 C C . SER B 1 133 ? 12.352 17.656 8.172 1 91.44 133 SER B C 1
ATOM 3457 O O . SER B 1 133 ? 12 18.438 9.062 1 91.44 133 SER B O 1
ATOM 3459 N N . GLY B 1 134 ? 12.609 16.406 8.391 1 92.12 134 GLY B N 1
ATOM 3460 C CA . GLY B 1 134 ? 12.719 15.969 9.773 1 92.12 134 GLY B CA 1
ATOM 3461 C C . GLY B 1 134 ? 11.625 14.992 10.18 1 92.12 134 GLY B C 1
ATOM 3462 O O . GLY B 1 134 ? 11.578 14.555 11.328 1 92.12 134 GLY B O 1
ATOM 3463 N N . PHE B 1 135 ? 10.773 14.656 9.328 1 97.38 135 PHE B N 1
ATOM 3464 C CA . PHE B 1 135 ? 9.742 13.664 9.633 1 97.38 135 PHE B CA 1
ATOM 3465 C C . PHE B 1 135 ? 10.281 12.258 9.43 1 97.38 135 PHE B C 1
ATOM 3467 O O . PHE B 1 135 ? 11.039 12 8.492 1 97.38 135 PHE B O 1
ATOM 3474 N N . ALA B 1 136 ? 9.891 11.383 10.266 1 97.38 136 ALA B N 1
ATOM 3475 C CA . ALA B 1 136 ? 10.188 9.961 10.164 1 97.38 136 ALA B CA 1
ATOM 3476 C C . ALA B 1 136 ? 8.945 9.164 9.781 1 97.38 136 ALA B C 1
ATOM 3478 O O . ALA B 1 136 ? 7.816 9.625 9.992 1 97.38 136 ALA B O 1
ATOM 3479 N N . PRO B 1 137 ? 9.133 7.973 9.211 1 97.56 137 PRO B N 1
ATOM 3480 C CA . PRO B 1 137 ? 7.969 7.148 8.867 1 97.56 137 PRO B CA 1
ATOM 3481 C C . PRO B 1 137 ? 7.133 6.777 10.086 1 97.56 137 PRO B C 1
ATOM 3483 O O . PRO B 1 137 ? 7.68 6.512 11.156 1 97.56 137 PRO B O 1
ATOM 3486 N N . ALA B 1 138 ? 5.816 6.77 9.922 1 97.94 138 ALA B N 1
ATOM 3487 C CA . ALA B 1 138 ? 4.934 6.398 11.023 1 97.94 138 ALA B CA 1
ATOM 3488 C C . ALA B 1 138 ? 4.012 5.25 10.617 1 97.94 138 ALA B C 1
ATOM 3490 O O . ALA B 1 138 ? 4.203 4.109 11.055 1 97.94 138 ALA B O 1
ATOM 3491 N N . THR B 1 139 ? 3.021 5.547 9.766 1 98.06 139 THR B N 1
ATOM 3492 C CA . THR B 1 139 ? 2.062 4.508 9.406 1 98.06 139 THR B CA 1
ATOM 3493 C C . THR B 1 139 ? 1.51 4.738 8.008 1 98.06 139 THR B C 1
ATOM 3495 O O . THR B 1 139 ? 1.914 5.68 7.32 1 98.06 139 THR B O 1
ATOM 3498 N N . GLU B 1 140 ? 0.633 3.816 7.551 1 98.12 140 GLU B N 1
ATOM 3499 C CA . GLU B 1 140 ? 0.019 3.887 6.23 1 98.12 140 GLU B CA 1
ATOM 3500 C C . GLU B 1 140 ? -1.433 3.42 6.27 1 98.12 140 GLU B C 1
ATOM 3502 O O . GLU B 1 140 ? -1.789 2.553 7.07 1 98.12 140 GLU B O 1
ATOM 3507 N N . PHE B 1 141 ? -2.256 3.988 5.422 1 98.19 141 PHE B N 1
ATOM 3508 C CA . PHE B 1 141 ? -3.668 3.635 5.348 1 98.19 141 PHE B CA 1
ATOM 3509 C C . PHE B 1 141 ? -4.184 3.752 3.918 1 98.19 141 PHE B C 1
ATOM 3511 O O . PHE B 1 141 ? -3.469 4.227 3.033 1 98.19 141 PHE B O 1
ATOM 3518 N N . ARG B 1 142 ? -5.34 3.217 3.703 1 96.94 142 ARG B N 1
ATOM 3519 C CA . ARG B 1 142 ? -6.031 3.279 2.42 1 96.94 142 ARG B CA 1
ATOM 3520 C C . ARG B 1 142 ? -7.496 3.66 2.609 1 96.94 142 ARG B C 1
ATOM 3522 O O . ARG B 1 142 ? -8.07 3.447 3.682 1 96.94 142 ARG B O 1
ATOM 3529 N N . TRP B 1 143 ? -8.133 4.23 1.561 1 97.94 143 TRP B N 1
ATOM 3530 C CA . TRP B 1 143 ? -9.531 4.621 1.608 1 97.94 143 TRP B CA 1
ATOM 3531 C C . TRP B 1 143 ? -10.422 3.527 1.021 1 97.94 143 TRP B C 1
ATOM 3533 O O . TRP B 1 143 ? -10.086 2.928 -0.003 1 97.94 143 TRP B O 1
ATOM 3543 N N . VAL B 1 144 ? -11.531 3.295 1.685 1 98.12 144 VAL B N 1
ATOM 3544 C CA . VAL B 1 144 ? -12.586 2.406 1.213 1 98.12 144 VAL B CA 1
ATOM 3545 C C . VAL B 1 144 ? -13.875 3.201 0.982 1 98.12 144 VAL B C 1
ATOM 3547 O O . VAL B 1 144 ? -14.188 4.121 1.743 1 98.12 144 VAL B O 1
ATOM 3550 N N . HIS B 1 145 ? -14.703 2.803 -0.044 1 98.31 145 HIS B N 1
ATOM 3551 C CA . HIS B 1 145 ? -15.82 3.646 -0.449 1 98.31 145 HIS B CA 1
ATOM 3552 C C . HIS B 1 145 ? -17.109 2.834 -0.581 1 98.31 145 HIS B C 1
ATOM 3554 O O . HIS B 1 145 ? -17.641 2.697 -1.68 1 98.31 145 HIS B O 1
ATOM 3560 N N . PRO B 1 146 ? -17.641 2.408 0.52 1 98.44 146 PRO B N 1
ATOM 3561 C CA . PRO B 1 146 ? -18.969 1.793 0.399 1 98.44 146 PRO B CA 1
ATOM 3562 C C . PRO B 1 146 ? -20 2.734 -0.214 1 98.44 146 PRO B C 1
ATOM 3564 O O . PRO B 1 146 ? -19.984 3.936 0.064 1 98.44 146 PRO B O 1
ATOM 3567 N N . THR B 1 147 ? -20.859 2.223 -1.031 1 98.38 147 THR B N 1
ATOM 3568 C CA . THR B 1 147 ? -21.938 3.014 -1.6 1 98.38 147 THR B CA 1
ATOM 3569 C C . THR B 1 147 ? -23.078 3.191 -0.587 1 98.38 147 THR B C 1
ATOM 3571 O O . THR B 1 147 ? -23.562 2.215 -0.016 1 98.38 147 THR B O 1
ATOM 3574 N N . PRO B 1 148 ? -23.438 4.426 -0.414 1 98.75 148 PRO B N 1
ATOM 3575 C CA . PRO B 1 148 ? -24.578 4.617 0.479 1 98.75 148 PRO B CA 1
ATOM 3576 C C . PRO B 1 148 ? -25.797 3.793 0.065 1 98.75 148 PRO B C 1
ATOM 3578 O O . PRO B 1 148 ? -26.125 3.723 -1.122 1 98.75 148 PRO B O 1
ATOM 3581 N N . ASP B 1 149 ? -26.453 3.152 1.031 1 98.62 149 ASP B N 1
ATOM 3582 C CA . ASP B 1 149 ? -27.562 2.242 0.78 1 98.62 149 ASP B CA 1
ATOM 3583 C C . ASP B 1 149 ? -28.453 2.121 2.01 1 98.62 149 ASP B C 1
ATOM 3585 O O . ASP B 1 149 ? -28.125 1.402 2.955 1 98.62 149 ASP B O 1
ATOM 3589 N N . ALA B 1 150 ? -29.609 2.691 1.962 1 98.19 150 ALA B N 1
ATOM 3590 C CA . ALA B 1 150 ? -30.531 2.711 3.092 1 98.19 150 ALA B CA 1
ATOM 3591 C C . ALA B 1 150 ? -31.062 1.312 3.387 1 98.19 150 ALA B C 1
ATOM 3593 O O . ALA B 1 150 ? -31.562 1.05 4.484 1 98.19 150 ALA B O 1
ATOM 3594 N N . THR B 1 151 ? -30.922 0.458 2.455 1 98.12 151 THR B N 1
ATOM 3595 C CA . THR B 1 151 ? -31.531 -0.864 2.602 1 98.12 151 THR B CA 1
ATOM 3596 C C . THR B 1 151 ? -30.5 -1.874 3.094 1 98.12 151 THR B C 1
ATOM 3598 O O . THR B 1 151 ? -30.812 -3.045 3.307 1 98.12 151 THR B O 1
ATOM 3601 N N . ALA B 1 152 ? -29.234 -1.445 3.191 1 97.62 152 ALA B N 1
ATOM 3602 C CA . ALA B 1 152 ? -28.203 -2.354 3.68 1 97.62 152 ALA B CA 1
ATOM 3603 C C . ALA B 1 152 ? -28.547 -2.887 5.066 1 97.62 152 ALA B C 1
ATOM 3605 O O . ALA B 1 152 ? -29.016 -2.137 5.93 1 97.62 152 ALA B O 1
ATOM 3606 N N . THR B 1 153 ? -28.359 -4.18 5.305 1 95.88 153 THR B N 1
ATOM 3607 C CA . THR B 1 153 ? -28.703 -4.801 6.578 1 95.88 153 THR B CA 1
ATOM 3608 C C . THR B 1 153 ? -27.562 -5.664 7.09 1 95.88 153 THR B C 1
ATOM 3610 O O . THR B 1 153 ? -27.406 -6.812 6.672 1 95.88 153 THR B O 1
ATOM 3613 N N . PRO B 1 154 ? -26.797 -5.156 7.992 1 96.38 154 PRO B N 1
ATOM 3614 C CA . PRO B 1 154 ? -25.797 -6.012 8.641 1 96.38 154 PRO B CA 1
ATOM 3615 C C . PRO B 1 154 ? -26.422 -7.23 9.32 1 96.38 154 PRO B C 1
ATOM 3617 O O . PRO B 1 154 ? -27.562 -7.164 9.797 1 96.38 154 PRO B O 1
ATOM 3620 N N . SER B 1 155 ? -25.734 -8.328 9.281 1 95.75 155 SER B N 1
ATOM 3621 C CA . SER B 1 155 ? -26.188 -9.547 9.938 1 95.75 155 SER B CA 1
ATOM 3622 C C . SER B 1 155 ? -26.109 -9.422 11.453 1 95.75 155 SER B C 1
ATOM 3624 O O . SER B 1 155 ? -26.953 -9.953 12.172 1 95.75 155 SER B O 1
ATOM 3626 N N . ARG B 1 156 ? -25.109 -8.789 11.969 1 95.56 156 ARG B N 1
ATOM 3627 C CA . ARG B 1 156 ? -24.906 -8.57 13.398 1 95.56 156 ARG B CA 1
ATOM 3628 C C . ARG B 1 156 ? -25.578 -7.281 13.859 1 95.56 156 ARG B C 1
ATOM 3630 O O . ARG B 1 156 ? -25.906 -6.418 13.047 1 95.56 156 ARG B O 1
ATOM 3637 N N . ALA B 1 157 ? -25.766 -7.234 15.133 1 97.12 157 ALA B N 1
ATOM 3638 C CA . ALA B 1 157 ? -26.312 -6.008 15.711 1 97.12 157 ALA B CA 1
ATOM 3639 C C . ALA B 1 157 ? -25.328 -4.848 15.562 1 97.12 157 ALA B C 1
ATOM 3641 O O . ALA B 1 157 ? -24.125 -5.023 15.727 1 97.12 157 ALA B O 1
ATOM 3642 N N . VAL B 1 158 ? -25.875 -3.68 15.258 1 98 158 VAL B N 1
ATOM 3643 C CA . VAL B 1 158 ? -25.078 -2.451 15.219 1 98 158 VAL B CA 1
ATOM 3644 C C . VAL B 1 158 ? -25.5 -1.537 16.375 1 98 158 VAL B C 1
ATOM 3646 O O . VAL B 1 158 ? -26.672 -1.155 16.469 1 98 158 VAL B O 1
ATOM 3649 N N . THR B 1 159 ? -24.578 -1.207 17.188 1 97.62 159 THR B N 1
ATOM 3650 C CA . THR B 1 159 ? -24.859 -0.388 18.359 1 97.62 159 THR B CA 1
ATOM 3651 C C . THR B 1 159 ? -23.953 0.844 18.391 1 97.62 159 THR B C 1
ATOM 3653 O O . THR B 1 159 ? -23.078 0.998 17.547 1 97.62 159 THR B O 1
ATOM 3656 N N . GLY B 1 160 ? -24.234 1.745 19.328 1 98.06 160 GLY B N 1
ATOM 3657 C CA . GLY B 1 160 ? -23.406 2.904 19.594 1 98.06 160 GLY B CA 1
ATOM 3658 C C . GLY B 1 160 ? -22.672 2.828 20.922 1 98.06 160 GLY B C 1
ATOM 3659 O O . GLY B 1 160 ? -22.484 3.844 21.594 1 98.06 160 GLY B O 1
ATOM 3660 N N . ASP B 1 161 ? -22.281 1.618 21.281 1 97.56 161 ASP B N 1
ATOM 3661 C CA . ASP B 1 161 ? -21.672 1.398 22.594 1 97.56 161 ASP B CA 1
ATOM 3662 C C . ASP B 1 161 ? -20.219 1.859 22.609 1 97.56 161 ASP B C 1
ATOM 3664 O O . ASP B 1 161 ? -19.344 1.176 22.094 1 97.56 161 ASP B O 1
ATOM 3668 N N . VAL B 1 162 ? -20 2.928 23.375 1 98.38 162 VAL B N 1
ATOM 3669 C CA . VAL B 1 162 ? -18.688 3.57 23.422 1 98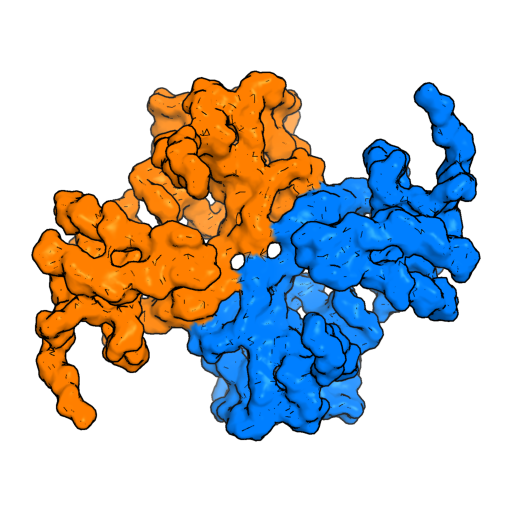.38 162 VAL B CA 1
ATOM 3670 C C . VAL B 1 162 ? -17.672 2.641 24.078 1 98.38 162 VAL B C 1
ATOM 3672 O O . VAL B 1 162 ? -16.547 2.523 23.625 1 98.38 162 VAL B O 1
ATOM 3675 N N . ASN B 1 163 ? -18.062 1.991 25.141 1 98 163 ASN B N 1
ATOM 3676 C CA . ASN B 1 163 ? -17.156 1.115 25.859 1 98 163 ASN B CA 1
ATOM 3677 C C . ASN B 1 163 ? -16.75 -0.093 25.016 1 98 163 ASN B C 1
ATOM 3679 O O . ASN B 1 163 ? -15.586 -0.513 25.047 1 98 163 ASN B O 1
ATOM 3683 N N . ALA B 1 164 ? -17.672 -0.622 24.328 1 98.06 164 ALA B N 1
ATOM 3684 C CA . ALA B 1 164 ? -17.391 -1.751 23.453 1 98.06 164 ALA B CA 1
ATOM 3685 C C . ALA B 1 164 ? -16.422 -1.347 22.328 1 98.06 164 ALA B C 1
ATOM 3687 O O . ALA B 1 164 ? -15.453 -2.057 22.062 1 98.06 164 ALA B O 1
ATOM 3688 N N . ALA B 1 165 ? -16.703 -0.218 21.75 1 98.56 165 ALA B N 1
ATOM 3689 C CA . ALA B 1 165 ? -15.836 0.285 20.672 1 98.56 165 ALA B CA 1
ATOM 3690 C C . ALA B 1 165 ? -14.414 0.519 21.188 1 98.56 165 ALA B C 1
ATOM 3692 O O . ALA B 1 165 ? -13.438 0.122 20.547 1 98.56 165 ALA B O 1
ATOM 3693 N N . TRP B 1 166 ? -14.328 1.165 22.359 1 98.19 166 TRP B N 1
ATOM 3694 C CA . TRP B 1 166 ? -13.023 1.523 22.922 1 98.19 166 TRP B CA 1
ATOM 3695 C C . TRP B 1 166 ? -12.219 0.277 23.281 1 98.19 166 TRP B C 1
ATOM 3697 O O . TRP B 1 166 ? -11.031 0.192 22.969 1 98.19 166 TRP B O 1
ATOM 3707 N N . ARG B 1 167 ? -12.844 -0.667 23.922 1 97.44 167 ARG B N 1
ATOM 3708 C CA . ARG B 1 167 ? -12.18 -1.919 24.266 1 97.44 167 ARG B CA 1
ATOM 3709 C C . ARG B 1 167 ? -11.688 -2.637 23.016 1 97.44 167 ARG B C 1
ATOM 3711 O O . ARG B 1 167 ? -10.562 -3.15 22.984 1 97.44 167 ARG B O 1
ATOM 3718 N N . PHE B 1 168 ? -12.555 -2.682 22.062 1 98.19 168 PHE B N 1
ATOM 3719 C CA . PHE B 1 168 ? -12.164 -3.305 20.812 1 98.19 168 PHE B CA 1
ATOM 3720 C C . PHE B 1 168 ? -10.945 -2.607 20.219 1 98.19 168 PHE B C 1
ATOM 3722 O O . PHE B 1 168 ? -9.969 -3.26 19.859 1 98.19 168 PHE B O 1
ATOM 3729 N N . TRP B 1 169 ? -10.977 -1.242 20.125 1 97.94 169 TRP B N 1
ATOM 3730 C CA . TRP B 1 169 ? -9.914 -0.432 19.531 1 97.94 169 TRP B CA 1
ATOM 3731 C C . TRP B 1 169 ? -8.586 -0.685 20.234 1 97.94 169 TRP B C 1
ATOM 3733 O O . TRP B 1 169 ? -7.559 -0.896 19.578 1 97.94 169 TRP B O 1
ATOM 3743 N N . GLN B 1 170 ? -8.57 -0.764 21.5 1 96.81 170 GLN B N 1
ATOM 3744 C CA . GLN B 1 170 ? -7.352 -0.849 22.297 1 96.81 170 GLN B CA 1
ATOM 3745 C C . GLN B 1 170 ? -6.586 -2.133 21.984 1 96.81 170 GLN B C 1
ATOM 3747 O O . GLN B 1 170 ? -5.363 -2.18 22.125 1 96.81 170 GLN B O 1
ATOM 3752 N N . SER B 1 171 ? -7.285 -3.113 21.5 1 95.44 171 SER B N 1
ATOM 3753 C CA . SER B 1 171 ? -6.613 -4.387 21.25 1 95.44 171 SER B CA 1
ATOM 3754 C C . SER B 1 171 ? -6.703 -4.789 19.781 1 95.44 171 SER B C 1
ATOM 3756 O O . SER B 1 171 ? -6.43 -5.938 19.438 1 95.44 171 SER B O 1
ATOM 3758 N N . SER B 1 172 ? -7.141 -3.926 18.984 1 96.88 172 SER B N 1
ATOM 3759 C CA . SER B 1 172 ? -7.418 -4.262 17.594 1 96.88 172 SER B CA 1
ATOM 3760 C C . SER B 1 172 ? -6.152 -4.18 16.75 1 96.88 172 SER B C 1
ATOM 3762 O O . SER B 1 172 ? -5.254 -3.391 17.031 1 96.88 172 SER B O 1
ATOM 3764 N N . ARG B 1 173 ? -6.125 -4.977 15.641 1 94.62 173 ARG B N 1
ATOM 3765 C CA . ARG B 1 173 ? -5.102 -4.898 14.609 1 94.62 173 ARG B CA 1
ATOM 3766 C C . ARG B 1 173 ? -5.086 -3.523 13.953 1 94.62 173 ARG B C 1
ATOM 3768 O O . ARG B 1 173 ? -4.02 -2.996 13.625 1 94.62 173 ARG B O 1
ATOM 3775 N N . ALA B 1 174 ? -6.23 -2.947 13.797 1 97.38 174 ALA B N 1
ATOM 3776 C CA . ALA B 1 174 ? -6.332 -1.628 13.18 1 97.38 174 ALA B CA 1
ATOM 3777 C C . ALA B 1 174 ? -5.57 -0.583 13.992 1 97.38 174 ALA B C 1
ATOM 3779 O O . ALA B 1 174 ? -4.824 0.224 13.438 1 97.38 174 ALA B O 1
ATOM 3780 N N . ARG B 1 175 ? -5.758 -0.601 15.289 1 97.88 175 ARG B N 1
ATOM 3781 C CA . ARG B 1 175 ? -5.047 0.337 16.156 1 97.88 175 ARG B CA 1
ATOM 3782 C C . ARG B 1 175 ? -3.537 0.151 16.047 1 97.88 175 ARG B C 1
ATOM 3784 O O . ARG B 1 175 ? -2.793 1.125 15.914 1 97.88 175 ARG B O 1
ATOM 3791 N N . ASP B 1 176 ? -3.1 -1.115 16.125 1 96.88 176 ASP B N 1
ATOM 3792 C CA . ASP B 1 176 ? -1.672 -1.409 16.047 1 96.88 176 ASP B CA 1
ATOM 3793 C C . ASP B 1 176 ? -1.07 -0.91 14.742 1 96.88 176 ASP B C 1
ATOM 3795 O O . ASP B 1 176 ? -0.023 -0.259 14.742 1 96.88 176 ASP B O 1
ATOM 3799 N N . ARG B 1 177 ? -1.74 -1.139 13.664 1 97.12 177 ARG B N 1
ATOM 3800 C CA . ARG B 1 177 ? -1.234 -0.792 12.344 1 97.12 177 ARG B CA 1
ATOM 3801 C C . ARG B 1 177 ? -1.203 0.721 12.148 1 97.12 177 ARG B C 1
ATOM 3803 O O . ARG B 1 177 ? -0.337 1.243 11.445 1 97.12 177 ARG B O 1
ATOM 3810 N N . LEU B 1 178 ? -2.119 1.404 12.789 1 98.38 178 LEU B N 1
ATOM 3811 C CA . LEU B 1 178 ? -2.23 2.846 12.602 1 98.38 178 LEU B CA 1
ATOM 3812 C C . LEU B 1 178 ? -1.548 3.602 13.734 1 98.38 178 LEU B C 1
ATOM 3814 O O . LEU B 1 178 ? -1.602 4.832 13.789 1 98.38 178 LEU B O 1
ATOM 3818 N N . GLN B 1 179 ? -1.01 2.887 14.633 1 97.5 179 GLN B N 1
ATOM 3819 C CA . GLN B 1 179 ? -0.354 3.471 15.797 1 97.5 179 GLN B CA 1
ATOM 3820 C C . GLN B 1 179 ? -1.315 4.355 16.578 1 97.5 179 GLN B C 1
ATOM 3822 O O . GLN B 1 179 ? -0.95 5.453 17.016 1 97.5 179 GLN B O 1
ATOM 3827 N N . GLY B 1 180 ? -2.564 3.9 16.625 1 98.31 180 GLY B N 1
ATOM 3828 C CA . GLY B 1 180 ? -3.568 4.562 17.453 1 98.31 180 GLY B CA 1
ATOM 3829 C C . GLY B 1 180 ? -4.203 5.758 16.766 1 98.31 180 GLY B C 1
ATOM 3830 O O . GLY B 1 180 ? -4.98 6.492 17.375 1 98.31 180 GLY B O 1
ATOM 3831 N N . LEU B 1 181 ? -3.902 5.965 15.516 1 98.69 181 LEU B N 1
ATOM 3832 C CA . LEU B 1 181 ? -4.367 7.168 14.836 1 98.69 181 LEU B CA 1
ATOM 3833 C C . LEU B 1 181 ? -5.684 6.902 14.109 1 98.69 181 LEU B C 1
ATOM 3835 O O . LEU B 1 181 ? -5.918 5.797 13.625 1 98.69 181 LEU B O 1
ATOM 3839 N N . ALA B 1 182 ? -6.512 7.891 14.023 1 98.62 182 ALA B N 1
ATOM 3840 C CA . ALA B 1 182 ? -7.73 7.969 13.227 1 98.62 182 ALA B CA 1
ATOM 3841 C C . ALA B 1 182 ? -7.914 9.367 12.641 1 98.62 182 ALA B C 1
ATOM 3843 O O . ALA B 1 182 ? -7.23 10.312 13.047 1 98.62 182 ALA B O 1
ATOM 3844 N N . LEU B 1 183 ? -8.789 9.477 11.734 1 98.31 183 LEU B N 1
ATOM 3845 C CA . LEU B 1 183 ? -9.094 10.797 11.188 1 98.31 183 LEU B CA 1
ATOM 3846 C C . LEU B 1 183 ? -9.594 11.734 12.273 1 98.31 183 LEU B C 1
ATOM 3848 O O . LEU B 1 183 ? -10.422 11.344 13.109 1 98.31 183 LEU B O 1
ATOM 3852 N N . HIS B 1 184 ? -9.031 12.891 12.211 1 97.5 184 HIS B N 1
ATOM 3853 C CA . HIS B 1 184 ? -9.508 13.93 13.109 1 97.5 184 HIS B CA 1
ATOM 3854 C C . HIS B 1 184 ? -10.914 14.391 12.734 1 97.5 184 HIS B C 1
ATOM 3856 O O . HIS B 1 184 ? -11.242 14.484 11.547 1 97.5 184 HIS B O 1
ATOM 3862 N N . THR B 1 185 ? -11.711 14.672 13.695 1 94.81 185 THR B N 1
ATOM 3863 C CA . THR B 1 185 ? -13.117 14.969 13.461 1 94.81 185 THR B CA 1
ATOM 3864 C C . THR B 1 185 ? -13.289 16.359 12.875 1 94.81 185 THR B C 1
ATOM 3866 O O . THR B 1 185 ? -14.188 16.609 12.07 1 94.81 185 THR B O 1
ATOM 3869 N N . ASP B 1 186 ? -12.414 17.281 13.242 1 91.75 186 ASP B N 1
ATOM 3870 C CA . ASP B 1 186 ? -12.641 18.688 12.883 1 91.75 186 ASP B CA 1
ATOM 3871 C C . ASP B 1 186 ? -11.695 19.125 11.766 1 91.75 186 ASP B C 1
ATOM 3873 O O . ASP B 1 186 ? -11.969 20.094 11.062 1 91.75 186 ASP B O 1
ATOM 3877 N N . GLU B 1 187 ? -10.531 18.547 11.758 1 94.56 187 GLU B N 1
ATOM 3878 C CA . GLU B 1 187 ? -9.555 18.906 10.727 1 94.56 187 GLU B CA 1
ATOM 3879 C C . GLU B 1 187 ? -9.539 17.875 9.609 1 94.56 187 GLU B C 1
ATOM 3881 O O . GLU B 1 187 ? -9.094 16.734 9.805 1 94.56 187 GLU B O 1
ATOM 3886 N N . SER B 1 188 ? -9.922 18.312 8.445 1 90.81 188 SER B N 1
ATOM 3887 C CA . SER B 1 188 ? -9.984 17.406 7.301 1 90.81 188 SER B CA 1
ATOM 3888 C C . SER B 1 188 ? -8.594 16.922 6.91 1 90.81 188 SER B C 1
ATOM 3890 O O . SER B 1 188 ? -7.617 17.656 7.016 1 90.81 188 SER B O 1
ATOM 3892 N N . TRP B 1 189 ? -8.492 15.672 6.504 1 91.81 189 TRP B N 1
ATOM 3893 C CA . TRP B 1 189 ? -7.297 15.031 5.965 1 91.81 189 TRP B CA 1
ATOM 3894 C C . TRP B 1 189 ? -6.199 14.953 7.02 1 91.81 189 TRP B C 1
ATOM 3896 O O . TRP B 1 189 ? -5.012 14.898 6.684 1 91.81 189 TRP B O 1
ATOM 3906 N N . ALA B 1 190 ? -6.539 15.109 8.242 1 97.88 190 ALA B N 1
ATOM 3907 C CA . ALA B 1 190 ? -5.566 14.992 9.328 1 97.88 190 ALA B CA 1
ATOM 3908 C C . ALA B 1 190 ? -5.871 13.781 10.211 1 97.88 190 ALA B C 1
ATOM 3910 O O . ALA B 1 190 ? -7.039 13.461 10.445 1 97.88 190 ALA B O 1
ATOM 3911 N N . LEU B 1 191 ? -4.863 13.141 10.633 1 98.62 191 LEU B N 1
ATOM 3912 C CA . LEU B 1 191 ? -5.012 12.055 11.594 1 98.62 191 LEU B CA 1
ATOM 3913 C C . LEU B 1 191 ? -4.512 12.477 12.977 1 98.62 191 LEU B C 1
ATOM 3915 O O . LEU B 1 191 ? -3.561 13.258 13.078 1 98.62 191 LEU B O 1
ATOM 3919 N N . ALA B 1 192 ? -5.109 11.984 13.977 1 98.44 192 ALA B N 1
ATOM 3920 C CA . ALA B 1 192 ? -4.734 12.18 15.375 1 98.44 192 ALA B CA 1
ATOM 3921 C C . ALA B 1 192 ? -5.059 10.938 16.203 1 98.44 192 ALA B C 1
ATOM 3923 O O . ALA B 1 192 ? -5.75 10.031 15.734 1 98.44 192 ALA B O 1
ATOM 3924 N N . GLU B 1 193 ? -4.512 10.922 17.375 1 98 193 GLU B N 1
ATOM 3925 C CA . GLU B 1 193 ? -4.828 9.844 18.297 1 98 193 GLU B CA 1
ATOM 3926 C C . GLU B 1 193 ? -6.336 9.734 18.531 1 98 193 GLU B C 1
ATOM 3928 O O . GLU B 1 193 ? -7.004 10.734 18.781 1 98 193 GLU B O 1
ATOM 3933 N N . LEU B 1 194 ? -6.844 8.531 18.375 1 98.38 194 LEU B N 1
ATOM 3934 C CA . LEU B 1 194 ? -8.234 8.297 18.734 1 98.38 194 LEU B CA 1
ATOM 3935 C C . LEU B 1 194 ? -8.391 8.18 20.25 1 98.38 194 LEU B C 1
ATOM 3937 O O . LEU B 1 194 ? -7.633 7.449 20.906 1 98.38 194 LEU B O 1
ATOM 3941 N N . THR B 1 195 ? -9.281 8.906 20.781 1 97.38 195 THR B N 1
ATOM 3942 C CA . THR B 1 195 ? -9.539 8.852 22.219 1 97.38 195 THR B CA 1
ATOM 3943 C C . THR B 1 195 ? -10.945 8.336 22.5 1 97.38 195 THR B C 1
ATOM 3945 O O . THR B 1 195 ? -11.828 8.414 21.641 1 97.38 195 THR B O 1
ATOM 3948 N N . ARG B 1 196 ? -11.109 7.832 23.672 1 97.38 196 ARG B N 1
ATOM 3949 C CA . ARG B 1 196 ? -12.438 7.391 24.094 1 97.38 196 ARG B CA 1
ATOM 3950 C C . ARG B 1 196 ? -13.43 8.547 24.062 1 97.38 196 ARG B C 1
ATOM 3952 O O . ARG B 1 196 ? -14.602 8.359 23.719 1 97.38 196 ARG B O 1
ATOM 3959 N N . ASP B 1 197 ? -12.977 9.703 24.406 1 96.56 197 ASP B N 1
ATOM 3960 C CA . ASP B 1 197 ? -13.836 10.883 24.422 1 96.56 197 ASP B CA 1
ATOM 3961 C C . ASP B 1 197 ? -14.344 11.211 23.031 1 96.56 197 ASP B C 1
ATOM 3963 O O . ASP B 1 197 ? -15.492 11.625 22.859 1 96.56 197 ASP B O 1
ATOM 3967 N N . ARG B 1 198 ? -13.523 11.102 22.078 1 96.62 198 ARG B N 1
ATOM 3968 C CA . ARG B 1 198 ? -13.953 11.344 20.703 1 96.62 198 ARG B CA 1
ATOM 3969 C C . ARG B 1 198 ? -15.023 10.352 20.281 1 96.62 198 ARG B C 1
ATOM 3971 O O . ARG B 1 198 ? -15.977 10.711 19.578 1 96.62 198 ARG B O 1
ATOM 3978 N N . LEU B 1 199 ? -14.891 9.086 20.656 1 97.75 199 LEU B N 1
ATOM 3979 C CA . LEU B 1 199 ? -15.898 8.078 20.359 1 97.75 199 LEU B CA 1
ATOM 3980 C C . LEU B 1 199 ? -17.203 8.398 21.078 1 97.75 199 LEU B C 1
ATOM 3982 O O . LEU B 1 199 ? -18.297 8.219 20.516 1 97.75 199 LEU B O 1
ATOM 3986 N N . ALA B 1 200 ? -17.062 8.828 22.328 1 97.81 200 ALA B N 1
ATOM 3987 C CA . ALA B 1 200 ? -18.25 9.203 23.094 1 97.81 200 ALA B CA 1
ATOM 3988 C C . ALA B 1 200 ? -19 10.344 22.406 1 97.81 200 ALA B C 1
ATOM 3990 O O . ALA B 1 200 ? -20.234 10.312 22.312 1 97.81 200 ALA B O 1
ATOM 3991 N N . ALA B 1 201 ? -18.281 11.305 21.969 1 96.81 201 ALA B N 1
ATOM 3992 C CA . ALA B 1 201 ? -18.891 12.43 21.266 1 96.81 201 ALA B CA 1
ATOM 3993 C C . ALA B 1 201 ? -19.578 11.969 19.984 1 96.81 201 ALA B C 1
ATOM 3995 O O . ALA B 1 201 ? -20.672 12.438 19.641 1 96.81 201 ALA B O 1
ATOM 3996 N N . ALA B 1 202 ? -18.938 11.102 19.234 1 96 202 ALA B N 1
ATOM 3997 C CA . ALA B 1 202 ? -19.531 10.562 18.016 1 96 202 ALA B CA 1
ATOM 3998 C C . ALA B 1 202 ? -20.844 9.852 18.312 1 96 202 ALA B C 1
ATOM 4000 O O . ALA B 1 202 ? -21.797 9.945 17.531 1 96 202 ALA B O 1
ATOM 4001 N N . SER B 1 203 ? -20.859 9.117 19.359 1 96 203 SER B N 1
ATOM 4002 C CA . SER B 1 203 ? -22.047 8.359 19.734 1 96 203 SER B CA 1
ATOM 4003 C C . SER B 1 203 ? -23.156 9.289 20.203 1 96 203 SER B C 1
ATOM 4005 O O . SER B 1 203 ? -24.266 9.273 19.656 1 96 203 SER B O 1
ATOM 4007 N N . SER B 1 204 ? -22.844 10.141 21.172 1 94.75 204 SER B N 1
ATOM 4008 C CA . SER B 1 204 ? -23.859 10.898 21.906 1 94.75 204 SER B CA 1
ATOM 4009 C C . SER B 1 204 ? -24.312 12.117 21.109 1 94.75 204 SER B C 1
ATOM 4011 O O . SER B 1 204 ? -25.484 12.5 21.156 1 94.75 204 SER B O 1
ATOM 4013 N N . GLU B 1 205 ? -23.422 12.688 20.391 1 89.31 205 GLU B N 1
ATOM 4014 C CA . GLU B 1 205 ? -23.719 13.977 19.766 1 89.31 205 GLU B CA 1
ATOM 4015 C C . GLU B 1 205 ? -24.203 13.797 18.328 1 89.31 205 GLU B C 1
ATOM 4017 O O . GLU B 1 205 ? -24.953 14.617 17.812 1 89.31 205 GLU B O 1
ATOM 4022 N N . ARG B 1 206 ? -23.828 12.719 17.672 1 89.94 206 ARG B N 1
ATOM 4023 C CA . ARG B 1 206 ? -24.031 12.672 16.219 1 89.94 206 ARG B CA 1
ATOM 4024 C C . ARG B 1 206 ? -24.656 11.336 15.805 1 89.94 206 ARG B C 1
ATOM 4026 O O . ARG B 1 206 ? -24.953 11.133 14.625 1 89.94 206 ARG B O 1
ATOM 4033 N N . ASP B 1 207 ? -24.906 10.422 16.766 1 95.19 207 ASP B N 1
ATOM 4034 C CA . ASP B 1 207 ? -25.328 9.078 16.391 1 95.19 207 ASP B CA 1
ATOM 4035 C C . ASP B 1 207 ? -24.469 8.523 15.266 1 95.19 207 ASP B C 1
ATOM 4037 O O . ASP B 1 207 ? -25 8.078 14.242 1 95.19 207 ASP B O 1
ATOM 4041 N N . ALA B 1 208 ? -23.172 8.656 15.469 1 97.56 208 ALA B N 1
ATOM 4042 C CA . ALA B 1 208 ? -22.219 8.422 14.383 1 97.56 208 ALA B CA 1
ATOM 4043 C C . ALA B 1 208 ? -21.281 7.273 14.727 1 97.56 208 ALA B C 1
ATOM 4045 O O . ALA B 1 208 ? -20.297 7.039 14.016 1 97.56 208 ALA B O 1
ATOM 4046 N N . LEU B 1 209 ? -21.469 6.625 15.898 1 98.75 209 LEU B N 1
ATOM 4047 C CA . LEU B 1 209 ? -20.656 5.477 16.281 1 98.75 209 LEU B CA 1
ATOM 4048 C C . LEU B 1 209 ? -21.344 4.172 15.898 1 98.75 209 LEU B C 1
ATOM 4050 O O . LEU B 1 209 ? -22.516 3.955 16.234 1 98.75 209 LEU B O 1
ATOM 4054 N N . LEU B 1 210 ? -20.656 3.326 15.164 1 98.81 210 LEU B N 1
ATOM 4055 C CA . LEU B 1 210 ? -21.188 2.061 14.664 1 98.81 210 LEU B CA 1
ATOM 4056 C C . LEU B 1 210 ? -20.359 0.888 15.164 1 98.81 210 LEU B C 1
ATOM 4058 O O . LEU B 1 210 ? -19.219 0.703 14.742 1 98.81 210 LEU B O 1
ATOM 4062 N N . VAL B 1 211 ? -20.922 0.125 16.062 1 98.75 211 VAL B N 1
ATOM 4063 C CA . VAL B 1 211 ? -20.266 -1.031 16.656 1 98.75 211 VAL B CA 1
ATOM 4064 C C . VAL B 1 211 ? -21 -2.309 16.266 1 98.75 211 VAL B C 1
ATOM 4066 O O . VAL B 1 211 ? -22.203 -2.426 16.5 1 98.75 211 VAL B O 1
ATOM 4069 N N . VAL B 1 212 ? -20.297 -3.199 15.688 1 98.38 212 VAL B N 1
ATOM 4070 C CA . VAL B 1 212 ? -20.891 -4.469 15.289 1 98.38 212 VAL B CA 1
ATOM 4071 C C . VAL B 1 212 ? -20.641 -5.52 16.359 1 98.38 212 VAL B C 1
ATOM 4073 O O . VAL B 1 212 ? -19.5 -5.777 16.734 1 98.38 212 VAL B O 1
ATOM 4076 N N . GLN B 1 213 ? -21.719 -6.125 16.766 1 97.38 213 GLN B N 1
ATOM 4077 C CA . GLN B 1 213 ? -21.641 -7.051 17.891 1 97.38 213 GLN B CA 1
ATOM 4078 C C . GLN B 1 213 ? -22.406 -8.336 17.609 1 97.38 213 GLN B C 1
ATOM 4080 O O . GLN B 1 213 ? -23.453 -8.305 16.953 1 97.38 213 GLN B O 1
ATOM 4085 N N . ASP B 1 214 ? -21.797 -9.336 18.031 1 94.12 214 ASP B N 1
ATOM 4086 C CA . ASP B 1 214 ? -22.375 -10.672 18 1 94.12 214 ASP B CA 1
ATOM 4087 C C . ASP B 1 214 ? -22.672 -11.172 19.422 1 94.12 214 ASP B C 1
ATOM 4089 O O . ASP B 1 214 ? -21.875 -10.945 20.344 1 94.12 214 ASP B O 1
ATOM 4093 N N . ASP B 1 215 ? -23.812 -11.898 19.609 1 91.5 215 ASP B N 1
ATOM 4094 C CA . ASP B 1 215 ? -24.219 -12.352 20.938 1 91.5 215 ASP B CA 1
ATOM 4095 C C . ASP B 1 215 ? -23.172 -13.289 21.531 1 91.5 215 ASP B C 1
ATOM 4097 O O . ASP B 1 215 ? -22.891 -13.219 22.734 1 91.5 215 ASP B O 1
ATOM 4101 N N . ALA B 1 216 ? -22.672 -14.109 20.734 1 93 216 ALA B N 1
ATOM 4102 C CA . ALA B 1 216 ? -21.734 -15.117 21.219 1 93 216 ALA B CA 1
ATOM 4103 C C . ALA B 1 216 ? -20.312 -14.578 21.266 1 93 216 ALA B C 1
ATOM 4105 O O . ALA B 1 216 ? -19.594 -14.773 22.234 1 93 216 ALA B O 1
ATOM 4106 N N . ALA B 1 217 ? -19.906 -13.82 20.312 1 93.12 217 ALA B N 1
ATOM 4107 C CA . ALA B 1 217 ? -18.5 -13.445 20.156 1 93.12 217 ALA B CA 1
ATOM 4108 C C . ALA B 1 217 ? -18.25 -12.055 20.719 1 93.12 217 ALA B C 1
ATOM 4110 O O . ALA B 1 217 ? -17.094 -11.664 20.922 1 93.12 217 ALA B O 1
ATOM 4111 N N . GLY B 1 218 ? -19.328 -11.289 21.047 1 96.38 218 GLY B N 1
ATOM 4112 C CA . GLY B 1 218 ? -19.156 -9.922 21.516 1 96.38 218 GLY B CA 1
ATOM 4113 C C . GLY B 1 218 ? -18.875 -8.938 20.391 1 96.38 218 GLY B C 1
ATOM 4114 O O . GLY B 1 218 ? -19.5 -9.008 19.328 1 96.38 218 GLY B O 1
ATOM 4115 N N . THR B 1 219 ? -18.016 -7.965 20.688 1 98 219 THR B N 1
ATOM 4116 C CA . THR B 1 219 ? -17.719 -6.922 19.703 1 98 219 THR B CA 1
ATOM 4117 C C . THR B 1 219 ? -16.766 -7.438 18.625 1 98 219 THR B C 1
ATOM 4119 O O . THR B 1 219 ? -15.695 -7.957 18.938 1 98 219 THR B O 1
ATOM 4122 N N . GLU B 1 220 ? -17.125 -7.199 17.375 1 98 220 GLU B N 1
ATOM 4123 C CA . GLU B 1 220 ? -16.328 -7.766 16.297 1 98 220 GLU B CA 1
ATOM 4124 C C . GLU B 1 220 ? -15.844 -6.676 15.336 1 98 220 GLU B C 1
ATOM 4126 O O . GLU B 1 220 ? -15.18 -6.965 14.344 1 98 220 GLU B O 1
ATOM 4131 N N . GLY B 1 221 ? -16.188 -5.434 15.562 1 98.31 221 GLY B N 1
ATOM 4132 C CA . GLY B 1 221 ? -15.719 -4.328 14.75 1 98.31 221 GLY B CA 1
ATOM 4133 C C . GLY B 1 221 ? -16.375 -3.006 15.102 1 98.31 221 GLY B C 1
ATOM 4134 O O . GLY B 1 221 ? -17.344 -2.973 15.852 1 98.31 221 GLY B O 1
ATOM 4135 N N . PHE B 1 222 ? -15.852 -1.961 14.594 1 98.56 222 PHE B N 1
ATOM 4136 C CA . PHE B 1 222 ? -16.469 -0.654 14.781 1 98.56 222 PHE B CA 1
ATOM 4137 C C . PHE B 1 222 ? -15.961 0.344 13.75 1 98.56 222 PHE B C 1
ATOM 4139 O O . PHE B 1 222 ? -14.961 0.089 13.078 1 98.56 222 PHE B O 1
ATOM 4146 N N . THR B 1 223 ? -16.641 1.356 13.625 1 98.81 223 THR B N 1
ATOM 4147 C CA . THR B 1 223 ? -16.266 2.586 12.938 1 98.81 223 THR B CA 1
ATOM 4148 C C . THR B 1 223 ? -17.047 3.773 13.477 1 98.81 223 THR B C 1
ATOM 4150 O O . THR B 1 223 ? -17.906 3.611 14.352 1 98.81 223 THR B O 1
ATOM 4153 N N . PHE B 1 224 ? -16.672 4.961 13.062 1 98.75 224 PHE B N 1
ATOM 4154 C CA . PHE B 1 224 ? -17.438 6.141 13.43 1 98.75 224 PHE B CA 1
ATOM 4155 C C . PHE B 1 224 ? -17.391 7.191 12.32 1 98.75 224 PHE B C 1
ATOM 4157 O O . PHE B 1 224 ? -16.359 7.336 11.648 1 98.75 224 PHE B O 1
ATOM 4164 N N . ARG B 1 225 ? -18.422 7.82 12.109 1 98.69 225 ARG B N 1
ATOM 4165 C CA . ARG B 1 225 ? -18.453 8.922 11.148 1 98.69 225 ARG B CA 1
ATOM 4166 C C . ARG B 1 225 ? -17.797 10.172 11.734 1 98.69 225 ARG B C 1
ATOM 4168 O O . ARG B 1 225 ? -18.266 10.695 12.75 1 98.69 225 ARG B O 1
ATOM 4175 N N . ALA B 1 226 ? -16.812 10.656 11.086 1 97.69 226 ALA B N 1
ATOM 4176 C CA . ALA B 1 226 ? -16.094 11.844 11.531 1 97.69 226 ALA B CA 1
ATOM 4177 C C . ALA B 1 226 ? -16.797 13.117 11.086 1 97.69 226 ALA B C 1
ATOM 4179 O O . ALA B 1 226 ? -16.922 14.07 11.859 1 97.69 226 ALA B O 1
ATOM 4180 N N . ARG B 1 227 ? -17.281 13.109 9.836 1 96.88 227 ARG B N 1
ATOM 4181 C CA . ARG B 1 227 ? -17.938 14.312 9.336 1 96.88 227 ARG B CA 1
ATOM 4182 C C . ARG B 1 227 ? -18.688 14.023 8.039 1 96.88 227 ARG B C 1
ATOM 4184 O O . ARG B 1 227 ? -18.5 12.977 7.422 1 96.88 227 ARG B O 1
ATOM 4191 N N . THR B 1 228 ? -19.578 14.93 7.73 1 97.06 228 THR B N 1
ATOM 4192 C CA . THR B 1 228 ? -20.125 15.086 6.391 1 97.06 228 THR B CA 1
ATOM 4193 C C . THR B 1 228 ? -19.734 16.438 5.797 1 97.06 228 THR B C 1
ATOM 4195 O O . THR B 1 228 ? -19.594 17.422 6.523 1 97.06 228 THR B O 1
ATOM 4198 N N . TYR B 1 229 ? -19.5 16.453 4.527 1 95.25 229 TYR B N 1
ATOM 4199 C CA . TYR B 1 229 ? -19.172 17.719 3.875 1 95.25 229 TYR B CA 1
ATOM 4200 C C . TYR B 1 229 ? -19.547 17.688 2.4 1 95.25 229 TYR B C 1
ATOM 4202 O O . TYR B 1 229 ? -19.703 16.609 1.816 1 95.25 229 TYR B O 1
ATOM 4210 N N . ASP B 1 230 ? -19.688 18.859 1.887 1 95.25 230 ASP B N 1
ATOM 4211 C CA . ASP B 1 230 ? -20.016 18.984 0.471 1 95.25 230 ASP B CA 1
ATOM 4212 C C . ASP B 1 230 ? -18.766 19.281 -0.357 1 95.25 230 ASP B C 1
ATOM 4214 O O . ASP B 1 230 ? -17.891 20.016 0.089 1 95.25 230 ASP B O 1
ATOM 4218 N N . ARG B 1 231 ? -18.734 18.656 -1.514 1 91.06 231 ARG B N 1
ATOM 4219 C CA . ARG B 1 231 ? -17.656 18.922 -2.461 1 91.06 231 ARG B CA 1
ATOM 4220 C C . ARG B 1 231 ? -18.156 18.875 -3.896 1 91.06 231 ARG B C 1
ATOM 4222 O O . ARG B 1 231 ? -19.031 18.062 -4.234 1 91.06 231 ARG B O 1
ATOM 4229 N N . GLU B 1 232 ? -17.562 19.734 -4.688 1 89.62 232 GLU B N 1
ATOM 4230 C CA . GLU B 1 232 ? -17.922 19.703 -6.105 1 89.62 232 GLU B CA 1
ATOM 4231 C C . GLU B 1 232 ? -17.078 18.688 -6.859 1 89.62 232 GLU B C 1
ATOM 4233 O O . GLU B 1 232 ? -15.852 18.641 -6.715 1 89.62 232 GLU B O 1
ATOM 4238 N N . ASN B 1 233 ? -17.734 17.875 -7.66 1 87.19 233 ASN B N 1
ATOM 4239 C CA . ASN B 1 233 ? -17 16.891 -8.453 1 87.19 233 ASN B CA 1
ATOM 4240 C C . ASN B 1 233 ? -16.531 17.484 -9.781 1 87.19 233 ASN B C 1
ATOM 4242 O O . ASN B 1 233 ? -16.688 18.688 -10.016 1 87.19 233 ASN B O 1
ATOM 4246 N N . ALA B 1 234 ? -15.883 16.688 -10.633 1 83.19 234 ALA B N 1
ATOM 4247 C CA . ALA B 1 234 ? -15.266 17.141 -11.883 1 83.19 234 ALA B CA 1
ATOM 4248 C C . ALA B 1 234 ? -16.312 17.703 -12.836 1 83.19 234 ALA B C 1
ATOM 4250 O O . ALA B 1 234 ? -16.016 18.578 -13.656 1 83.19 234 ALA B O 1
ATOM 4251 N N . ASP B 1 235 ? -17.547 17.359 -12.695 1 88.31 235 ASP B N 1
ATOM 4252 C CA . ASP B 1 235 ? -18.641 17.797 -13.57 1 88.31 235 ASP B CA 1
ATOM 4253 C C . ASP B 1 235 ? -19.328 19.031 -13.016 1 88.31 235 ASP B C 1
ATOM 4255 O O . ASP B 1 235 ? -20.344 19.484 -13.562 1 88.31 235 ASP B O 1
ATOM 4259 N N . GLY B 1 236 ? -18.859 19.438 -11.906 1 88.5 236 GLY B N 1
ATOM 4260 C CA . GLY B 1 236 ? -19.422 20.625 -11.297 1 88.5 236 GLY B CA 1
ATOM 4261 C C . GLY B 1 236 ? -20.625 20.344 -10.414 1 88.5 236 GLY B C 1
ATOM 4262 O O . GLY B 1 236 ? -21.344 21.266 -10.008 1 88.5 236 GLY B O 1
ATOM 4263 N N . VAL B 1 237 ? -20.844 19.125 -10.219 1 93.56 237 VAL B N 1
ATOM 4264 C CA . VAL B 1 237 ? -21.969 18.75 -9.383 1 93.56 237 VAL B CA 1
ATOM 4265 C C . VAL B 1 237 ? -21.516 18.625 -7.926 1 93.56 237 VAL B C 1
ATOM 4267 O O . VAL B 1 237 ? -20.484 18 -7.637 1 93.56 237 VAL B O 1
ATOM 4270 N N . THR B 1 238 ? -22.312 19.25 -7.031 1 95.31 238 THR B N 1
ATOM 4271 C CA . THR B 1 238 ? -22.016 19.156 -5.605 1 95.31 238 THR B CA 1
ATOM 4272 C C . THR B 1 238 ? -22.422 17.797 -5.062 1 95.31 238 THR B C 1
ATOM 4274 O O . THR B 1 238 ? -23.547 17.344 -5.262 1 95.31 238 THR B O 1
ATOM 4277 N N . GLU B 1 239 ? -21.5 17.125 -4.379 1 96.81 239 GLU B N 1
ATOM 4278 C CA . GLU B 1 239 ? -21.75 15.844 -3.719 1 96.81 239 GLU B CA 1
ATOM 4279 C C . GLU B 1 239 ? -21.484 15.945 -2.219 1 96.81 239 GLU B C 1
ATOM 4281 O O . GLU B 1 239 ? -20.547 16.625 -1.785 1 96.81 239 GLU B O 1
ATOM 4286 N N . THR B 1 240 ? -22.391 15.336 -1.502 1 98.12 240 THR B N 1
ATOM 4287 C CA . THR B 1 240 ? -22.203 15.227 -0.061 1 98.12 240 THR B CA 1
ATOM 4288 C C . THR B 1 240 ? -21.391 13.977 0.279 1 98.12 240 THR B C 1
ATOM 4290 O O . THR B 1 240 ? -21.75 12.867 -0.149 1 98.12 240 THR B O 1
ATOM 4293 N N . TRP B 1 241 ? -20.375 14.141 1.033 1 97.88 241 TRP B N 1
ATOM 4294 C CA . TRP B 1 241 ? -19.5 13.039 1.448 1 97.88 241 TRP B CA 1
ATOM 4295 C C . TRP B 1 241 ? -19.672 12.734 2.932 1 97.88 241 TRP B C 1
ATOM 4297 O O . TRP B 1 241 ? -19.797 13.656 3.748 1 97.88 241 TRP B O 1
ATOM 4307 N N . ALA B 1 242 ? -19.75 11.508 3.258 1 98.5 242 ALA B N 1
ATOM 4308 C CA . ALA B 1 242 ? -19.609 11.047 4.637 1 98.5 242 ALA B CA 1
ATOM 4309 C C . ALA B 1 242 ? -18.25 10.383 4.848 1 98.5 242 ALA B C 1
ATOM 4311 O O . ALA B 1 242 ? -17.891 9.445 4.129 1 98.5 242 ALA B O 1
ATOM 4312 N N . GLU B 1 243 ? -17.531 10.875 5.809 1 98.44 243 GLU B N 1
ATOM 4313 C CA . GLU B 1 243 ? -16.188 10.383 6.09 1 98.44 243 GLU B CA 1
ATOM 4314 C C . GLU B 1 243 ? -16.141 9.648 7.426 1 98.44 243 GLU B C 1
ATOM 4316 O O . GLU B 1 243 ? -16.625 10.156 8.438 1 98.44 243 GLU B O 1
ATOM 4321 N N . TYR B 1 244 ? -15.555 8.461 7.438 1 98.75 244 TYR B N 1
ATOM 4322 C CA . TYR B 1 244 ? -15.469 7.621 8.625 1 98.75 244 TYR B CA 1
ATOM 4323 C C . TYR B 1 244 ? -14.031 7.512 9.117 1 98.75 244 TYR B C 1
ATOM 4325 O O . TYR B 1 244 ? -13.117 7.258 8.32 1 98.75 244 TYR B O 1
ATOM 4333 N N . GLY B 1 245 ? -13.852 7.754 10.367 1 98.44 245 GLY B N 1
ATOM 4334 C CA . GLY B 1 245 ? -12.555 8.055 10.961 1 98.44 245 GLY B CA 1
ATOM 4335 C C . GLY B 1 245 ? -11.586 6.891 10.891 1 98.44 245 GLY B C 1
ATOM 4336 O O . GLY B 1 245 ? -10.383 7.09 10.719 1 98.44 245 GLY B O 1
ATOM 4337 N N . VAL B 1 246 ? -12.07 5.707 11.109 1 98.69 246 VAL B N 1
ATOM 4338 C CA . VAL B 1 246 ? -11.305 4.469 11.023 1 98.69 246 VAL B CA 1
ATOM 4339 C C . VAL B 1 246 ? -12.242 3.27 11.078 1 98.69 246 VAL B C 1
ATOM 4341 O O . VAL B 1 246 ? -13.32 3.35 11.664 1 98.69 246 VAL B O 1
ATOM 4344 N N . ALA B 1 247 ? -11.836 2.234 10.469 1 98.69 247 ALA B N 1
ATOM 4345 C CA . ALA B 1 247 ? -12.594 0.994 10.609 1 98.69 247 ALA B CA 1
ATOM 4346 C C . ALA B 1 247 ? -11.688 -0.16 11.023 1 98.69 247 ALA B C 1
ATOM 4348 O O . ALA B 1 247 ? -10.531 -0.23 10.602 1 98.69 247 ALA B O 1
ATOM 4349 N N . GLY B 1 248 ? -12.195 -1.002 11.844 1 98.31 248 GLY B N 1
ATOM 4350 C CA . GLY B 1 248 ? -11.578 -2.254 12.242 1 98.31 248 GLY B CA 1
ATOM 4351 C C . GLY B 1 248 ? -12.57 -3.379 12.445 1 98.31 248 GLY B C 1
ATOM 4352 O O . GLY B 1 248 ? -13.727 -3.133 12.797 1 98.31 248 GLY B O 1
ATOM 4353 N N . TRP B 1 249 ? -12.164 -4.543 12.25 1 98.44 249 TRP B N 1
ATOM 4354 C CA . TRP B 1 249 ? -13.016 -5.723 12.398 1 98.44 249 TRP B CA 1
ATOM 4355 C C . TRP B 1 249 ? -12.172 -6.973 12.641 1 98.44 249 TRP B C 1
ATOM 4357 O O . TRP B 1 249 ? -10.953 -6.953 12.438 1 98.44 249 TRP B O 1
ATOM 4367 N N . THR B 1 250 ? -12.781 -8.055 13.078 1 97.06 250 THR B N 1
ATOM 4368 C CA . THR B 1 250 ? -12.086 -9.281 13.461 1 97.06 250 THR B CA 1
ATOM 4369 C C . THR B 1 250 ? -11.867 -10.18 12.25 1 97.06 250 THR B C 1
ATOM 4371 O O . THR B 1 250 ? -10.883 -10.914 12.18 1 97.06 250 THR B O 1
ATOM 4374 N N . ASP B 1 251 ? -12.789 -10.227 11.305 1 95.56 251 ASP B N 1
ATOM 4375 C CA . ASP B 1 251 ? -12.734 -11.125 10.156 1 95.56 251 ASP B CA 1
ATOM 4376 C C . ASP B 1 251 ? -13.578 -10.594 9 1 95.56 251 ASP B C 1
ATOM 4378 O O . ASP B 1 251 ? -14.148 -9.5 9.094 1 95.56 251 ASP B O 1
ATOM 4382 N N . ALA B 1 252 ? -13.672 -11.328 7.941 1 96.75 252 ALA B N 1
ATOM 4383 C CA . ALA B 1 252 ? -14.312 -10.891 6.707 1 96.75 252 ALA B CA 1
ATOM 4384 C C . ALA B 1 252 ? -15.812 -10.695 6.902 1 96.75 252 ALA B C 1
ATOM 4386 O O . ALA B 1 252 ? -16.406 -9.805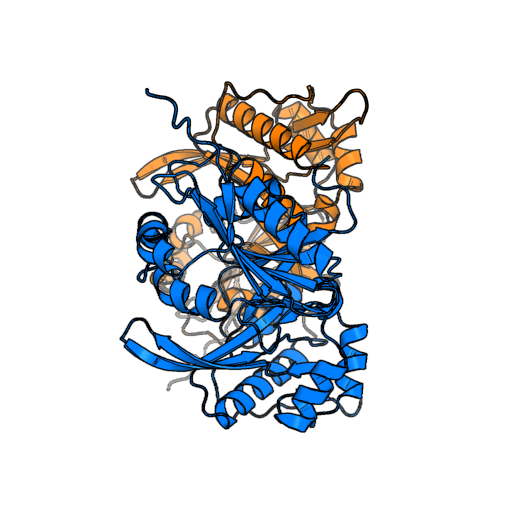 6.297 1 96.75 252 ALA B O 1
ATOM 4387 N N . GLU B 1 253 ? -16.422 -11.539 7.68 1 96.75 253 GLU B N 1
ATOM 4388 C CA . GLU B 1 253 ? -17.859 -11.391 7.938 1 96.75 253 GLU B CA 1
ATOM 4389 C C . GLU B 1 253 ? -18.156 -10.109 8.703 1 96.75 253 GLU B C 1
ATOM 4391 O O . GLU B 1 253 ? -19.109 -9.398 8.398 1 96.75 253 GLU B O 1
ATOM 4396 N N . ALA B 1 254 ? -17.359 -9.844 9.719 1 98 254 ALA B N 1
ATOM 4397 C CA . ALA B 1 254 ? -17.484 -8.586 10.445 1 98 254 ALA B CA 1
ATOM 4398 C C . ALA B 1 254 ? -17.234 -7.391 9.531 1 98 254 ALA B C 1
ATOM 4400 O O . ALA B 1 254 ? -17.891 -6.355 9.656 1 98 254 ALA B O 1
ATOM 4401 N N . CYS B 1 255 ? -16.328 -7.531 8.688 1 98.38 255 CYS B N 1
ATOM 4402 C CA . CYS B 1 255 ? -16.062 -6.5 7.684 1 98.38 255 CYS B CA 1
ATOM 4403 C C . CYS B 1 255 ? -17.328 -6.207 6.871 1 98.38 255 CYS B C 1
ATOM 4405 O O . CYS B 1 255 ? -17.703 -5.047 6.691 1 98.38 255 CYS B O 1
ATOM 4407 N N . ARG B 1 256 ? -17.938 -7.223 6.371 1 98.19 256 ARG B N 1
ATOM 4408 C CA . ARG B 1 256 ? -19.172 -7.07 5.602 1 98.19 256 ARG B CA 1
ATOM 4409 C C . ARG B 1 256 ? -20.219 -6.297 6.391 1 98.19 256 ARG B C 1
ATOM 4411 O O . ARG B 1 256 ? -20.875 -5.414 5.848 1 98.19 256 ARG B O 1
ATOM 4418 N N . ASP B 1 257 ? -20.297 -6.625 7.637 1 98.62 257 ASP B N 1
ATOM 4419 C CA . ASP B 1 257 ? -21.281 -5.973 8.484 1 98.62 257 ASP B CA 1
ATOM 4420 C C . ASP B 1 257 ? -20.938 -4.508 8.719 1 98.62 257 ASP B C 1
ATOM 4422 O O . ASP B 1 257 ? -21.812 -3.643 8.719 1 98.62 257 ASP B O 1
ATOM 4426 N N . ILE B 1 258 ? -19.672 -4.234 8.977 1 98.75 258 ILE B N 1
ATOM 4427 C CA . ILE B 1 258 ? -19.234 -2.859 9.188 1 98.75 258 ILE B CA 1
ATOM 4428 C C . ILE B 1 258 ? -19.516 -2.029 7.938 1 98.75 258 ILE B C 1
ATOM 4430 O O . ILE B 1 258 ? -20.031 -0.917 8.031 1 98.75 258 ILE B O 1
ATOM 4434 N N . LEU B 1 259 ? -19.203 -2.547 6.77 1 98.75 259 LEU B N 1
ATOM 4435 C CA . LEU B 1 259 ? -19.406 -1.805 5.531 1 98.75 259 LEU B CA 1
ATOM 4436 C C . LEU B 1 259 ? -20.891 -1.615 5.238 1 98.75 259 LEU B C 1
ATOM 4438 O O . LEU B 1 259 ? -21.297 -0.578 4.707 1 98.75 259 LEU B O 1
ATOM 4442 N N . ALA B 1 260 ? -21.672 -2.607 5.582 1 98.69 260 ALA B N 1
ATOM 4443 C CA . ALA B 1 260 ? -23.109 -2.449 5.48 1 98.69 260 ALA B CA 1
ATOM 4444 C C . ALA B 1 260 ? -23.609 -1.355 6.422 1 98.69 260 ALA B C 1
ATOM 4446 O O . ALA B 1 260 ? -24.469 -0.55 6.047 1 98.69 260 ALA B O 1
ATOM 4447 N N . ALA B 1 261 ? -23.109 -1.354 7.617 1 98.75 261 ALA B N 1
ATOM 4448 C CA . ALA B 1 261 ? -23.484 -0.322 8.578 1 98.75 261 ALA B CA 1
ATOM 4449 C C . ALA B 1 261 ? -23.094 1.065 8.07 1 98.75 261 ALA B C 1
ATOM 4451 O O . ALA B 1 261 ? -23.859 2.023 8.227 1 98.75 261 ALA B O 1
ATOM 4452 N N . VAL B 1 262 ? -21.938 1.176 7.492 1 98.88 262 VAL B N 1
ATOM 4453 C CA . VAL B 1 262 ? -21.469 2.432 6.914 1 98.88 262 VAL B CA 1
ATOM 4454 C C . VAL B 1 262 ? -22.406 2.865 5.793 1 98.88 262 VAL B C 1
ATOM 4456 O O . VAL B 1 262 ? -22.812 4.027 5.73 1 98.88 262 VAL B O 1
ATOM 4459 N N . ALA B 1 263 ? -22.734 1.95 4.918 1 98.81 263 ALA B N 1
ATOM 4460 C CA . ALA B 1 263 ? -23.609 2.25 3.797 1 98.81 263 ALA B CA 1
ATOM 4461 C C . ALA B 1 263 ? -24.953 2.787 4.285 1 98.81 263 ALA B C 1
ATOM 4463 O O . ALA B 1 263 ? -25.469 3.781 3.762 1 98.81 263 ALA B O 1
ATOM 4464 N N . ARG B 1 264 ? -25.5 2.135 5.227 1 98.56 264 ARG B N 1
ATOM 4465 C CA . ARG B 1 264 ? -26.797 2.537 5.781 1 98.56 264 ARG B CA 1
ATOM 4466 C C . ARG B 1 264 ? -26.688 3.896 6.465 1 98.56 264 ARG B C 1
ATOM 4468 O O . ARG B 1 264 ? -27.562 4.75 6.285 1 98.56 264 ARG B O 1
ATOM 4475 N N . ASP B 1 265 ? -25.688 4.109 7.309 1 98.69 265 ASP B N 1
ATOM 4476 C CA . ASP B 1 265 ? -25.5 5.383 7.992 1 98.69 265 ASP B CA 1
ATOM 4477 C C . ASP B 1 265 ? -25.312 6.523 6.992 1 98.69 265 ASP B C 1
ATOM 4479 O O . ASP B 1 265 ? -25.844 7.613 7.18 1 98.69 265 ASP B O 1
ATOM 4483 N N . ALA B 1 266 ? -24.5 6.277 5.961 1 98.81 266 ALA B N 1
ATOM 4484 C CA . ALA B 1 266 ? -24.266 7.281 4.926 1 98.81 266 ALA B CA 1
ATOM 4485 C C . ALA B 1 266 ? -25.578 7.684 4.25 1 98.81 266 ALA B C 1
ATOM 4487 O O . ALA B 1 266 ? -25.812 8.867 3.998 1 98.81 266 ALA B O 1
ATOM 4488 N N . ALA B 1 267 ? -26.359 6.676 3.967 1 98.62 267 ALA B N 1
ATOM 4489 C CA . ALA B 1 267 ? -27.656 6.969 3.385 1 98.62 267 ALA B CA 1
ATOM 4490 C C . ALA B 1 267 ? -28.516 7.781 4.348 1 98.62 267 ALA B C 1
ATOM 4492 O O . ALA B 1 267 ? -29.234 8.703 3.934 1 98.62 267 ALA B O 1
ATOM 4493 N N . ARG B 1 268 ? -28.516 7.43 5.547 1 97.94 268 ARG B N 1
ATOM 4494 C CA . ARG B 1 268 ? -29.281 8.117 6.574 1 97.94 268 ARG B CA 1
ATOM 4495 C C . ARG B 1 268 ? -28.953 9.602 6.613 1 97.94 268 ARG B C 1
ATOM 4497 O O . ARG B 1 268 ? -29.828 10.438 6.852 1 97.94 268 ARG B O 1
ATOM 4504 N N . VAL B 1 269 ? -27.719 9.992 6.383 1 98.12 269 VAL B N 1
ATOM 4505 C CA . VAL B 1 269 ? -27.312 11.391 6.465 1 98.12 269 VAL B CA 1
ATOM 4506 C C . VAL B 1 269 ? -27.281 12 5.066 1 98.12 269 VAL B C 1
ATOM 4508 O O . VAL B 1 269 ? -26.625 13.016 4.836 1 98.12 269 VAL B O 1
ATOM 4511 N N . ASP B 1 270 ? -27.844 11.32 4.121 1 98 270 ASP B N 1
ATOM 4512 C CA . ASP B 1 270 ? -28.062 11.797 2.756 1 98 270 ASP B CA 1
ATOM 4513 C C . ASP B 1 270 ? -26.734 12.008 2.029 1 98 270 ASP B C 1
ATOM 4515 O O . ASP B 1 270 ? -26.578 12.961 1.264 1 98 270 ASP B O 1
ATOM 4519 N N . ALA B 1 271 ? -25.75 11.195 2.365 1 98.62 271 ALA B N 1
ATOM 4520 C CA . ALA B 1 271 ? -24.484 11.266 1.647 1 98.62 271 ALA B CA 1
ATOM 4521 C C . ALA B 1 271 ? -24.594 10.617 0.27 1 98.62 271 ALA B C 1
ATOM 4523 O O . ALA B 1 271 ? -25.312 9.625 0.1 1 98.62 271 ALA B O 1
ATOM 4524 N N . ASP B 1 272 ? -23.844 11.18 -0.675 1 98.31 272 ASP B N 1
ATOM 4525 C CA . ASP B 1 272 ? -23.734 10.617 -2.016 1 98.31 272 ASP B CA 1
ATOM 4526 C C . ASP B 1 272 ? -22.547 9.656 -2.113 1 98.31 272 ASP B C 1
ATOM 4528 O O . ASP B 1 272 ? -22.578 8.711 -2.91 1 98.31 272 ASP B O 1
ATOM 4532 N N . ARG B 1 273 ? -21.516 9.93 -1.334 1 97.94 273 ARG B N 1
ATOM 4533 C CA . ARG B 1 273 ? -20.266 9.188 -1.357 1 97.94 273 ARG B CA 1
ATOM 4534 C C . ARG B 1 273 ? -19.719 8.984 0.053 1 97.94 273 ARG B C 1
ATOM 4536 O O . ARG B 1 273 ? -20.078 9.719 0.974 1 97.94 273 ARG B O 1
ATOM 4543 N N . THR B 1 274 ? -18.906 8.008 0.14 1 98.56 274 THR B N 1
ATOM 4544 C CA . THR B 1 274 ? -18.266 7.754 1.429 1 98.56 274 THR B CA 1
ATOM 4545 C C . THR B 1 274 ? -16.75 7.59 1.268 1 98.56 274 THR B C 1
ATOM 4547 O O . THR B 1 274 ? -16.266 7.336 0.165 1 98.56 274 THR B O 1
ATOM 4550 N N . ARG B 1 275 ? -16.094 7.797 2.334 1 97.94 275 ARG B N 1
ATOM 4551 C CA . ARG B 1 275 ? -14.742 7.258 2.469 1 97.94 275 ARG B CA 1
ATOM 4552 C C . ARG B 1 275 ? -14.477 6.801 3.9 1 97.94 275 ARG B C 1
ATOM 4554 O O . ARG B 1 275 ? -14.883 7.465 4.855 1 97.94 275 ARG B O 1
ATOM 4561 N N . VAL B 1 276 ? -13.883 5.711 4.023 1 98.75 276 VAL B N 1
ATOM 4562 C CA . VAL B 1 276 ? -13.555 5.07 5.293 1 98.75 276 VAL B CA 1
ATOM 4563 C C . VAL B 1 276 ? -12.047 4.836 5.375 1 98.75 276 VAL B C 1
ATOM 4565 O O . VAL B 1 276 ? -11.453 4.219 4.484 1 98.75 276 VAL B O 1
ATOM 4568 N N . LEU B 1 277 ? -11.438 5.375 6.422 1 98.75 277 LEU B N 1
ATOM 4569 C CA . LEU B 1 277 ? -10.016 5.133 6.625 1 98.75 277 LEU B CA 1
ATOM 4570 C C . LEU B 1 277 ? -9.766 3.695 7.074 1 98.75 277 LEU B C 1
ATOM 4572 O O . LEU B 1 277 ? -10.336 3.242 8.07 1 98.75 277 LEU B O 1
ATOM 4576 N N . LEU B 1 278 ? -8.969 2.988 6.344 1 98.25 278 LEU B N 1
ATOM 4577 C CA . LEU B 1 278 ? -8.594 1.603 6.609 1 98.25 278 LEU B CA 1
ATOM 4578 C C . LEU B 1 278 ? -7.078 1.452 6.684 1 98.25 278 LEU B C 1
ATOM 4580 O O . LEU B 1 278 ? -6.363 1.913 5.793 1 98.25 278 LEU B O 1
ATOM 4584 N N . PRO B 1 279 ? -6.562 0.798 7.805 1 97.62 279 PRO B N 1
ATOM 4585 C CA . PRO B 1 279 ? -5.125 0.522 7.75 1 97.62 279 PRO B CA 1
ATOM 4586 C C . PRO B 1 279 ? -4.711 -0.218 6.48 1 97.62 279 PRO B C 1
ATOM 4588 O O . PRO B 1 279 ? -5.441 -1.093 6.008 1 97.62 279 PRO B O 1
ATOM 4591 N N . GLU B 1 280 ? -3.6 0.154 5.902 1 97.06 280 GLU B N 1
ATOM 4592 C CA . GLU B 1 280 ? -3.027 -0.636 4.816 1 97.06 280 GLU B CA 1
ATOM 4593 C C . GLU B 1 280 ? -2.525 -1.986 5.32 1 97.06 280 GLU B C 1
ATOM 4595 O O . GLU B 1 280 ? -1.565 -2.049 6.09 1 97.06 280 GLU B O 1
ATOM 4600 N N . ASP B 1 281 ? -3.145 -2.949 4.914 1 93.94 281 ASP B N 1
ATOM 4601 C CA . ASP B 1 281 ? -2.908 -4.32 5.352 1 93.94 281 ASP B CA 1
ATOM 4602 C C . ASP B 1 281 ? -3.551 -5.324 4.398 1 93.94 281 ASP B C 1
ATOM 4604 O O . ASP B 1 281 ? -4.715 -5.172 4.02 1 93.94 281 ASP B O 1
ATOM 4608 N N . VAL B 1 282 ? -2.85 -6.316 4.016 1 96.25 282 VAL B N 1
ATOM 4609 C CA . VAL B 1 282 ? -3.336 -7.27 3.021 1 96.25 282 VAL B CA 1
ATOM 4610 C C . VAL B 1 282 ? -4.621 -7.922 3.521 1 96.25 282 VAL B C 1
ATOM 4612 O O . VAL B 1 282 ? -5.551 -8.148 2.744 1 96.25 282 VAL B O 1
ATOM 4615 N N . GLY B 1 283 ? -4.641 -8.266 4.777 1 96.88 283 GLY B N 1
ATOM 4616 C CA . GLY B 1 283 ? -5.828 -8.883 5.348 1 96.88 283 GLY B CA 1
ATOM 4617 C C . GLY B 1 283 ? -7.047 -7.977 5.301 1 96.88 283 GLY B C 1
ATOM 4618 O O . GLY B 1 283 ? -8.117 -8.391 4.84 1 96.88 283 GLY B O 1
ATOM 4619 N N . MET B 1 284 ? -6.906 -6.797 5.73 1 96.5 284 MET B N 1
ATOM 4620 C CA . MET B 1 284 ? -8.031 -5.875 5.801 1 96.5 284 MET B CA 1
ATOM 4621 C C . MET B 1 284 ? -8.484 -5.457 4.406 1 96.5 284 MET B C 1
ATOM 4623 O O . MET B 1 284 ? -9.688 -5.418 4.125 1 96.5 284 MET B O 1
ATOM 4627 N N . VAL B 1 285 ? -7.52 -5.188 3.551 1 97 285 VAL B N 1
ATOM 4628 C CA . VAL B 1 285 ? -7.852 -4.766 2.193 1 97 285 VAL B CA 1
ATOM 4629 C C . VAL B 1 285 ? -8.555 -5.902 1.456 1 97 285 VAL B C 1
ATOM 4631 O O . VAL B 1 285 ? -9.539 -5.68 0.751 1 97 285 VAL B O 1
ATOM 4634 N N . SER B 1 286 ? -8.031 -7.105 1.603 1 97.25 286 SER B N 1
ATOM 4635 C CA . SER B 1 286 ? -8.641 -8.219 0.89 1 97.25 286 SER B CA 1
ATOM 4636 C C . SER B 1 286 ? -9.992 -8.594 1.496 1 97.25 286 SER B C 1
ATOM 4638 O O . SER B 1 286 ? -10.875 -9.102 0.799 1 97.25 286 SER B O 1
ATOM 4640 N N . ASP B 1 287 ? -10.227 -8.383 2.826 1 97.62 287 ASP B N 1
ATOM 4641 C CA . ASP B 1 287 ? -11.562 -8.523 3.404 1 97.62 287 ASP B CA 1
ATOM 4642 C C . ASP B 1 287 ? -12.57 -7.633 2.678 1 97.62 287 ASP B C 1
ATOM 4644 O O . ASP B 1 287 ? -13.68 -8.07 2.367 1 97.62 287 ASP B O 1
ATOM 4648 N N . VAL B 1 288 ? -12.18 -6.41 2.438 1 97.75 288 VAL B N 1
ATOM 4649 C CA . VAL B 1 288 ? -13.031 -5.453 1.74 1 97.75 288 VAL B CA 1
ATOM 4650 C C . VAL B 1 288 ? -13.305 -5.941 0.32 1 97.75 288 VAL B C 1
ATOM 4652 O O . VAL B 1 288 ? -14.43 -5.855 -0.169 1 97.75 288 VAL B O 1
ATOM 4655 N N . ALA B 1 289 ? -12.305 -6.449 -0.277 1 95.31 289 ALA B N 1
ATOM 4656 C CA . ALA B 1 289 ? -12.422 -6.895 -1.664 1 95.31 289 ALA B CA 1
ATOM 4657 C C . ALA B 1 289 ? -13.453 -8.008 -1.801 1 95.31 289 ALA B C 1
ATOM 4659 O O . ALA B 1 289 ? -14.148 -8.094 -2.814 1 95.31 289 ALA B O 1
ATOM 4660 N N . VAL B 1 290 ? -13.57 -8.852 -0.835 1 94.06 290 VAL B N 1
ATOM 4661 C CA . VAL B 1 290 ? -14.547 -9.945 -0.854 1 94.06 290 VAL B CA 1
ATOM 4662 C C . VAL B 1 290 ? -15.961 -9.375 -0.946 1 94.06 290 VAL B C 1
ATOM 4664 O O . VAL B 1 290 ? -16.859 -10.008 -1.507 1 94.06 290 VAL B O 1
ATOM 4667 N N . THR B 1 291 ? -16.156 -8.188 -0.412 1 94.5 291 THR B N 1
ATOM 4668 C CA . THR B 1 291 ? -17.469 -7.555 -0.415 1 94.5 291 THR B CA 1
ATOM 4669 C C . THR B 1 291 ? -17.703 -6.785 -1.713 1 94.5 291 THR B C 1
ATOM 4671 O O . THR B 1 291 ? -18.781 -6.227 -1.93 1 94.5 291 THR B O 1
ATOM 4674 N N . ARG B 1 292 ? -16.688 -6.715 -2.615 1 92.12 292 ARG B N 1
ATOM 4675 C CA . ARG B 1 292 ? -16.734 -5.996 -3.887 1 92.12 292 ARG B CA 1
ATOM 4676 C C . ARG B 1 292 ? -16.906 -4.5 -3.666 1 92.12 292 ARG B C 1
ATOM 4678 O O . ARG B 1 292 ? -17.531 -3.818 -4.484 1 92.12 292 ARG B O 1
ATOM 4685 N N . THR B 1 293 ? -16.547 -4.07 -2.48 1 96.12 293 THR B N 1
ATOM 4686 C CA . THR B 1 293 ? -16.562 -2.646 -2.162 1 96.12 293 THR B CA 1
ATOM 4687 C C . THR B 1 293 ? -15.391 -1.924 -2.812 1 96.12 293 THR B C 1
ATOM 4689 O O . THR B 1 293 ? -14.273 -2.438 -2.828 1 96.12 293 THR B O 1
ATOM 4692 N N . ASP B 1 294 ? -15.672 -0.711 -3.23 1 95.75 294 ASP B N 1
ATOM 4693 C CA . ASP B 1 294 ? -14.641 0.087 -3.891 1 95.75 294 ASP B CA 1
ATOM 4694 C C . ASP B 1 294 ? -13.523 0.458 -2.916 1 95.75 294 ASP B C 1
ATOM 4696 O O . ASP B 1 294 ? -13.789 0.794 -1.761 1 95.75 294 ASP B O 1
ATOM 4700 N N . ILE B 1 295 ? -12.289 0.378 -3.424 1 95 295 ILE B N 1
ATOM 4701 C CA . ILE B 1 295 ? -11.094 0.677 -2.645 1 95 295 ILE B CA 1
ATOM 4702 C C . ILE B 1 295 ? -10.195 1.631 -3.428 1 95 295 ILE B C 1
ATOM 4704 O O . ILE B 1 295 ? -10.07 1.516 -4.648 1 95 295 ILE B O 1
ATOM 4708 N N . GLY B 1 296 ? -9.609 2.594 -2.68 1 94.62 296 GLY B N 1
ATOM 4709 C CA . GLY B 1 296 ? -8.609 3.438 -3.316 1 94.62 296 GLY B CA 1
ATOM 4710 C C . GLY B 1 296 ? -7.449 2.652 -3.902 1 94.62 296 GLY B C 1
ATOM 4711 O O . GLY B 1 296 ? -7.031 1.642 -3.336 1 94.62 296 GLY B O 1
ATOM 4712 N N . ASP B 1 297 ? -6.836 3.17 -4.93 1 91.38 297 ASP B N 1
ATOM 4713 C CA . ASP B 1 297 ? -5.801 2.453 -5.672 1 91.38 297 ASP B CA 1
ATOM 4714 C C . ASP B 1 297 ? -4.496 2.398 -4.879 1 91.38 297 ASP B C 1
ATOM 4716 O O . ASP B 1 297 ? -3.725 1.445 -5.008 1 91.38 297 ASP B O 1
ATOM 4720 N N . THR B 1 298 ? -4.266 3.521 -4.133 1 94.5 298 THR B N 1
ATOM 4721 C CA . THR B 1 298 ? -2.963 3.678 -3.494 1 94.5 298 THR B CA 1
ATOM 4722 C C . THR B 1 298 ? -3.123 3.967 -2.006 1 94.5 298 THR B C 1
ATOM 4724 O O . THR B 1 298 ? -4.121 4.559 -1.585 1 94.5 298 THR B O 1
ATOM 4727 N N . PRO B 1 299 ? -2.166 3.547 -1.246 1 96.25 299 PRO B N 1
ATOM 4728 C CA . PRO B 1 299 ? -2.186 3.977 0.153 1 96.25 299 PRO B CA 1
ATOM 4729 C C . PRO B 1 299 ? -1.64 5.391 0.343 1 96.25 299 PRO B C 1
ATOM 4731 O O . PRO B 1 299 ? -1.045 5.957 -0.578 1 96.25 299 PRO B O 1
ATOM 4734 N N . ASP B 1 300 ? -1.954 5.918 1.448 1 97.38 300 ASP B N 1
ATOM 4735 C CA . ASP B 1 300 ? -1.365 7.16 1.942 1 97.38 300 ASP B CA 1
ATOM 4736 C C . ASP B 1 300 ? -0.454 6.895 3.139 1 97.38 300 ASP B C 1
ATOM 4738 O O . ASP B 1 300 ? -0.732 6.016 3.957 1 97.38 300 ASP B O 1
ATOM 4742 N N . PHE B 1 301 ? 0.618 7.621 3.17 1 98.38 301 PHE B N 1
ATOM 4743 C CA . PHE B 1 301 ? 1.588 7.492 4.25 1 98.38 301 PHE B CA 1
ATOM 4744 C C . PHE B 1 301 ? 1.442 8.633 5.25 1 98.38 301 PHE B C 1
ATOM 4746 O O . PHE B 1 301 ? 1.185 9.773 4.863 1 98.38 301 PHE B O 1
ATOM 4753 N N . VAL B 1 302 ? 1.59 8.312 6.488 1 98.75 302 VAL B N 1
ATOM 4754 C CA . VAL B 1 302 ? 1.724 9.305 7.547 1 98.75 302 VAL B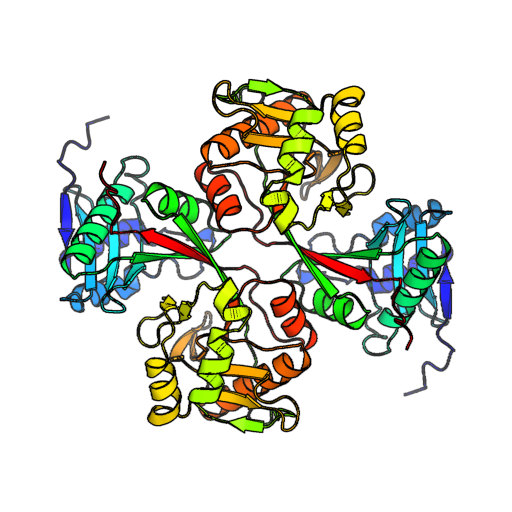 CA 1
ATOM 4755 C C . VAL B 1 302 ? 3.154 9.297 8.086 1 98.75 302 VAL B C 1
ATOM 4757 O O . VAL B 1 302 ? 3.723 8.234 8.344 1 98.75 302 VAL B O 1
ATOM 4760 N N . LEU B 1 303 ? 3.721 10.43 8.156 1 98.69 303 LEU B N 1
ATOM 4761 C CA . LEU B 1 303 ? 5.027 10.609 8.781 1 98.69 303 LEU B CA 1
ATOM 4762 C C . LEU B 1 303 ? 4.914 11.461 10.039 1 98.69 303 LEU B C 1
ATOM 4764 O O . LEU B 1 303 ? 3.928 12.18 10.227 1 98.69 303 LEU B O 1
ATOM 4768 N N . ALA B 1 304 ? 5.922 11.336 10.922 1 98.62 304 ALA B N 1
ATOM 4769 C CA . ALA B 1 304 ? 5.852 12.008 12.219 1 98.62 304 ALA B CA 1
ATOM 4770 C C . ALA B 1 304 ? 7.219 12.539 12.633 1 98.62 304 ALA B C 1
ATOM 4772 O O . ALA B 1 304 ? 8.25 12.008 12.219 1 98.62 304 ALA B O 1
ATOM 4773 N N . ALA B 1 305 ? 7.195 13.555 13.359 1 98.25 305 ALA B N 1
ATOM 4774 C CA . ALA B 1 305 ? 8.391 14.109 13.984 1 98.25 305 ALA B CA 1
ATOM 4775 C C . ALA B 1 305 ? 8.227 14.219 15.492 1 98.25 305 ALA B C 1
ATOM 4777 O O . ALA B 1 305 ? 7.207 14.727 15.977 1 98.25 305 ALA B O 1
ATOM 4778 N N . ASP B 1 306 ? 9.164 13.711 16.203 1 97.56 306 ASP B N 1
ATOM 4779 C CA . ASP B 1 306 ? 9.227 13.883 17.656 1 97.56 306 ASP B CA 1
ATOM 4780 C C . ASP B 1 306 ? 9.766 15.258 18.031 1 97.56 306 ASP B C 1
ATOM 4782 O O . ASP B 1 306 ? 10.969 15.516 17.906 1 97.56 306 ASP B O 1
ATOM 4786 N N . LEU B 1 307 ? 8.961 16.125 18.562 1 96.88 307 LEU B N 1
ATOM 4787 C CA . LEU B 1 307 ? 9.328 17.516 18.797 1 96.88 307 LEU B CA 1
ATOM 4788 C C . LEU B 1 307 ? 10.078 17.656 20.109 1 96.88 307 LEU B C 1
ATOM 4790 O O . LEU B 1 307 ? 10.539 18.75 20.453 1 96.88 307 LEU B O 1
ATOM 4794 N N . THR B 1 308 ? 10.18 16.562 20.859 1 95.62 308 THR B N 1
ATOM 4795 C CA . THR B 1 308 ? 10.969 16.609 22.078 1 95.62 308 THR B CA 1
ATOM 4796 C C . THR B 1 308 ? 12.453 16.422 21.781 1 95.62 308 THR B C 1
ATOM 4798 O O . THR B 1 308 ? 13.297 16.609 22.672 1 95.62 308 THR B O 1
ATOM 4801 N N . SER B 1 309 ? 12.766 16.062 20.547 1 90.88 309 SER B N 1
ATOM 4802 C CA . SER B 1 309 ? 14.148 15.859 20.125 1 90.88 309 SER B CA 1
ATOM 4803 C C . SER B 1 309 ? 14.82 17.172 19.766 1 90.88 309 SER B C 1
ATOM 4805 O O . SER B 1 309 ? 14.148 18.188 19.562 1 90.88 309 SER B O 1
ATOM 4807 N N . ASP B 1 310 ? 16.141 17.141 19.781 1 89.62 310 ASP B N 1
ATOM 4808 C CA . ASP B 1 310 ? 16.906 18.266 19.25 1 89.62 310 ASP B CA 1
ATOM 4809 C C . ASP B 1 310 ? 17 18.203 17.719 1 89.62 310 ASP B C 1
ATOM 4811 O O . ASP B 1 310 ? 18.016 17.781 17.188 1 89.62 310 ASP B O 1
ATOM 4815 N N . TYR B 1 311 ? 16.016 18.719 17.047 1 85.69 311 TYR B N 1
ATOM 4816 C CA . TYR B 1 311 ? 15.922 18.578 15.602 1 85.69 311 TYR B CA 1
ATOM 4817 C C . TYR B 1 311 ? 16.734 19.672 14.898 1 85.69 311 TYR B C 1
ATOM 4819 O O . TYR B 1 311 ? 16.844 19.656 13.672 1 85.69 311 TYR B O 1
ATOM 4827 N N . ARG B 1 312 ? 17.234 20.688 15.523 1 83.56 312 ARG B N 1
ATOM 4828 C CA . ARG B 1 312 ? 18.062 21.734 14.906 1 83.56 312 ARG B CA 1
ATOM 4829 C C . ARG B 1 312 ? 19.547 21.438 15.086 1 83.56 312 ARG B C 1
ATOM 4831 O O . ARG B 1 312 ? 20.391 22.219 14.664 1 83.56 312 ARG B O 1
ATOM 4838 N N . ALA B 1 313 ? 19.766 20.344 15.773 1 74.19 313 ALA B N 1
ATOM 4839 C CA . ALA B 1 313 ? 21.172 20.031 15.992 1 74.19 313 ALA B CA 1
ATOM 4840 C C . ALA B 1 313 ? 21.812 19.469 14.727 1 74.19 313 ALA B C 1
ATOM 4842 O O . ALA B 1 313 ? 21.125 18.844 13.898 1 74.19 313 ALA B O 1
#

Solvent-accessible surface area (backbone atoms only — not comparable to full-atom values): 32345 Å² total; per-residue (Å²): 138,81,69,87,69,59,76,73,42,75,42,73,54,52,74,86,45,49,66,49,51,32,65,55,37,52,69,41,52,56,88,78,34,95,81,36,40,63,57,67,78,42,46,62,58,51,50,69,62,42,52,98,51,27,47,37,37,27,32,36,44,77,93,44,50,36,27,37,36,32,37,33,54,76,52,72,42,33,30,38,47,43,71,78,43,62,18,75,92,39,62,92,66,54,52,60,36,54,52,44,48,52,46,50,50,54,40,40,74,66,56,24,41,33,37,30,37,72,39,55,64,53,38,34,68,58,37,18,48,43,45,72,43,57,32,38,64,66,28,41,27,29,43,33,35,45,64,45,29,73,78,48,70,41,88,50,50,72,39,55,52,47,67,57,40,43,58,48,46,78,71,30,69,40,28,64,53,33,71,40,45,23,44,37,60,85,46,83,98,35,70,35,76,66,48,64,66,59,45,40,45,24,23,75,73,61,73,26,30,42,24,33,32,39,93,86,78,36,72,35,29,34,36,32,50,38,45,72,48,78,44,68,47,97,87,66,48,77,39,34,32,28,34,27,25,38,47,40,52,75,46,50,69,38,38,52,27,52,46,25,47,49,10,21,52,27,31,71,70,64,23,67,39,41,38,30,36,29,46,64,41,56,55,58,52,38,33,42,13,61,68,70,40,49,59,50,61,44,47,35,31,33,31,33,26,66,58,81,53,78,83,85,113,136,82,69,88,66,57,74,74,41,77,41,73,55,53,74,86,44,48,65,50,52,31,66,55,37,51,71,40,53,57,91,79,34,96,80,39,38,63,57,66,79,42,46,62,57,51,49,70,62,42,53,97,50,25,46,38,37,27,31,36,42,78,93,44,50,38,28,38,36,32,37,35,54,77,51,72,44,34,31,38,47,45,70,79,45,61,19,76,92,40,62,92,65,55,51,60,35,54,52,44,48,52,45,50,52,55,41,40,75,66,58,24,41,33,39,30,36,72,36,53,62,51,38,34,66,57,37,18,50,42,46,72,43,58,33,39,65,66,26,41,27,29,43,33,35,44,63,44,29,72,78,48,70,42,88,49,50,74,40,55,51,49,66,56,41,44,58,48,46,77,72,31,69,40,30,64,53,33,71,40,45,23,44,38,59,84,46,83,97,35,72,37,75,65,48,65,65,58,45,40,46,25,26,76,74,61,73,25,31,44,22,34,32,38,95,85,78,36,73,36,30,34,36,32,48,37,45,72,48,76,45,68,46,97,85,66,46,76,39,34,33,29,35,26,25,36,47,42,53,77,47,50,70,38,38,50,26,51,46,23,47,49,10,21,51,28,30,72,70,64,24,67,39,41,37,31,37,29,46,64,41,55,55,59,50,38,33,42,12,59,68,70,41,49,58,49,60,44,47,37,30,32,30,33,27,66,58,80,52,77,81,86,110

Organism: Halobacterium salinarum (strain ATCC 700922 / JCM 11081 / NRC-1) (NCBI:txid64091)

Sequence (626 aa):
MDGMSGELTVRQARLSDHEAVTAFTSDTWAERRDNGDYIPQIFEEWVATDGPRQRTFVADAGDDIAGIVQFVQLSAHEAWAQGMRTNPEYRGSGVGLQLVHAGFDWAREQGVTVARNMVFSWNVMGLGHSRASGFAPATEFRWVHPTPDATATPSRAVTGDVNAAWRFWQSSRARDRLQGLALHTDESWALAELTRDRLAAASSERDALLVVQDDAAGTEGFTFRARTYDRENADGVTETWAEYGVAGWTDAEACRDILAAVARDAARVDADRTRVLLPEDVGMVSDVAVTRTDIGDTPDFVLAADLTSDYRAMDGMSGELTVRQARLSDHEAVTAFTSDTWAERRDNGDYIPQIFEEWVATDGPRQRTFVADAGDDIAGIVQFVQLSAHEAWAQGMRTNPEYRGSGVGLQLVHAGFDWAREQGVTVARNMVFSWNVMGLGHSRASGFAPATEFRWVHPTPDATATPSRAVTGDVNAAWRFWQSSRARDRLQGLALHTDESWALAELTRDRLAAASSERDALLVVQDDAAGTEGFTFRARTYDRENADGVTETWAEYGVAGWTDAEACRDILAAVARDAARVDADRTRVLLPEDVGMVSDVAVTRTDIGDTPDFVLAADLTSDYRA

Secondary structure (DSSP, 8-state):
-----S--EEEE--GGGHHHHHHHHTTTTTTT-TT--SHHHHHHHHHHH-BTTEEEEEEE-SSSEEEEEEEEE-SSSEEEEEEEEE-GGGTTTTHHHHHHHHHHHHHHHTT--EEEEEEETT-HHHHHHHHHTT-EEEEEEEEEEPPP-TT---SSEEE--HHHHHHHHHT-HHHHHHTTEEE-SSSTT-EEE--HHHHHHHHHHHS-EEEEEETTTEEEEEEEEEEEEEEE-TTS-EEEEEEEEEEEESSHHHHHHHHHHHHHHHHHTT-SEEEEEEE--HHHHHHHHHTT-EE-SS-EEEEEEETTS-TT-/-----S--EEEE--GGGHHHHHHHHTTTTTTT-TT--SHHHHHHHHHHH-BTTEEEEEEE-SSSEEEEEEEEE-SSSEEEEEEEEE-GGGTTTTHHHHHHHHHHHHHHHTT--EEEEEEETT-HHHHHHHHHTT-EEEEEEEEEEPPP-TT---SSEEE--HHHHHHHHHT-HHHHHHTTEEE-SSSTT-EEE--HHHHHHHHHHHS-EEEEEETTTEEEEEEEEEEEEEEE-TTS-EEEEEEEEEEEESSHHHHHHHHHHHHHHHHHTT-SEEEEEEE--HHHHHHHHHTT-EE-SS-EEEEEEETTS-TT-

Radius of gyration: 26.38 Å; Cα contacts (8 Å, |Δi|>4): 1395; chains: 2; bounding box: 67×75×56 Å